Protein 1LQV (pdb70)

InterPro domains:
  IPR011161 MHC class I-like antigen recognition-like [PF16497] (8-192)
  IPR011162 MHC classes I/II-like antigen recognition protein [SSF54452] (26-194)
  IPR015669 Endothelial protein C receptor [PTHR15349] (2-238)
  IPR037055 MHC class I-like antigen recognition-like superfamily [G3DSA:3.30.500.10] (18-210)

Foldseek 3Di:
DKWKKKKKWKWWAQDLPKIWIWIFMATVPHTFWIWTDILVDIDIDGPDPLDPVVVVVVVVVVVNVVSVVVSVLSSVLCVVFNDDDGKMKMWMWMWIADPVGDAIDIWIWMAMRPHGAKIFDQPQQAIDGPDPDDDPSSVVSRCVLRPDCCNGVVVSCCHRPVRVVSRVRRVD/DLKKKKKWKWWAQDLPKIWIWMWMDGPNHTFWTWTGILVDIDIDGNDPLDDPVRVVVVVVVVNVVSVVVSVLSSVLCVVPNDDPGKMKMWMWIWGDDPVRDAIDIWIWMDMNPHTAKIFDLPQQAIDGPDPDDDPSSVVSRCVLHPDCCNGVVVSCCHRPVRNVSSVSRNVVD/DDDPDPDDDDVVVCVDDPCVCVVD/DDDPDPDDDDVVVCVDDPVVCVVD

Solvent-accessible surface area: 23463 Å² total

Organism: Homo sapiens (NCBI:txid9606)

Radius of gyration: 31.57 Å; Cα contacts (8 Å, |Δi|>4): 658; chains: 4; bounding box: 58×67×86 Å

GO terms:
  GO:0005886 plasma membrane (C, TAS)
  GO:0038023 signaling receptor activity (F, TAS)
  GO:0005576 extracellular region (C, TAS)
  GO:0005515 protein binding (F, IPI)
  GO:0050819 negative regulation of coagulation (P, IMP)
  GO:0070062 extracellular exosome (C, HDA)
  GO:0005925 focal adhesion (C, HDA)
  GO:0009986 cell surface (C, HDA)

Secondary structure (DSSP, 8-state):
--EEEEEEEEEEEEETTEEEEEEEEEETTEEEEEEEEETTS-EEEESS--S-HHHHHHHHHHHHHHHHHHHHHHHHHHHHH---SSEEEEEEEEEEE-SS--PPEEEEEEEETTEEEEEEETTTTEEEES-----HHHHHHHHHHTT-TIIIIIHHHIIIIIHHHHHHHHT-/--EEEEEEEEEEEETTEEEEEEEEEETTEEEEEEEE-SS--EEEESS--S-HHHHHHHHHHHHHHHHHHHHHHHHHHHHH---SSEEEEEEEEEE--TTS-PPEEEEEEEETTEEEEEEETTTTEEEE--SS--HHHHHHHHHHTT-TIIIIIHHHIIIIIIHHHHHHHGGG-/------PPP---------------/------PPP---------------

Nearest PDB structures (foldseek):
  4v3d-assembly2_B  TM=1.002E+00  e=2.852E-32  Homo sapiens
  4v3e-assembly1_B  TM=9.973E-01  e=6.733E-32  Homo sapiens
  7okv-assembly1_A  TM=9.993E-01  e=1.180E-30  Homo sapiens
  7okt-assembly1_A  TM=9.986E-01  e=4.940E-30  Homo sapiens
  8c44-assembly1_C  TM=9.905E-01  e=3.625E-28  Homo sapiens

B-factor: mean 28.14, std 11.13, range [11.82, 78.22]

Structure (mmCIF, N/CA/C/O backbone):
data_1LQV
#
_entry.id   1LQV
#
_cell.length_a   59.220
_cell.length_b   62.360
_cell.length_c   71.030
_cell.angle_alpha   90.00
_cell.angle_beta   101.81
_cell.angle_gamma   90.00
#
_symmetry.space_group_name_H-M   'P 1 21 1'
#
loop_
_entity.id
_entity.type
_entity.pdbx_description
1 polymer 'Endothelial protein C receptor'
2 polymer 'Vitamin-K dependent protein C'
3 non-polymer 2-acetamido-2-deoxy-beta-D-glucopyranose
4 non-polymer PHOSPHATIDYLETHANOLAMINE
5 non-polymer 'CALCIUM ION'
6 water water
#
loop_
_atom_site.group_PDB
_atom_site.id
_atom_site.type_symbol
_atom_site.label_atom_id
_atom_site.label_alt_id
_atom_site.label_comp_id
_atom_site.label_asym_id
_atom_site.label_entity_id
_atom_site.label_seq_id
_atom_site.pdbx_PDB_ins_code
_atom_site.Cartn_x
_atom_site.Cartn_y
_atom_site.Cartn_z
_atom_site.occupancy
_atom_site.B_iso_or_equiv
_atom_site.auth_seq_id
_atom_site.auth_comp_id
_atom_site.auth_asym_id
_atom_site.auth_atom_id
_atom_site.pdbx_PDB_model_num
ATOM 1 N N . GLY A 1 7 ? -3.105 -15.607 5.241 1.00 47.91 7 GLY A N 1
ATOM 2 C CA . GLY A 1 7 ? -2.077 -15.374 6.239 1.00 49.32 7 GLY A CA 1
ATOM 3 C C . GLY A 1 7 ? -2.663 -14.668 7.462 1.00 48.44 7 GLY A C 1
ATOM 4 O O . GLY A 1 7 ? -3.672 -13.962 7.317 1.00 50.37 7 GLY A O 1
ATOM 5 N N . LEU A 1 8 ? -2.099 -14.823 8.671 1.00 46.55 8 LEU A N 1
ATOM 6 C CA . LEU A 1 8 ? -2.792 -14.122 9.786 1.00 40.11 8 LEU A CA 1
ATOM 7 C C . LEU A 1 8 ? -2.221 -12.725 10.022 1.00 36.62 8 LEU A C 1
ATOM 8 O O . LEU A 1 8 ? -1.135 -12.533 10.579 1.00 44.71 8 LEU A O 1
ATOM 13 N N . GLN A 1 9 ? -3.010 -11.735 9.545 1.00 26.30 9 GLN A N 1
ATOM 14 C CA . GLN A 1 9 ? -2.746 -10.270 9.596 1.00 26.22 9 GLN A CA 1
ATOM 15 C C . GLN A 1 9 ? -2.992 -9.694 10.983 1.00 21.96 9 GLN A C 1
ATOM 16 O O . GLN A 1 9 ? -4.075 -9.851 11.525 1.00 23.00 9 GLN A O 1
ATOM 22 N N . ARG A 1 10 ? -1.988 -9.006 11.578 1.00 20.52 10 ARG A N 1
ATOM 23 C CA . ARG A 1 10 ? -2.215 -8.522 12.929 1.00 15.01 10 ARG A CA 1
ATOM 24 C C . ARG A 1 10 ? -1.444 -7.280 13.300 1.00 14.21 10 ARG A C 1
ATOM 25 O O . ARG A 1 10 ? -0.473 -6.953 12.633 1.00 20.46 10 ARG A O 1
ATOM 33 N N . LEU A 1 11 ? -1.958 -6.538 14.280 1.00 13.19 11 LEU A N 1
ATOM 34 C CA . LEU A 1 11 ? -1.267 -5.370 14.825 1.00 14.55 11 LEU A CA 1
ATOM 35 C C . LEU A 1 11 ? -1.241 -5.610 16.305 1.00 16.61 11 LEU A C 1
ATOM 36 O O . LEU A 1 11 ? -2.272 -5.725 16.946 1.00 14.98 11 LEU A O 1
ATOM 41 N N . HIS A 1 12 ? -0.043 -5.666 16.860 1.00 15.06 12 HIS A N 1
ATOM 42 C CA . HIS A 1 12 ? 0.135 -5.861 18.299 1.00 15.51 12 HIS A CA 1
ATOM 43 C C . HIS A 1 12 ? 0.619 -4.564 18.899 1.00 14.70 12 HIS A C 1
ATOM 44 O O . HIS A 1 12 ? 1.260 -3.783 18.180 1.00 17.11 12 HIS A O 1
ATOM 51 N N . MET A 1 13 ? 0.357 -4.281 20.147 1.00 15.25 13 MET A N 1
ATOM 52 C CA . MET A 1 13 ? 0.856 -3.078 20.768 1.00 15.57 13 MET A CA 1
ATOM 53 C C . MET A 1 13 ? 1.250 -3.449 22.187 1.00 19.28 13 MET A C 1
ATOM 54 O O . MET A 1 13 ? 0.552 -4.201 22.872 1.00 17.30 13 MET A O 1
ATOM 59 N N . LEU A 1 14 ? 2.392 -2.929 22.631 1.00 17.99 14 LEU A N 1
ATOM 60 C CA . LEU A 1 14 ? 2.884 -3.257 23.968 1.00 19.62 14 LEU A CA 1
ATOM 61 C C . LEU A 1 14 ? 3.217 -1.976 24.675 1.00 15.77 14 LEU A C 1
ATOM 62 O O . LEU A 1 14 ? 3.823 -1.118 24.089 1.00 19.39 14 LEU A O 1
ATOM 67 N N . GLN A 1 15 ? 2.819 -1.866 25.938 1.00 19.33 15 GLN A N 1
ATOM 68 C CA . GLN A 1 15 ? 3.120 -0.651 26.746 1.00 21.40 15 GLN A CA 1
ATOM 69 C C . GLN A 1 15 ? 3.557 -1.073 28.143 1.00 20.91 15 GLN A C 1
ATOM 70 O O . GLN A 1 15 ? 2.842 -1.828 28.801 1.00 22.54 15 GLN A O 1
ATOM 76 N N . ILE A 1 16 ? 4.747 -0.622 28.587 1.00 19.36 16 ILE A N 1
ATOM 77 C CA . ILE A 1 16 ? 5.199 -0.929 29.944 1.00 19.10 16 ILE A CA 1
ATOM 78 C C . ILE A 1 16 ? 5.248 0.425 30.602 1.00 17.36 16 ILE A C 1
ATOM 79 O O . ILE A 1 16 ? 5.738 1.387 30.019 1.00 19.61 16 ILE A O 1
ATOM 84 N N . SER A 1 17 ? 4.691 0.475 31.801 1.00 17.70 17 SER A N 1
ATOM 85 C CA . SER A 1 17 ? 4.614 1.728 32.552 1.00 16.34 17 SER A CA 1
ATOM 86 C C . SER A 1 17 ? 5.259 1.499 33.915 1.00 16.08 17 SER A C 1
ATOM 87 O O . SER A 1 17 ? 4.780 0.714 34.731 1.00 17.47 17 SER A O 1
ATOM 90 N N . TYR A 1 18 ? 6.380 2.191 34.150 1.00 20.15 18 TYR A N 1
ATOM 91 C CA . TYR A 1 18 ? 7.111 2.075 35.424 1.00 21.14 18 TYR A CA 1
ATOM 92 C C . TYR A 1 18 ? 6.712 3.258 36.310 1.00 19.70 18 TYR A C 1
ATOM 93 O O . TYR A 1 18 ? 6.977 4.414 35.978 1.00 21.87 18 TYR A O 1
ATOM 102 N N . PHE A 1 19 ? 6.010 2.973 37.398 1.00 21.50 19 PHE A N 1
ATOM 103 C CA . PHE A 1 19 ? 5.571 4.009 38.323 1.00 20.49 19 PHE A CA 1
ATOM 104 C C . PHE A 1 19 ? 6.492 4.081 39.544 1.00 23.01 19 PHE A C 1
ATOM 105 O O . PHE A 1 19 ? 6.508 3.146 40.340 1.00 25.03 19 PHE A O 1
ATOM 113 N N . ARG A 1 20 ? 7.280 5.154 39.664 1.00 28.41 20 ARG A N 1
ATOM 114 C CA . ARG A 1 20 ? 8.160 5.330 40.836 1.00 31.18 20 ARG A CA 1
ATOM 115 C C . ARG A 1 20 ? 7.327 5.674 42.067 1.00 27.84 20 ARG A C 1
ATOM 116 O O . ARG A 1 20 ? 7.590 5.186 43.168 1.00 29.35 20 ARG A O 1
ATOM 124 N N . ASP A 1 21 ? 6.274 6.445 41.811 1.00 25.91 21 ASP A N 1
ATOM 125 C CA . ASP A 1 21 ? 5.281 6.860 42.775 1.00 27.33 21 ASP A CA 1
ATOM 126 C C . ASP A 1 21 ? 3.976 7.124 41.978 1.00 28.82 21 ASP A C 1
ATOM 127 O O . ASP A 1 21 ? 3.942 6.940 40.754 1.00 28.30 21 ASP A O 1
ATOM 132 N N . PRO A 1 22 ? 2.910 7.571 42.659 1.00 28.18 22 PRO A N 1
ATOM 133 C CA . PRO A 1 22 ? 1.646 7.869 41.947 1.00 25.82 22 PRO A CA 1
ATOM 134 C C . PRO A 1 22 ? 1.673 8.896 40.836 1.00 27.01 22 PRO A C 1
ATOM 135 O O . PRO A 1 22 ? 0.961 8.793 39.825 1.00 27.22 22 PRO A O 1
ATOM 139 N N . TYR A 1 23 ? 2.514 9.894 41.037 1.00 25.65 23 TYR A N 1
ATOM 140 C CA . TYR A 1 23 ? 2.540 11.018 40.111 1.00 28.40 23 TYR A CA 1
ATOM 141 C C . TYR A 1 23 ? 3.631 10.976 38.978 1.00 26.16 23 TYR A C 1
ATOM 142 O O . TYR A 1 23 ? 3.589 11.822 38.089 1.00 30.97 23 TYR A O 1
ATOM 151 N N . HIS A 1 24 ? 4.586 10.039 38.999 1.00 23.89 24 HIS A N 1
ATOM 152 C CA . HIS A 1 24 ? 5.627 9.963 37.971 1.00 27.38 24 HIS A CA 1
ATOM 153 C C . HIS A 1 24 ? 5.665 8.602 37.291 1.00 28.02 24 HIS A C 1
ATOM 154 O O . HIS A 1 24 ? 5.648 7.580 37.975 1.00 29.14 24 HIS A O 1
ATOM 161 N N . VAL A 1 25 ? 5.703 8.603 35.960 1.00 23.59 25 VAL A N 1
ATOM 162 C CA . VAL A 1 25 ? 5.766 7.338 35.237 1.00 22.88 25 VAL A CA 1
ATOM 163 C C . VAL A 1 25 ? 6.674 7.424 34.034 1.00 21.25 25 VAL A C 1
ATOM 164 O O . VAL A 1 25 ? 6.759 8.461 33.374 1.00 21.96 25 VAL A O 1
ATOM 168 N N . TRP A 1 26 ? 7.360 6.314 33.773 1.00 20.78 26 TRP A N 1
ATOM 169 C CA . TRP A 1 26 ? 8.188 6.196 32.599 1.00 20.83 26 TRP A CA 1
ATOM 170 C C . TRP A 1 26 ? 7.465 5.168 31.729 1.00 18.40 26 TRP A C 1
ATOM 171 O O . TRP A 1 26 ? 7.200 4.057 32.185 1.00 19.62 26 TRP A O 1
ATOM 182 N N . TYR A 1 27 ? 7.188 5.556 30.489 1.00 19.17 27 TYR A N 1
ATOM 183 C CA . TYR A 1 27 ? 6.540 4.664 29.528 1.00 18.35 27 TYR A CA 1
ATOM 184 C C . TYR A 1 27 ? 7.555 4.103 28.539 1.00 17.34 27 T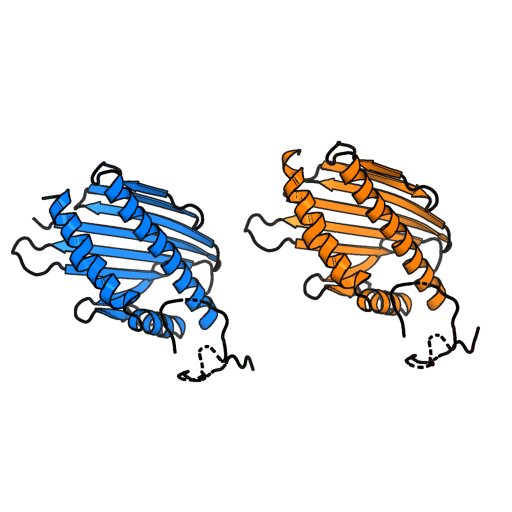YR A C 1
ATOM 185 O O . TYR A 1 27 ? 8.445 4.797 28.091 1.00 20.84 27 TYR A O 1
ATOM 194 N N . GLN A 1 28 ? 7.307 2.891 28.070 1.00 18.09 28 GLN A N 1
ATOM 195 C CA . GLN A 1 28 ? 8.174 2.237 27.089 1.00 19.38 28 GLN A CA 1
ATOM 196 C C . GLN A 1 28 ? 7.251 1.287 26.345 1.00 21.03 28 GLN A C 1
ATOM 197 O O . GLN A 1 28 ? 6.668 0.391 26.954 1.00 24.27 28 GLN A O 1
ATOM 203 N N . GLY A 1 29 ? 7.108 1.497 25.047 1.00 21.51 29 GLY A N 1
ATOM 204 C CA . GLY A 1 29 ? 6.245 0.614 24.284 1.00 21.32 29 GLY A CA 1
ATOM 205 C C . GLY A 1 29 ? 6.606 0.535 22.828 1.00 17.66 29 GLY A C 1
ATOM 206 O O . GLY A 1 29 ? 7.566 1.185 22.383 1.00 18.16 29 GLY A O 1
ATOM 207 N N . ASN A 1 30 ? 5.876 -0.317 22.101 1.00 17.64 30 ASN A N 1
ATOM 208 C CA . ASN A 1 30 ? 6.095 -0.457 20.673 1.00 16.54 30 ASN A CA 1
ATOM 209 C C . ASN A 1 30 ? 4.927 -1.131 20.019 1.00 17.38 30 ASN A C 1
ATOM 210 O O . ASN A 1 30 ? 3.993 -1.585 20.707 1.00 17.78 30 ASN A O 1
ATOM 215 N N . ALA A 1 31 ? 4.935 -1.166 18.694 1.00 17.23 31 ALA A N 1
ATOM 216 C CA . ALA A 1 31 ? 3.858 -1.860 17.976 1.00 14.55 31 ALA A CA 1
ATOM 217 C C . ALA A 1 31 ? 4.475 -2.563 16.779 1.00 17.84 31 ALA A C 1
ATOM 218 O O . ALA A 1 31 ? 5.518 -2.146 16.295 1.00 17.49 31 ALA A O 1
ATOM 220 N N . SER A 1 32 ? 3.823 -3.624 16.329 1.00 17.15 32 SER A N 1
ATOM 221 C CA . SER A 1 32 ? 4.314 -4.435 15.214 1.00 16.79 32 SER A CA 1
ATOM 222 C C . SER A 1 32 ? 3.156 -4.886 14.361 1.00 16.53 32 SER A C 1
ATOM 223 O O . SER A 1 32 ? 2.057 -5.155 14.857 1.00 16.72 32 SER A O 1
ATOM 226 N N . LEU A 1 33 ? 3.386 -4.931 13.047 1.00 18.34 33 LEU A N 1
ATOM 227 C CA . LEU A 1 33 ? 2.440 -5.444 12.066 1.00 18.78 33 LEU A CA 1
ATOM 228 C C . LEU A 1 33 ? 3.061 -6.782 11.688 1.00 20.27 33 LEU A C 1
ATOM 229 O O . LEU A 1 33 ? 4.115 -6.835 11.056 1.00 20.54 33 LEU A O 1
ATOM 234 N N . GLY A 1 34 ? 2.417 -7.883 12.070 1.00 24.41 34 GLY A N 1
ATOM 235 C CA . GLY A 1 34 ? 3.001 -9.199 11.828 1.00 24.27 34 GLY A CA 1
ATOM 236 C C . GLY A 1 34 ? 4.283 -9.266 12.652 1.00 24.14 34 GLY A C 1
ATOM 237 O O . GLY A 1 34 ? 4.265 -8.947 13.825 1.00 24.11 34 GLY A O 1
ATOM 238 N N . GLY A 1 35 ? 5.382 -9.687 12.032 1.00 21.29 35 GLY A N 1
ATOM 239 C CA . GLY A 1 35 ? 6.632 -9.745 12.761 1.00 23.93 35 GLY A CA 1
ATOM 240 C C . GLY A 1 35 ? 7.499 -8.527 12.546 1.00 27.69 35 GLY A C 1
ATOM 241 O O . GLY A 1 35 ? 8.645 -8.539 12.996 1.00 29.30 35 GLY A O 1
ATOM 242 N N . HIS A 1 36 ? 6.940 -7.467 11.941 1.00 20.33 36 HIS A N 1
ATOM 243 C CA . HIS A 1 36 ? 7.696 -6.252 11.638 1.00 22.68 36 HIS A CA 1
ATOM 244 C C . HIS A 1 36 ? 7.440 -5.115 12.627 1.00 21.30 36 HIS A C 1
ATOM 245 O O . HIS A 1 36 ? 6.300 -4.694 12.792 1.00 18.92 36 HIS A O 1
ATOM 252 N N . LEU A 1 37 ? 8.505 -4.627 13.269 1.00 19.56 37 LEU A N 1
ATOM 253 C CA . LEU A 1 37 ? 8.406 -3.527 14.220 1.00 17.24 37 LEU A CA 1
ATOM 254 C C . LEU A 1 37 ? 8.067 -2.267 13.453 1.00 16.66 37 LEU A C 1
ATOM 255 O O . LEU A 1 37 ? 8.755 -1.935 12.487 1.00 19.00 37 LEU A O 1
ATOM 260 N N . THR A 1 38 ? 6.989 -1.594 13.868 1.00 16.02 38 THR A N 1
ATOM 261 C CA . THR A 1 38 ? 6.525 -0.395 13.181 1.00 17.36 38 THR A CA 1
ATOM 262 C C . THR A 1 38 ? 6.534 0.892 13.985 1.00 19.56 38 THR A C 1
ATOM 263 O O . THR A 1 38 ? 6.585 1.980 13.412 1.00 17.31 38 THR A O 1
ATOM 267 N N . HIS A 1 39 ? 6.422 0.791 15.306 1.00 16.97 39 HIS A N 1
ATOM 268 C CA . HIS A 1 39 ? 6.362 1.990 16.119 1.00 17.43 39 HIS A CA 1
ATOM 269 C C . HIS A 1 39 ? 7.079 1.812 17.458 1.00 19.16 39 HIS A C 1
ATOM 270 O O . HIS A 1 39 ? 7.218 0.702 17.962 1.00 17.29 39 HIS A O 1
ATOM 277 N N . VAL A 1 40 ? 7.551 2.927 18.020 1.00 19.56 40 VAL A N 1
ATOM 278 C CA . VAL A 1 40 ? 8.163 2.923 19.353 1.00 18.78 40 VAL A CA 1
ATOM 279 C C . VAL A 1 40 ? 7.584 4.107 20.121 1.00 19.30 40 VAL A C 1
ATOM 280 O O . VAL A 1 40 ? 7.181 5.123 19.526 1.00 21.00 40 VAL A O 1
ATOM 284 N N . LEU A 1 41 ? 7.485 3.922 21.435 1.00 21.88 41 LEU A N 1
ATOM 285 C CA . LEU A 1 41 ? 6.935 4.925 22.346 1.00 21.89 41 LEU A CA 1
ATOM 286 C C . LEU A 1 41 ? 7.867 4.932 23.546 1.00 22.98 41 LEU A C 1
ATOM 287 O O . LEU A 1 41 ? 8.147 3.867 24.090 1.00 21.77 41 LEU A O 1
ATOM 292 N N . GLU A 1 42 ? 8.343 6.100 23.989 1.00 19.05 42 GLU A N 1
ATOM 293 C CA . GLU A 1 42 ? 9.205 6.099 25.181 1.00 19.56 42 GLU A CA 1
ATOM 294 C C . GLU A 1 42 ? 9.384 7.485 25.784 1.00 20.15 42 GLU A C 1
ATOM 295 O O . GLU A 1 42 ? 9.422 8.488 25.063 1.00 26.20 42 GLU A O 1
ATOM 301 N N . GLY A 1 43 ? 9.362 7.525 27.105 1.00 20.93 43 GLY A N 1
ATOM 302 C CA . GLY A 1 43 ? 9.594 8.797 27.759 1.00 25.19 43 GLY A CA 1
ATOM 303 C C . GLY A 1 43 ? 8.849 8.967 29.052 1.00 28.09 43 GLY A C 1
ATOM 304 O O . GLY A 1 43 ? 8.085 8.084 29.452 1.00 23.52 43 GLY A O 1
ATOM 305 N N . PRO A 1 44 ? 9.103 10.077 29.772 1.00 26.99 44 PRO A N 1
ATOM 306 C CA . PRO A 1 44 ? 8.385 10.300 31.037 1.00 25.71 44 PRO A CA 1
ATOM 307 C C . PRO A 1 44 ? 6.960 10.771 30.686 1.00 21.00 44 PRO A C 1
ATOM 308 O O . PRO A 1 44 ? 6.709 11.166 29.541 1.00 23.49 44 PRO A O 1
ATOM 312 N N . ASP A 1 45 ? 6.034 10.732 31.647 1.00 24.17 45 ASP A N 1
ATOM 313 C CA . ASP A 1 45 ? 4.655 11.165 31.400 1.00 24.19 45 ASP A CA 1
ATOM 314 C C . ASP A 1 45 ? 4.522 12.588 30.865 1.00 25.98 45 ASP A C 1
ATOM 315 O O . ASP A 1 45 ? 3.602 12.914 30.098 1.00 27.20 45 ASP A O 1
ATOM 320 N N . THR A 1 46 ? 5.504 13.403 31.237 1.00 25.90 46 THR A N 1
ATOM 321 C CA . THR A 1 46 ? 5.558 14.802 30.821 1.00 32.13 46 THR A CA 1
ATOM 322 C C . THR A 1 46 ? 6.032 15.025 29.382 1.00 34.66 46 THR A C 1
ATOM 323 O O . THR A 1 46 ? 5.708 16.058 28.789 1.00 39.48 46 THR A O 1
ATOM 327 N N . ASN A 1 47 ? 6.742 14.044 28.810 1.00 29.81 47 ASN A N 1
ATOM 328 C CA . ASN A 1 47 ? 7.273 14.147 27.441 1.00 29.71 47 ASN A CA 1
ATOM 329 C C . ASN A 1 47 ? 7.515 12.766 26.824 1.00 26.94 47 ASN A C 1
ATOM 330 O O . ASN A 1 47 ? 8.654 12.288 26.721 1.00 28.12 47 ASN A O 1
ATOM 335 N N . THR A 1 48 ? 6.420 12.119 26.421 1.00 25.13 48 THR A N 1
ATOM 336 C CA . THR A 1 48 ? 6.510 10.796 25.831 1.00 24.65 48 THR A CA 1
ATOM 337 C C . THR A 1 48 ? 6.602 10.932 24.315 1.00 22.05 48 THR A C 1
ATOM 338 O O . THR A 1 48 ? 5.705 11.504 23.683 1.00 21.95 48 THR A O 1
ATOM 342 N N . THR A 1 49 ? 7.698 10.399 23.758 1.00 23.61 49 THR A N 1
ATOM 343 C CA . THR A 1 49 ? 7.962 10.420 22.321 1.00 23.39 49 THR A CA 1
ATOM 344 C C . THR A 1 49 ? 7.267 9.215 21.679 1.00 22.50 49 THR A C 1
ATOM 345 O O . THR A 1 49 ? 7.440 8.089 22.138 1.00 23.06 49 THR A O 1
ATOM 349 N N . ILE A 1 50 ? 6.465 9.464 20.650 1.00 21.49 50 ILE A N 1
ATOM 350 C CA . ILE A 1 50 ? 5.764 8.440 19.882 1.00 19.38 50 ILE A CA 1
ATOM 351 C C . ILE A 1 50 ? 6.201 8.570 18.428 1.00 19.01 50 ILE A C 1
ATOM 352 O O . ILE A 1 50 ? 6.024 9.617 17.814 1.00 24.16 50 ILE A O 1
ATOM 357 N N . ILE A 1 51 ? 6.769 7.496 17.869 1.00 19.54 51 ILE A N 1
ATOM 358 C CA . ILE A 1 51 ? 7.343 7.484 16.528 1.00 20.91 51 ILE A CA 1
ATOM 359 C C . ILE A 1 51 ? 6.891 6.295 15.652 1.00 22.92 51 ILE A C 1
ATOM 360 O O . ILE A 1 51 ? 6.792 5.160 16.129 1.00 21.20 51 ILE A O 1
ATOM 365 N N . GLN A 1 52 ? 6.620 6.579 14.373 1.00 23.43 52 GLN A N 1
ATOM 366 C CA . GLN A 1 52 ? 6.373 5.536 13.410 1.00 21.61 52 GLN A CA 1
ATOM 367 C C . GLN A 1 52 ? 7.689 5.403 12.640 1.00 24.69 52 GLN A C 1
ATOM 368 O O . GLN A 1 52 ? 8.136 6.334 11.969 1.00 25.40 52 GLN A O 1
ATOM 374 N N . LEU A 1 53 ? 8.280 4.219 12.740 1.00 21.80 53 LEU A N 1
ATOM 375 C CA . LEU A 1 53 ? 9.601 3.949 12.155 1.00 23.32 53 LEU A CA 1
ATOM 376 C C . LEU A 1 53 ? 9.651 4.086 10.623 1.00 29.79 53 LEU A C 1
ATOM 377 O O . LEU A 1 53 ? 10.671 4.447 10.035 1.00 34.49 53 LEU A O 1
ATOM 382 N N . GLN A 1 54 ? 8.546 3.773 10.013 1.00 25.84 54 GLN A N 1
ATOM 383 C CA . GLN A 1 54 ? 8.283 3.982 8.599 1.00 29.09 54 GLN A CA 1
ATOM 384 C C . GLN A 1 54 ? 7.038 4.889 8.443 1.00 29.95 54 GLN A C 1
ATOM 385 O O . GLN A 1 54 ? 6.108 4.806 9.250 1.00 25.57 54 GLN A O 1
ATOM 391 N N . PRO A 1 55 ? 7.049 5.767 7.389 1.00 29.20 55 PRO A N 1
ATOM 392 C CA . PRO A 1 55 ? 5.950 6.694 6.969 1.00 28.12 55 PRO A CA 1
ATOM 393 C C . PRO A 1 55 ? 4.610 5.990 6.695 1.00 27.79 55 PRO A C 1
ATOM 394 O O . PRO A 1 55 ? 4.058 6.203 5.621 1.00 29.12 55 PRO A O 1
ATOM 398 N N . LEU A 1 56 ? 4.095 5.136 7.566 1.00 23.31 56 LEU A N 1
ATOM 399 C CA . LEU A 1 56 ? 2.844 4.449 7.226 1.00 24.09 56 LEU A CA 1
ATOM 400 C C . LEU A 1 56 ? 1.656 5.386 7.090 1.00 24.76 56 LEU A C 1
ATOM 401 O O . LEU A 1 56 ? 0.816 5.224 6.199 1.00 26.48 56 LEU A O 1
ATOM 406 N N . GLN A 1 57 ? 1.585 6.366 7.981 1.00 23.90 57 GLN A N 1
ATOM 407 C CA . GLN A 1 57 ? 0.516 7.356 7.931 1.00 24.17 57 GLN A CA 1
ATOM 408 C C . GLN A 1 57 ? 1.110 8.689 7.470 1.00 24.95 57 GLN A C 1
ATOM 409 O O . GLN A 1 57 ? 2.248 9.016 7.823 1.00 23.39 57 GLN A O 1
ATOM 415 N N . GLU A 1 58 ? 0.333 9.441 6.679 1.00 27.71 58 GLU A N 1
ATOM 416 C CA . GLU A 1 58 ? 0.735 10.765 6.187 1.00 30.39 58 GLU A CA 1
ATOM 417 C C . GLU A 1 58 ? 0.765 11.723 7.376 1.00 29.48 58 GLU A C 1
ATOM 418 O O . GLU A 1 58 ? 0.228 11.394 8.446 1.00 24.59 58 GLU A O 1
ATOM 424 N N . PRO A 1 59 ? 1.400 12.925 7.240 1.00 35.47 59 PRO A N 1
ATOM 425 C CA . PRO A 1 59 ? 1.518 13.867 8.403 1.00 31.26 59 PRO A CA 1
ATOM 426 C C . PRO A 1 59 ? 0.297 14.171 9.270 1.00 33.90 59 PRO A C 1
ATOM 427 O O . PRO A 1 59 ? 0.361 14.108 10.511 1.00 32.92 59 PRO A O 1
ATOM 431 N N . GLU A 1 60 ? -0.791 14.502 8.620 1.00 28.16 60 GLU A N 1
ATOM 432 C CA . GLU A 1 60 ? -2.003 14.859 9.343 1.00 35.83 60 GLU A CA 1
ATOM 433 C C . GLU A 1 60 ? -2.612 13.701 10.119 1.00 32.55 60 GLU A C 1
ATOM 434 O O . GLU A 1 60 ? -2.979 13.853 11.297 1.00 30.55 60 GLU A O 1
ATOM 440 N N . SER A 1 61 ? -2.703 12.548 9.460 1.00 29.56 61 SER A N 1
ATOM 441 C CA . SER A 1 61 ? -3.254 11.326 10.040 1.00 28.48 61 SER A CA 1
ATOM 442 C C . SER A 1 61 ? -2.388 10.815 11.196 1.00 26.49 61 SER A C 1
ATOM 443 O O . SER A 1 61 ? -2.929 10.317 12.176 1.00 27.25 61 SER A O 1
ATOM 446 N N . TRP A 1 62 ? -1.061 10.923 11.062 1.00 22.78 62 TRP A N 1
ATOM 447 C CA . TRP A 1 62 ? -0.140 10.523 12.133 1.00 23.96 62 TRP A CA 1
ATOM 448 C C . TRP A 1 62 ? -0.305 11.426 13.363 1.00 28.05 62 TRP A C 1
ATOM 449 O O . TRP A 1 62 ? -0.351 10.949 14.516 1.00 22.41 62 TRP A O 1
ATOM 460 N N . ALA A 1 63 ? -0.439 12.720 13.102 1.00 25.30 63 ALA A N 1
ATOM 461 C CA . ALA A 1 63 ? -0.637 13.703 14.173 1.00 30.91 63 ALA A CA 1
ATOM 462 C C . ALA A 1 63 ? -1.920 13.406 14.958 1.00 25.83 63 ALA A C 1
ATOM 463 O O . ALA A 1 63 ? -1.904 13.500 16.195 1.00 28.62 63 ALA A O 1
ATOM 465 N N . ARG A 1 64 ? -2.974 12.950 14.257 1.00 28.43 64 ARG A N 1
ATOM 466 C CA . ARG A 1 64 ? -4.254 12.603 14.898 1.00 28.83 64 ARG A CA 1
ATOM 467 C C . ARG A 1 64 ? -4.087 11.341 15.768 1.00 29.70 64 ARG A C 1
ATOM 468 O O . ARG A 1 64 ? -4.527 11.297 16.937 1.00 24.86 64 ARG A O 1
ATOM 476 N N . THR A 1 65 ? -3.357 10.355 15.232 1.00 25.44 65 THR A N 1
ATOM 477 C CA . THR A 1 65 ? -3.093 9.122 15.992 1.00 23.03 65 THR A CA 1
ATOM 478 C C . THR A 1 65 ? -2.283 9.426 17.242 1.00 24.34 65 THR A C 1
ATOM 479 O O . THR A 1 65 ? -2.621 8.939 18.314 1.00 24.90 65 THR A O 1
ATOM 483 N N . GLN A 1 66 ? -1.243 10.249 17.102 1.00 23.24 66 GLN A N 1
ATOM 484 C CA . GLN A 1 66 ? -0.376 10.640 18.219 1.00 26.50 66 GLN A CA 1
ATOM 485 C C . GLN A 1 66 ? -1.223 11.336 19.284 1.00 27.76 66 GLN A C 1
ATOM 486 O O . GLN A 1 66 ? -1.107 11.025 20.468 1.00 28.10 66 GLN A O 1
ATOM 492 N N . SER A 1 67 ? -2.128 12.206 18.838 1.00 23.17 67 SER A N 1
ATOM 493 C CA . SER A 1 67 ? -2.999 12.925 19.784 1.00 28.90 67 SER A CA 1
ATOM 494 C C . SER A 1 67 ? -3.871 11.973 20.629 1.00 25.40 67 SER A C 1
ATOM 495 O O . SER A 1 67 ? -3.979 12.127 21.846 1.00 26.61 67 SER A O 1
ATOM 498 N N . GLY A 1 68 ? -4.426 10.954 19.983 1.00 24.10 68 GLY A N 1
ATOM 499 C CA . GLY A 1 68 ? -5.263 9.980 20.666 1.00 24.19 68 GLY A CA 1
ATOM 500 C C . GLY A 1 68 ? -4.447 9.149 21.642 1.00 22.01 68 GLY A C 1
ATOM 501 O O . GLY A 1 68 ? -4.914 8.851 22.739 1.00 19.90 68 GLY A O 1
ATOM 502 N N . LEU A 1 69 ? -3.201 8.844 21.261 1.00 20.13 69 LEU A N 1
ATOM 503 C CA . LEU A 1 69 ? -2.309 8.061 22.134 1.00 20.02 69 LEU A CA 1
ATOM 504 C C . LEU A 1 69 ? -1.875 8.856 23.341 1.00 21.07 69 LEU A C 1
ATOM 505 O O . LEU A 1 69 ? -1.858 8.317 24.439 1.00 19.31 69 LEU A O 1
ATOM 510 N N . GLN A 1 70 ? -1.653 10.168 23.162 1.00 20.28 70 GLN A N 1
ATOM 511 C CA . GLN A 1 70 ? -1.256 11.033 24.285 1.00 20.02 70 GLN A CA 1
ATOM 512 C C . GLN A 1 70 ? -2.419 11.184 25.262 1.00 17.68 70 GLN A C 1
ATOM 513 O O . GLN A 1 70 ? -2.184 11.177 26.457 1.00 19.31 70 GLN A O 1
ATOM 519 N N . SER A 1 71 ? -3.648 11.310 24.748 1.00 18.61 71 SER A N 1
ATOM 520 C CA . SER A 1 71 ? -4.833 11.397 25.597 1.00 20.04 71 SER A CA 1
ATOM 521 C C . SER A 1 71 ? -5.027 10.111 26.367 1.00 20.50 71 SER A C 1
ATOM 522 O O . SER A 1 71 ? -5.316 10.126 27.554 1.00 20.59 71 SER A O 1
ATOM 525 N N . TYR A 1 72 ? -4.819 8.983 25.680 1.00 18.68 72 TYR A N 1
ATOM 526 C CA . TYR A 1 72 ? -4.905 7.689 26.343 1.00 16.34 72 TYR A CA 1
ATOM 527 C C . TYR A 1 72 ? -3.880 7.615 27.506 1.00 16.53 72 TYR A C 1
ATOM 528 O O . TYR A 1 72 ? -4.224 7.141 28.597 1.00 16.70 72 TYR A O 1
ATOM 537 N N . LEU A 1 73 ? -2.630 8.021 27.273 1.00 15.09 73 LEU A N 1
ATOM 538 C CA . LEU A 1 73 ? -1.602 7.921 28.328 1.00 18.01 73 LEU A CA 1
ATOM 539 C C . LEU A 1 73 ? -1.975 8.720 29.577 1.00 17.60 73 LEU A C 1
ATOM 540 O O . LEU A 1 73 ? -1.882 8.220 30.690 1.00 16.67 73 LEU A O 1
ATOM 545 N N . LEU A 1 74 ? -2.526 9.918 29.369 1.00 17.62 74 LEU A N 1
ATOM 546 C CA . LEU A 1 74 ? -2.932 10.738 30.523 1.00 19.13 74 LEU A CA 1
ATOM 547 C C . LEU A 1 74 ? -4.097 10.089 31.288 1.00 16.33 74 LEU A C 1
ATOM 548 O O . LEU A 1 74 ? -4.138 10.141 32.530 1.00 17.33 74 LEU A O 1
ATOM 553 N N . GLN A 1 75 ? -5.011 9.443 30.551 1.00 16.84 75 GLN A N 1
ATOM 554 C CA . GLN A 1 75 ? -6.176 8.772 31.157 1.00 15.40 75 GLN A CA 1
ATOM 555 C C . GLN A 1 75 ? -5.777 7.504 31.897 1.00 16.89 75 GLN A C 1
ATOM 556 O O . GLN A 1 75 ? -6.277 7.235 32.984 1.00 17.24 75 GLN A O 1
ATOM 562 N N . PHE A 1 76 ? -4.801 6.783 31.327 1.00 15.22 76 PHE A N 1
ATOM 563 C CA . PHE A 1 76 ? -4.262 5.550 31.931 1.00 15.62 76 PHE A CA 1
ATOM 564 C C . PHE A 1 76 ? -3.606 5.921 33.284 1.00 16.87 76 PHE A C 1
ATOM 565 O O . PHE A 1 76 ? -3.896 5.324 34.325 1.00 15.41 76 PHE A O 1
ATOM 573 N N . HIS A 1 77 ? -2.739 6.934 33.246 1.00 15.74 77 HIS A N 1
ATOM 574 C CA . HIS A 1 77 ? -2.067 7.413 34.461 1.00 14.19 77 HIS A CA 1
ATOM 575 C C . HIS A 1 77 ? -3.155 7.856 35.465 1.00 16.49 77 HIS A C 1
ATOM 576 O O . HIS A 1 77 ? -3.059 7.542 36.647 1.00 16.40 77 HIS A O 1
ATOM 583 N N . GLY A 1 78 ? -4.163 8.587 34.969 1.00 12.92 78 GLY A N 1
ATOM 584 C CA . GLY A 1 78 ? -5.240 9.047 35.844 1.00 15.61 78 GLY A CA 1
ATOM 585 C C . GLY A 1 78 ? -5.960 7.922 36.553 1.00 16.70 78 GLY A C 1
ATOM 586 O O . GLY A 1 78 ? -6.216 8.013 37.738 1.00 17.15 78 GLY A O 1
ATOM 587 N N . LEU A 1 79 ? -6.195 6.822 35.843 1.00 15.99 79 LEU A N 1
ATOM 588 C CA . LEU A 1 79 ? -6.860 5.670 36.449 1.00 19.23 79 LEU A CA 1
ATOM 589 C C . LEU A 1 79 ? -5.977 5.013 37.527 1.00 15.55 79 LEU A C 1
ATOM 590 O O . LEU A 1 79 ? -6.461 4.641 38.591 1.00 15.40 79 LEU A O 1
ATOM 595 N N . VAL A 1 80 ? -4.669 4.947 37.278 1.00 15.46 80 VAL A N 1
ATOM 596 C CA . VAL A 1 80 ? -3.749 4.347 38.269 1.00 14.97 80 VAL A CA 1
ATOM 597 C C . VAL A 1 80 ? -3.723 5.239 39.522 1.00 15.47 80 VAL A C 1
ATOM 598 O O . VAL A 1 80 ? -3.868 4.748 40.648 1.00 16.08 80 VAL A O 1
ATOM 602 N N . ARG A 1 81 ? -3.670 6.550 39.312 1.00 16.14 81 ARG A N 1
ATOM 603 C CA . ARG A 1 81 ? -3.709 7.509 40.429 1.00 16.43 81 ARG A CA 1
ATOM 604 C C . ARG A 1 81 ? -5.008 7.384 41.217 1.00 17.31 81 ARG A C 1
ATOM 605 O O . ARG A 1 81 ? -4.978 7.392 42.445 1.00 17.43 81 ARG A O 1
ATOM 613 N N . LEU A 1 82 ? -6.127 7.115 40.520 1.00 15.91 82 LEU A N 1
ATOM 614 C CA . LEU A 1 82 ? -7.430 6.985 41.179 1.00 17.24 82 LEU A CA 1
ATOM 615 C C . LEU A 1 82 ? -7.485 5.711 42.031 1.00 16.39 82 LEU A C 1
ATOM 616 O O . LEU A 1 82 ? -7.941 5.753 43.160 1.00 15.31 82 LEU A O 1
ATOM 621 N N . VAL A 1 83 ? -6.997 4.586 41.498 1.00 16.54 83 VAL A N 1
ATOM 622 C CA . VAL A 1 83 ? -6.977 3.339 42.272 1.00 17.63 83 VAL A CA 1
ATOM 623 C C . VAL A 1 83 ? -6.129 3.541 43.539 1.00 17.96 83 VAL A C 1
ATOM 624 O O . VAL A 1 83 ? -6.503 3.113 44.635 1.00 18.58 83 VAL A O 1
ATOM 628 N N . HIS A 1 84 ? -5.019 4.243 43.394 1.00 17.57 84 HIS A N 1
ATOM 629 C CA . HIS A 1 84 ? -4.201 4.522 44.568 1.00 19.56 84 HIS A CA 1
ATOM 630 C C . HIS A 1 84 ? -4.974 5.386 45.585 1.00 19.63 84 HIS A C 1
ATOM 631 O O . HIS A 1 84 ? -4.995 5.072 46.760 1.00 20.83 84 HIS A O 1
ATOM 638 N N . GLN A 1 85 ? -5.582 6.483 45.129 1.00 17.31 85 GLN A N 1
ATOM 639 C CA . GLN A 1 85 ? -6.312 7.371 46.047 1.00 18.44 85 GLN A CA 1
ATOM 640 C C . GLN A 1 85 ? -7.488 6.725 46.742 1.00 18.36 85 GLN A C 1
ATOM 641 O O . GLN A 1 85 ? -7.803 7.033 47.901 1.00 19.71 85 GLN A O 1
ATOM 647 N N . GLU A 1 86 ? -8.078 5.748 46.066 1.00 17.77 86 GLU A N 1
ATOM 648 C CA . GLU A 1 86 ? -9.253 5.096 46.614 1.00 17.18 86 GLU A CA 1
ATOM 649 C C . GLU A 1 86 ? -9.012 3.829 47.400 1.00 17.96 86 GLU A C 1
ATOM 650 O O . GLU A 1 86 ? -9.792 3.526 48.305 1.00 20.67 86 GLU A O 1
ATOM 656 N N . ARG A 1 87 ? -7.937 3.093 47.021 1.00 18.73 87 ARG A N 1
ATOM 657 C CA . ARG A 1 87 ? -7.713 1.786 47.642 1.00 16.96 87 ARG A CA 1
ATOM 658 C C . ARG A 1 87 ? -6.27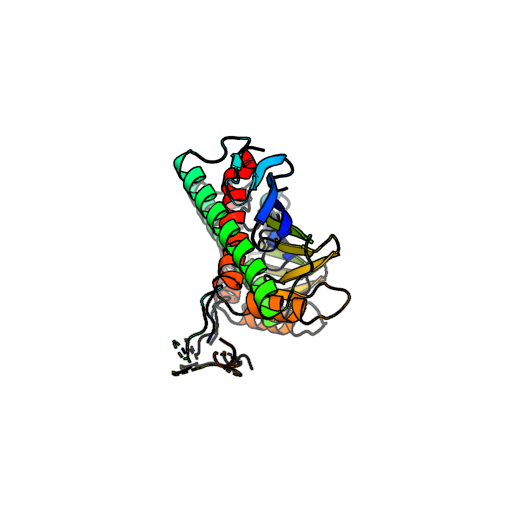5 1.504 48.135 1.00 23.00 87 ARG A C 1
ATOM 659 O O . ARG A 1 87 ? -6.011 0.521 48.815 1.00 24.99 87 ARG A O 1
ATOM 667 N N . THR A 1 88 ? -5.341 2.392 47.788 1.00 22.23 88 THR A N 1
ATOM 668 C CA . THR A 1 88 ? -3.900 2.316 48.113 1.00 25.98 88 THR A CA 1
ATOM 669 C C . THR A 1 88 ? -3.136 1.262 47.298 1.00 23.77 88 THR A C 1
ATOM 670 O O . THR A 1 88 ? -3.427 0.077 47.368 1.00 26.07 88 THR A O 1
ATOM 674 N N . LEU A 1 89 ? -2.158 1.728 46.533 1.00 26.14 89 LEU A N 1
ATOM 675 C CA . LEU A 1 89 ? -1.284 0.853 45.792 1.00 27.90 89 LEU A CA 1
ATOM 676 C C . LEU A 1 89 ? 0.098 0.948 46.402 1.00 25.24 89 LEU A C 1
ATOM 677 O O . LEU A 1 89 ? 0.475 2.021 46.892 1.00 26.17 89 LEU A O 1
ATOM 682 N N . ALA A 1 90 ? 0.882 -0.134 46.384 1.00 25.00 90 ALA A N 1
ATOM 683 C CA . ALA A 1 90 ? 2.248 -0.162 46.906 1.00 26.59 90 ALA A CA 1
ATOM 684 C C . ALA A 1 90 ? 3.191 0.175 45.749 1.00 27.40 90 ALA A C 1
ATOM 685 O O . ALA A 1 90 ? 3.218 -0.523 44.730 1.00 29.88 90 ALA A O 1
ATOM 687 N N . PHE A 1 91 ? 3.959 1.249 45.907 1.00 28.13 91 PHE A N 1
ATOM 688 C CA . PHE A 1 91 ? 4.904 1.719 44.885 1.00 25.27 91 PHE A CA 1
ATOM 689 C C . PHE A 1 91 ? 6.358 1.387 45.288 1.00 30.60 91 PHE A C 1
ATOM 690 O O . PHE A 1 91 ? 6.636 1.316 46.487 1.00 36.17 91 PHE A O 1
ATOM 698 N N . PRO A 1 92 ? 7.293 1.192 44.315 1.00 30.27 92 PRO A N 1
ATOM 699 C CA . PRO A 1 92 ? 7.172 1.241 42.856 1.00 23.88 92 PRO A CA 1
ATOM 700 C C . PRO A 1 92 ? 6.455 0.053 42.267 1.00 27.53 92 PRO A C 1
ATOM 701 O O . PRO A 1 92 ? 6.319 -0.985 42.921 1.00 29.34 92 PRO A O 1
ATOM 705 N N . LEU A 1 93 ? 5.827 0.278 41.114 1.00 24.00 93 LEU A N 1
ATOM 706 C CA . LEU A 1 93 ? 5.148 -0.825 40.452 1.00 23.54 93 LEU A CA 1
ATOM 707 C C . LEU A 1 93 ? 5.283 -0.668 38.962 1.00 20.61 93 LEU A C 1
ATOM 708 O O . LEU A 1 93 ? 5.525 0.419 38.449 1.00 20.24 93 LEU A O 1
ATOM 713 N N . THR A 1 94 ? 5.156 -1.783 38.272 1.00 21.07 94 THR A N 1
ATOM 714 C CA . THR A 1 94 ? 5.256 -1.774 36.828 1.00 21.01 94 THR A CA 1
ATOM 715 C C . THR A 1 94 ? 3.965 -2.401 36.298 1.00 22.95 94 THR A C 1
ATOM 716 O O . THR A 1 94 ? 3.441 -3.344 36.887 1.00 27.68 94 THR A O 1
ATOM 720 N N . ILE A 1 95 ? 3.397 -1.790 35.258 1.00 21.23 95 ILE A N 1
ATOM 721 C CA . ILE A 1 95 ? 2.184 -2.317 34.626 1.00 15.00 95 ILE A CA 1
ATOM 722 C C . ILE A 1 95 ? 2.509 -2.603 33.151 1.00 16.96 95 ILE A C 1
ATOM 723 O O . ILE A 1 95 ? 3.124 -1.785 32.484 1.00 18.12 95 ILE A O 1
ATOM 728 N N . ARG A 1 96 ? 2.034 -3.738 32.635 1.00 16.88 96 ARG A N 1
ATOM 729 C CA . ARG A 1 96 ? 2.265 -4.079 31.246 1.00 17.57 96 ARG A CA 1
ATOM 730 C C . ARG A 1 96 ? 0.900 -4.286 30.596 1.00 16.37 96 ARG A C 1
ATOM 731 O O . ARG A 1 96 ? 0.015 -4.907 31.182 1.00 19.01 96 ARG A O 1
ATOM 739 N N . CYS A 1 97 ? 0.712 -3.575 29.496 1.00 15.37 97 CYS A N 1
ATOM 740 C CA . CYS A 1 97 ? -0.515 -3.718 28.696 1.00 15.41 97 CYS A CA 1
ATOM 741 C C . CYS A 1 97 ? -0.079 -4.351 27.362 1.00 19.12 97 CYS A C 1
ATOM 742 O O . CYS A 1 97 ? 0.827 -3.835 26.686 1.00 20.55 97 CYS A O 1
ATOM 745 N N . PHE A 1 98 ? -0.739 -5.431 26.953 1.00 16.45 98 PHE A N 1
ATOM 746 C CA . PHE A 1 98 ? -0.390 -6.097 25.689 1.00 12.85 98 PHE A CA 1
ATOM 747 C C . PHE A 1 98 ? -1.766 -6.221 25.016 1.00 13.29 98 PHE A C 1
ATOM 748 O O . PHE A 1 98 ? -2.695 -6.828 25.561 1.00 16.31 98 PHE A O 1
ATOM 756 N N . LEU A 1 99 ? -1.848 -5.689 23.819 1.00 13.80 99 LEU A N 1
ATOM 757 C CA . LEU A 1 99 ? -3.141 -5.602 23.134 1.00 15.41 99 LEU A CA 1
ATOM 758 C C . LEU A 1 99 ? -3.007 -5.700 21.636 1.00 12.68 99 LEU A C 1
ATOM 759 O O . LEU A 1 99 ? -1.929 -5.531 21.089 1.00 12.74 99 LEU A O 1
ATOM 764 N N . GLY A 1 100 ? -4.118 -5.972 20.952 1.00 16.70 100 GLY A N 1
ATOM 765 C CA . GLY A 1 100 ? -4.014 -6.038 19.517 1.00 15.37 100 GLY A CA 1
ATOM 766 C C . GLY A 1 100 ? -5.255 -6.573 18.842 1.00 11.82 100 GLY A C 1
ATOM 767 O O . GLY A 1 100 ? -6.231 -6.876 19.494 1.00 13.23 100 GLY A O 1
ATOM 768 N N . CYS A 1 101 ? -5.125 -6.732 17.538 1.00 14.91 101 CYS A N 1
ATOM 769 C CA . CYS A 1 101 ? -6.213 -7.247 16.709 1.00 18.60 101 CYS A CA 1
ATOM 770 C C . CYS A 1 101 ? -5.622 -8.199 15.691 1.00 17.37 101 CYS A C 1
ATOM 771 O O . CYS A 1 101 ? -4.501 -8.008 15.204 1.00 18.38 101 CYS A O 1
ATOM 774 N N . GLU A 1 102 ? -6.343 -9.285 15.417 1.00 18.47 102 GLU A N 1
ATOM 775 C CA . GLU A 1 102 ? -5.824 -10.346 14.545 1.00 17.38 102 GLU A CA 1
ATOM 776 C C . GLU A 1 102 ? -6.961 -10.693 13.629 1.00 18.66 102 GLU A C 1
ATOM 777 O O . GLU A 1 102 ? -8.032 -11.053 14.085 1.00 20.66 102 GLU A O 1
ATOM 783 N N . LEU A 1 103 ? -6.683 -10.615 12.339 1.00 22.65 103 LEU A N 1
ATOM 784 C CA . LEU A 1 103 ? -7.705 -10.849 11.311 1.00 19.56 103 LEU A CA 1
ATOM 785 C C . LEU A 1 103 ? -7.532 -12.214 10.676 1.00 22.50 103 LEU A C 1
ATOM 786 O O . LEU A 1 103 ? -6.609 -12.406 9.911 1.00 25.82 103 LEU A O 1
ATOM 791 N N . PRO A 1 104 ? -8.476 -13.141 10.921 1.00 24.11 104 PRO A N 1
ATOM 792 C CA . PRO A 1 104 ? -8.411 -14.503 10.358 1.00 35.09 104 PRO A CA 1
ATOM 793 C C . PRO A 1 104 ? -8.455 -14.472 8.818 1.00 40.26 104 PRO A C 1
ATOM 794 O O . PRO A 1 104 ? -9.159 -13.629 8.240 1.00 35.86 104 PRO A O 1
ATOM 798 N N . PRO A 1 105 ? -7.679 -15.363 8.141 1.00 43.26 105 PRO A N 1
ATOM 799 C CA . PRO A 1 105 ? -7.620 -15.434 6.668 1.00 47.56 105 PRO A CA 1
ATOM 800 C C . PRO A 1 105 ? -8.972 -15.784 6.037 1.00 48.51 105 PRO A C 1
ATOM 801 O O . PRO A 1 105 ? -9.315 -15.280 4.965 1.00 50.46 105 PRO A O 1
ATOM 805 N N . GLU A 1 106 ? -9.719 -16.640 6.738 1.00 48.73 106 GLU A N 1
ATOM 806 C CA . GLU A 1 106 ? -11.034 -17.116 6.317 1.00 54.43 106 GLU A CA 1
ATOM 807 C C . GLU A 1 106 ? -12.099 -16.028 6.165 1.00 55.65 106 GLU A C 1
ATOM 808 O O . GLU A 1 106 ? -12.921 -16.096 5.251 1.00 59.10 106 GLU A O 1
ATOM 814 N N . GLY A 1 107 ? -12.051 -15.010 7.022 1.00 49.25 107 GLY A N 1
ATOM 815 C CA . GLY A 1 107 ? -13.023 -13.937 6.925 1.00 47.79 107 GLY A CA 1
ATOM 816 C C . GLY A 1 107 ? -13.932 -13.748 8.124 1.00 44.71 107 GLY A C 1
ATOM 817 O O . GLY A 1 107 ? -14.844 -12.914 8.077 1.00 49.68 107 GLY A O 1
ATOM 818 N N . SER A 1 108 ? -13.725 -14.534 9.182 1.00 39.40 108 SER A N 1
ATOM 819 C CA . SER A 1 108 ? -14.514 -14.406 10.404 1.00 36.56 108 SER A CA 1
ATOM 820 C C . SER A 1 108 ? -14.132 -13.084 11.130 1.00 32.07 108 SER A C 1
ATOM 821 O O . SER A 1 108 ? -13.204 -12.380 10.707 1.00 34.03 108 SER A O 1
ATOM 824 N N . ARG A 1 109 ? -14.839 -12.771 12.209 1.00 28.74 109 ARG A N 1
ATOM 825 C CA . ARG A 1 109 ? -14.622 -11.528 12.953 1.00 26.54 109 ARG A CA 1
ATOM 826 C C . ARG A 1 109 ? -13.225 -11.475 13.541 1.00 22.98 109 ARG A C 1
ATOM 827 O O . ARG A 1 109 ? -12.726 -12.499 13.997 1.00 26.71 109 ARG A O 1
ATOM 835 N N . ALA A 1 110 ? -12.613 -10.300 13.523 1.00 22.49 110 ALA A N 1
ATOM 836 C CA . ALA A 1 110 ? -11.256 -10.113 14.085 1.00 18.99 110 ALA A CA 1
ATOM 837 C C . ALA A 1 110 ? -11.220 -10.489 15.555 1.00 18.31 110 ALA A C 1
ATOM 838 O O . ALA A 1 110 ? -12.158 -10.207 16.289 1.00 21.39 110 ALA A O 1
ATOM 840 N N . HIS A 1 111 ? -10.131 -11.148 15.981 1.00 17.42 111 HIS A N 1
ATOM 841 C CA . HIS A 1 111 ? -9.969 -11.530 17.370 1.00 15.39 111 HIS A CA 1
ATOM 842 C C . HIS A 1 111 ? -9.157 -10.399 17.982 1.00 15.60 111 HIS A C 1
ATOM 843 O O . HIS A 1 111 ? -8.228 -9.937 17.356 1.00 18.72 111 HIS A O 1
ATOM 850 N N . VAL A 1 112 ? -9.594 -9.915 19.144 1.00 16.75 112 VAL A N 1
ATOM 851 C CA . VAL A 1 112 ? -8.878 -8.830 19.827 1.00 15.13 112 VAL A CA 1
ATOM 852 C C . VAL A 1 112 ? -8.581 -9.177 21.266 1.00 16.25 112 VAL A C 1
ATOM 853 O O . VAL A 1 112 ? -9.229 -10.031 21.863 1.00 17.27 112 VAL A O 1
ATOM 857 N N . PHE A 1 113 ? -7.640 -8.470 21.850 1.00 15.39 113 PHE A N 1
ATOM 858 C CA . PHE A 1 113 ? -7.276 -8.668 23.247 1.00 16.41 113 PHE A CA 1
ATOM 859 C C . PHE A 1 113 ? -6.646 -7.431 23.861 1.00 12.89 113 PHE A C 1
ATOM 860 O O . PHE A 1 113 ? -6.103 -6.565 23.153 1.00 14.22 113 PHE A O 1
ATOM 868 N N . PHE A 1 114 ? -6.698 -7.358 25.156 1.00 14.91 114 PHE A N 1
ATOM 869 C CA . PHE A 1 114 ? -6.100 -6.289 25.930 1.00 14.81 114 PHE A CA 1
ATOM 870 C C . PHE A 1 114 ? -5.896 -6.915 27.306 1.00 12.58 114 PHE A C 1
ATOM 871 O O . PHE A 1 114 ? -6.829 -7.070 28.091 1.00 13.89 114 PHE A O 1
ATOM 879 N N . GLU A 1 115 ? -4.629 -7.291 27.594 1.00 13.92 115 GLU A N 1
ATOM 880 C CA . GLU A 1 115 ? -4.274 -7.938 28.850 1.00 15.99 115 GLU A CA 1
ATOM 881 C C . GLU A 1 115 ? -3.349 -7.013 29.670 1.00 15.44 115 GLU A C 1
ATOM 882 O O . GLU A 1 115 ? -2.392 -6.426 29.169 1.00 18.15 115 GLU A O 1
ATOM 888 N N . VAL A 1 116 ? -3.673 -6.895 30.958 1.00 14.15 116 VAL A N 1
ATOM 889 C CA . VAL A 1 116 ? -2.897 -6.065 31.868 1.00 16.42 116 VAL A CA 1
ATOM 890 C C . VAL A 1 116 ? -2.208 -6.926 32.911 1.00 18.60 116 VAL A C 1
ATOM 891 O O . VAL A 1 116 ? -2.868 -7.714 33.578 1.00 19.10 116 VAL A O 1
ATOM 895 N N . ALA A 1 117 ? -0.898 -6.745 33.062 1.00 19.24 117 ALA A N 1
ATOM 896 C CA . ALA A 1 117 ? -0.140 -7.467 34.095 1.00 21.69 117 ALA A CA 1
ATOM 897 C C . ALA A 1 117 ? 0.466 -6.430 35.049 1.00 18.96 117 ALA A C 1
ATOM 898 O O . ALA A 1 117 ? 0.704 -5.301 34.649 1.00 19.03 117 ALA A O 1
ATOM 900 N N . VAL A 1 118 ? 0.581 -6.762 36.336 1.00 18.23 118 VAL A N 1
ATOM 901 C CA . VAL A 1 118 ? 1.172 -5.814 37.301 1.00 15.70 118 VAL A CA 1
ATOM 902 C C . VAL A 1 118 ? 2.342 -6.541 37.963 1.00 20.89 118 VAL A C 1
ATOM 903 O O . VAL A 1 118 ? 2.158 -7.650 38.493 1.00 21.07 118 VAL A O 1
ATOM 907 N N . ASN A 1 119 ? 3.506 -5.894 37.970 1.00 22.69 119 ASN A N 1
ATOM 908 C CA . ASN A 1 119 ? 4.732 -6.466 38.564 1.00 25.34 119 ASN A CA 1
ATOM 909 C C . ASN A 1 119 ? 5.047 -7.882 38.023 1.00 30.89 119 ASN A C 1
ATOM 910 O O . ASN A 1 119 ? 5.411 -8.804 38.783 1.00 30.45 119 ASN A O 1
ATOM 915 N N . GLY A 1 120 ? 4.813 -8.041 36.715 1.00 29.27 120 GLY A N 1
ATOM 916 C CA . GLY A 1 120 ? 5.048 -9.298 36.001 1.00 33.55 120 GLY A CA 1
ATOM 917 C C . GLY A 1 120 ? 3.997 -10.394 36.141 1.00 32.62 120 GLY A C 1
ATOM 918 O O . GLY A 1 120 ? 4.168 -11.493 35.587 1.00 34.96 120 GLY A O 1
ATOM 919 N N . SER A 1 121 ? 2.920 -10.141 36.882 1.00 25.82 121 SER A N 1
ATOM 920 C CA . SER A 1 121 ? 1.885 -11.158 37.049 1.00 23.95 121 SER A CA 1
ATOM 921 C C . SER A 1 121 ? 0.562 -10.737 36.409 1.00 24.72 121 SER A C 1
ATOM 922 O O . SER A 1 121 ? 0.201 -9.581 36.530 1.00 23.66 121 SER A O 1
ATOM 925 N N . SER A 1 122 ? -0.184 -11.701 35.850 1.00 24.42 122 SER A N 1
ATOM 926 C CA . SER A 1 122 ? -1.511 -11.471 35.241 1.00 24.88 122 SER A CA 1
ATOM 927 C C . SER A 1 122 ? -2.427 -10.753 36.246 1.00 27.57 122 SER A C 1
ATOM 928 O O . SER A 1 122 ? -2.419 -11.085 37.435 1.00 26.48 122 SER A O 1
ATOM 931 N N . PHE A 1 123 ? -3.199 -9.772 35.763 1.00 21.49 123 PHE A N 1
ATOM 932 C CA . PHE A 1 123 ? -4.037 -8.962 36.645 1.00 19.73 123 PHE A CA 1
ATOM 933 C C . PHE A 1 123 ? -5.469 -8.946 36.137 1.00 17.74 123 PHE A C 1
ATOM 934 O O . PHE A 1 123 ? -6.357 -9.540 36.755 1.00 18.04 123 PHE A O 1
ATOM 942 N N . VAL A 1 124 ? -5.722 -8.204 35.057 1.00 15.05 124 VAL A N 1
ATOM 943 C CA . VAL A 1 124 ? -7.066 -8.148 34.471 1.00 15.90 124 VAL A CA 1
ATOM 944 C C . VAL A 1 124 ? -6.945 -8.172 32.935 1.00 14.53 124 VAL A C 1
ATOM 945 O O . VAL A 1 124 ? -5.897 -7.858 32.384 1.00 14.76 124 VAL A O 1
ATOM 949 N N . SER A 1 125 ? -8.013 -8.563 32.258 1.00 15.45 125 SER A N 1
ATOM 950 C CA . SER A 1 125 ? -8.002 -8.569 30.809 1.00 13.27 125 SER A CA 1
ATOM 951 C C . SER A 1 125 ? -9.400 -8.289 30.284 1.00 14.64 125 SER A C 1
ATOM 952 O O . SER A 1 125 ? -10.411 -8.477 30.957 1.00 17.09 125 SER A O 1
ATOM 955 N N . PHE A 1 126 ? -9.440 -7.832 29.039 1.00 14.46 126 PHE A N 1
ATOM 956 C CA . PHE A 1 126 ? -10.686 -7.451 28.403 1.00 14.98 126 PHE A CA 1
ATOM 957 C C . PHE A 1 126 ? -11.326 -8.602 27.657 1.00 18.76 126 PHE A C 1
ATOM 958 O O . PHE A 1 126 ? -10.625 -9.388 27.016 1.00 18.58 126 PHE A O 1
ATOM 966 N N . ARG A 1 127 ? -12.623 -8.681 27.761 1.00 17.13 127 ARG A N 1
ATOM 967 C CA . ARG A 1 127 ? -13.409 -9.689 27.090 1.00 19.25 127 ARG A CA 1
ATOM 968 C C . ARG A 1 127 ? -14.233 -8.867 26.105 1.00 17.98 127 ARG A C 1
ATOM 969 O O . ARG A 1 127 ? -15.124 -8.138 26.534 1.00 23.16 127 ARG A O 1
ATOM 977 N N . PRO A 1 128 ? -13.984 -8.969 24.807 1.00 17.72 128 PRO A N 1
ATOM 978 C CA . PRO A 1 128 ? -14.761 -8.201 23.842 1.00 22.50 128 PRO A CA 1
ATOM 979 C C . PRO A 1 128 ? -16.180 -8.545 23.531 1.00 23.14 128 PRO A C 1
ATOM 980 O O . PRO A 1 128 ? -16.885 -7.684 23.067 1.00 22.52 128 PRO A O 1
ATOM 984 N N . GLU A 1 129 ? -16.601 -9.776 23.829 1.00 21.89 129 GLU A N 1
ATOM 985 C CA . GLU A 1 129 ? -17.988 -10.199 23.520 1.00 28.08 129 GLU A CA 1
ATOM 986 C C . GLU A 1 129 ? -19.052 -9.288 24.109 1.00 26.83 129 GLU A C 1
ATOM 987 O O . GLU A 1 129 ? -19.930 -8.827 23.379 1.00 27.27 129 GLU A O 1
ATOM 993 N N . ARG A 1 130 ? -18.938 -8.973 25.401 1.00 24.51 130 ARG A N 1
ATOM 994 C CA . ARG A 1 130 ? -19.865 -8.055 26.048 1.00 28.97 130 ARG A CA 1
ATOM 99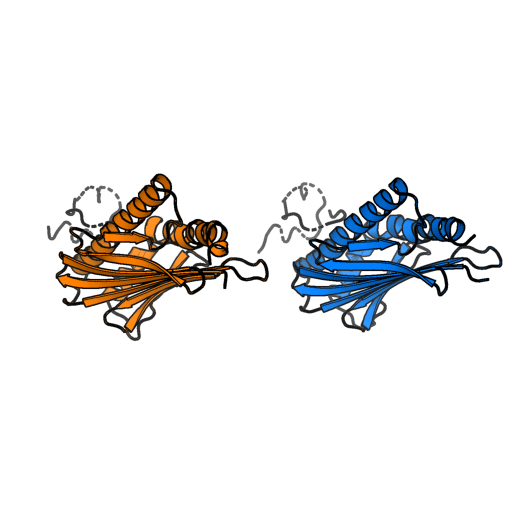5 C C . ARG A 1 130 ? -19.149 -6.795 26.514 1.00 26.84 130 ARG A C 1
ATOM 996 O O . ARG A 1 130 ? -19.719 -5.959 27.208 1.00 29.89 130 ARG A O 1
ATOM 1004 N N . ALA A 1 131 ? -17.890 -6.659 26.092 1.00 21.57 131 ALA A N 1
ATOM 1005 C CA . ALA A 1 131 ? -17.073 -5.489 26.402 1.00 21.12 131 ALA A CA 1
ATOM 1006 C C . ALA A 1 131 ? -16.921 -5.276 27.912 1.00 20.49 131 ALA A C 1
ATOM 1007 O O . ALA A 1 131 ? -17.177 -4.195 28.462 1.00 19.29 131 ALA A O 1
ATOM 1009 N N . LEU A 1 132 ? -16.459 -6.341 28.567 1.00 19.19 132 LEU A N 1
ATOM 1010 C CA . LEU A 1 132 ? -16.291 -6.340 30.012 1.00 16.31 132 LEU A CA 1
ATOM 1011 C C . LEU A 1 132 ? -14.918 -6.795 30.410 1.00 19.16 132 LEU A C 1
ATOM 1012 O O . LEU A 1 132 ? -14.332 -7.591 29.721 1.00 20.35 132 LEU A O 1
ATOM 1017 N N . TRP A 1 133 ? -14.410 -6.280 31.533 1.00 17.40 133 TRP A N 1
ATOM 1018 C CA . TRP A 1 133 ? -13.107 -6.684 32.034 1.00 17.24 133 TRP A CA 1
ATOM 1019 C C . TRP A 1 133 ? -13.290 -7.747 33.116 1.00 15.09 133 TRP A C 1
ATOM 1020 O O . TRP A 1 133 ? -14.268 -7.699 33.888 1.00 16.67 133 TRP A O 1
ATOM 1031 N N . GLN A 1 134 ? -12.335 -8.683 33.188 1.00 16.80 134 GLN A N 1
ATOM 1032 C CA . GLN A 1 134 ? -12.373 -9.760 34.195 1.00 18.09 134 GLN A CA 1
ATOM 1033 C C . GLN A 1 134 ? -11.018 -9.875 34.853 1.00 18.04 134 GLN A C 1
ATOM 1034 O O . GLN A 1 134 ? -10.021 -9.472 34.255 1.00 17.65 134 GLN A O 1
ATOM 1040 N N . ALA A 1 135 ? -10.973 -10.472 36.058 1.00 15.95 135 ALA A N 1
ATOM 1041 C CA . ALA A 1 135 ? -9.699 -10.704 36.743 1.00 17.50 135 ALA A CA 1
ATOM 1042 C C . ALA A 1 135 ? -9.032 -11.926 36.124 1.00 18.91 135 ALA A C 1
ATOM 1043 O O . ALA A 1 135 ? -9.729 -12.889 35.760 1.00 23.17 135 ALA A O 1
ATOM 1045 N N . ASP A 1 136 ? -7.719 -11.837 35.949 1.00 18.00 136 ASP A N 1
ATOM 1046 C CA . ASP A 1 136 ? -6.912 -12.949 35.451 1.00 20.25 136 ASP A CA 1
ATOM 1047 C C . ASP A 1 136 ? -6.189 -13.597 36.634 1.00 25.63 136 ASP A C 1
ATOM 1048 O O . ASP A 1 136 ? -5.598 -14.675 36.507 1.00 31.01 136 ASP A O 1
ATOM 1053 N N . THR A 1 137 ? -6.170 -12.899 37.762 1.00 21.89 137 THR A N 1
ATOM 1054 C CA . THR A 1 137 ? -5.573 -13.430 38.977 1.00 23.85 137 THR A CA 1
ATOM 1055 C C . THR A 1 137 ? -6.693 -14.013 39.825 1.00 24.60 137 THR A C 1
ATOM 1056 O O . THR A 1 137 ? -7.848 -13.584 39.734 1.00 24.41 137 THR A O 1
ATOM 1060 N N . GLN A 1 138 ? -6.346 -15.002 40.643 1.00 24.78 138 GLN A N 1
ATOM 1061 C CA . GLN A 1 138 ? -7.330 -15.594 41.554 1.00 25.01 138 GLN A CA 1
ATOM 1062 C C . GLN A 1 138 ? -7.179 -15.030 42.963 1.00 28.93 138 GLN A C 1
ATOM 1063 O O . GLN A 1 138 ? -7.958 -15.381 43.850 1.00 34.96 138 GLN A O 1
ATOM 1069 N N . VAL A 1 139 ? -6.200 -14.141 43.166 1.00 28.32 139 VAL A N 1
ATOM 1070 C CA . VAL A 1 139 ? -6.002 -13.498 44.467 1.00 28.51 139 VAL A CA 1
ATOM 1071 C C . VAL A 1 139 ? -6.994 -12.347 44.520 1.00 33.45 139 VAL A C 1
ATOM 1072 O O . VAL A 1 139 ? -6.960 -11.455 43.656 1.00 29.61 139 VAL A O 1
ATOM 1076 N N . THR A 1 140 ? -7.911 -12.406 45.483 1.00 35.14 140 THR A N 1
ATOM 1077 C CA . THR A 1 140 ? -8.915 -11.347 45.630 1.00 33.13 140 THR A CA 1
ATOM 1078 C C . THR A 1 140 ? -8.296 -10.214 46.424 1.00 33.70 140 THR A C 1
ATOM 1079 O O . THR A 1 140 ? -7.401 -10.433 47.259 1.00 30.51 140 THR A O 1
ATOM 1083 N N . SER A 1 141 ? -8.713 -8.990 46.103 1.00 28.05 141 SER A N 1
ATOM 1084 C CA . SER A 1 141 ? -8.185 -7.822 46.803 1.00 27.64 141 SER A CA 1
ATOM 1085 C C . SER A 1 141 ? -9.092 -6.643 46.526 1.00 24.90 141 SER A C 1
ATOM 1086 O O . SER A 1 141 ? -9.827 -6.640 45.525 1.00 25.10 141 SER A O 1
ATOM 1089 N N . GLY A 1 142 ? -9.057 -5.650 47.423 1.00 28.17 142 GLY A N 1
ATOM 1090 C CA . GLY A 1 142 ? -9.853 -4.443 47.220 1.00 26.85 142 GLY A CA 1
ATOM 1091 C C . GLY A 1 142 ? -9.406 -3.755 45.927 1.00 24.28 142 GLY A C 1
ATOM 1092 O O . GLY A 1 142 ? -10.232 -3.260 45.156 1.00 20.23 142 GLY A O 1
ATOM 1093 N N . VAL A 1 143 ? -8.108 -3.817 45.643 1.00 20.99 143 VAL A N 1
ATOM 1094 C CA . VAL A 1 143 ? -7.565 -3.201 44.404 1.00 19.70 143 VAL A CA 1
ATOM 1095 C C . VAL A 1 143 ? -8.132 -3.830 43.132 1.00 24.68 143 VAL A C 1
ATOM 1096 O O . VAL A 1 143 ? -8.516 -3.112 42.202 1.00 18.39 143 VAL A O 1
ATOM 1100 N N . VAL A 1 144 ? -8.162 -5.158 43.075 1.00 20.90 144 VAL A N 1
ATOM 1101 C CA . VAL A 1 144 ? -8.680 -5.811 41.871 1.00 22.17 144 VAL A CA 1
ATOM 1102 C C . VAL A 1 144 ? -10.163 -5.526 41.707 1.00 18.02 144 VAL A C 1
ATOM 1103 O O . VAL A 1 144 ? -10.622 -5.161 40.599 1.00 18.38 144 VAL A O 1
ATOM 1107 N N . THR A 1 145 ? -10.921 -5.661 42.797 1.00 17.90 145 THR A N 1
ATOM 1108 C CA . THR A 1 145 ? -12.358 -5.416 42.761 1.00 16.10 145 THR A CA 1
ATOM 1109 C C . THR A 1 145 ? -12.678 -3.989 42.288 1.00 16.90 145 THR A C 1
ATOM 1110 O O . THR A 1 145 ? -13.460 -3.809 41.366 1.00 18.35 145 THR A O 1
ATOM 1114 N N . PHE A 1 146 ? -11.952 -3.025 42.856 1.00 18.58 146 PHE A N 1
ATOM 1115 C CA . PHE A 1 146 ? -12.170 -1.603 42.506 1.00 18.10 146 PHE A CA 1
ATOM 1116 C C . PHE A 1 146 ? -11.769 -1.302 41.063 1.00 17.98 146 PHE A C 1
ATOM 1117 O O . PHE A 1 146 ? -12.509 -0.598 40.358 1.00 18.14 146 PHE A O 1
ATOM 1125 N N . THR A 1 147 ? -10.612 -1.823 40.632 1.00 15.47 147 THR A N 1
ATOM 1126 C CA . THR A 1 147 ? -10.132 -1.594 39.274 1.00 18.09 147 THR A CA 1
ATOM 1127 C C . THR A 1 147 ? -11.169 -2.140 38.274 1.00 16.33 147 THR A C 1
ATOM 1128 O O . THR A 1 147 ? -11.535 -1.452 37.324 1.00 15.61 147 THR A O 1
ATOM 1132 N N . LEU A 1 148 ? -11.680 -3.349 38.527 1.00 16.91 148 LEU A N 1
ATOM 1133 C CA . LEU A 1 148 ? -12.698 -3.916 37.640 1.00 17.87 148 LEU A CA 1
ATOM 1134 C C . LEU A 1 148 ? -13.990 -3.131 37.652 1.00 17.02 148 LEU A C 1
ATOM 1135 O O . LEU A 1 148 ? -14.573 -2.931 36.598 1.00 17.45 148 LEU A O 1
ATOM 1140 N N . GLN A 1 149 ? -14.401 -2.636 38.831 1.00 17.56 149 GLN A N 1
ATOM 1141 C CA . GLN A 1 149 ? -15.625 -1.841 38.949 1.00 16.15 149 GLN A CA 1
ATOM 1142 C C . GLN A 1 149 ? -15.487 -0.606 38.048 1.00 17.52 149 GLN A C 1
ATOM 1143 O O . GLN A 1 149 ? -16.385 -0.291 37.267 1.00 20.38 149 GLN A O 1
ATOM 1149 N N . GLN A 1 150 ? -14.346 0.061 38.158 1.00 16.85 150 GLN A N 1
ATOM 1150 C CA . GLN A 1 150 ? -14.098 1.262 37.340 1.00 16.80 150 GLN A CA 1
ATOM 1151 C C . GLN A 1 150 ? -14.073 0.974 35.850 1.00 15.38 150 GLN A C 1
ATOM 1152 O O . GLN A 1 150 ? -14.793 1.620 35.083 1.00 16.10 150 GLN A O 1
ATOM 1158 N N . LEU A 1 151 ? -13.318 -0.062 35.450 1.00 14.46 151 LEU A N 1
ATOM 1159 C CA . LEU A 1 151 ? -13.213 -0.387 34.032 1.00 14.67 151 LEU A CA 1
ATOM 1160 C C . LEU A 1 151 ? -14.545 -0.798 33.418 1.00 12.96 151 LEU A C 1
ATOM 1161 O O . LEU A 1 151 ? -14.810 -0.503 32.276 1.00 18.06 151 LEU A O 1
ATOM 1166 N N . ASN A 1 152 ? -15.380 -1.483 34.212 1.00 15.19 152 ASN A N 1
ATOM 1167 C CA . ASN A 1 152 ? -16.695 -1.921 33.744 1.00 15.90 152 ASN A CA 1
ATOM 1168 C C . ASN A 1 152 ? -17.811 -0.897 33.934 1.00 16.90 152 ASN A C 1
ATOM 1169 O O . ASN A 1 152 ? -18.970 -1.154 33.616 1.00 18.83 152 ASN A O 1
ATOM 1174 N N . ALA A 1 153 ? -17.460 0.294 34.398 1.00 16.25 153 ALA A N 1
ATOM 1175 C CA . ALA A 1 153 ? -18.495 1.293 34.665 1.00 19.20 153 ALA A CA 1
ATOM 1176 C C . ALA A 1 153 ? -18.783 2.325 33.604 1.00 18.83 153 ALA A C 1
ATOM 1177 O O . ALA A 1 153 ? -19.863 2.964 33.626 1.00 21.29 153 ALA A O 1
ATOM 1179 N N . TYR A 1 154 ? -17.857 2.470 32.660 1.00 16.49 154 TYR A N 1
ATOM 1180 C CA . TYR A 1 154 ? -17.919 3.564 31.680 1.00 19.18 154 TYR A CA 1
ATOM 1181 C C . TYR A 1 154 ? -17.838 3.165 30.235 1.00 20.01 154 TYR A C 1
ATOM 1182 O O . TYR A 1 154 ? -17.151 2.217 29.905 1.00 19.35 154 TYR A O 1
ATOM 1191 N N . ASN A 1 155 ? -18.506 3.949 29.382 1.00 18.78 155 ASN A N 1
ATOM 1192 C CA . ASN A 1 155 ? -18.457 3.780 27.936 1.00 21.12 155 ASN A CA 1
ATOM 1193 C C . ASN A 1 155 ? -17.028 3.775 27.412 1.00 22.17 155 ASN A C 1
ATOM 1194 O O . ASN A 1 155 ? -16.694 3.031 26.482 1.00 22.07 155 ASN A O 1
ATOM 1199 N N . ARG A 1 156 ? -16.227 4.688 27.949 1.00 20.33 156 ARG A N 1
ATOM 1200 C CA . ARG A 1 156 ? -14.841 4.875 27.546 1.00 19.64 156 ARG A CA 1
ATOM 1201 C C . ARG A 1 156 ? -13.962 3.629 27.661 1.00 18.60 156 ARG A C 1
ATOM 1202 O O . ARG A 1 156 ? -13.252 3.277 26.727 1.00 20.69 156 ARG A O 1
ATOM 1210 N N . THR A 1 157 ? -14.039 2.987 28.813 1.00 17.16 157 THR A N 1
ATOM 1211 C CA . THR A 1 157 ? -13.225 1.832 29.086 1.00 15.36 157 THR A CA 1
ATOM 1212 C C . THR A 1 157 ? -13.841 0.518 28.607 1.00 19.97 157 THR A C 1
ATOM 1213 O O . THR A 1 157 ? -13.179 -0.529 28.663 1.00 17.77 157 THR A O 1
ATOM 1217 N N . ARG A 1 158 ? -15.097 0.579 28.133 1.00 17.02 158 ARG A N 1
ATOM 1218 C CA . ARG A 1 158 ? -15.778 -0.618 27.617 1.00 18.83 158 ARG A CA 1
ATOM 1219 C C . ARG A 1 158 ? -15.950 -0.538 26.098 1.00 21.78 158 ARG A C 1
ATOM 1220 O O . ARG A 1 158 ? -15.181 -1.114 25.333 1.00 18.71 158 ARG A O 1
ATOM 1228 N N . TYR A 1 159 ? -16.918 0.262 25.654 1.00 21.36 159 TYR A N 1
ATOM 1229 C CA . TYR A 1 159 ? -17.217 0.368 24.219 1.00 22.18 159 TYR A CA 1
ATOM 1230 C C . TYR A 1 159 ? -16.238 1.100 23.355 1.00 21.63 159 TYR A C 1
ATOM 1231 O O . TYR A 1 159 ? -15.905 0.608 22.267 1.00 22.77 159 TYR A O 1
ATOM 1240 N N . GLU A 1 160 ? -15.712 2.230 23.826 1.00 16.80 160 GLU A N 1
ATOM 1241 C CA . GLU A 1 160 ? -14.715 2.962 23.059 1.00 20.00 160 GLU A CA 1
ATOM 1242 C C . GLU A 1 160 ? -13.434 2.115 22.934 1.00 18.03 160 GLU A C 1
ATOM 1243 O O . GLU A 1 160 ? -12.814 2.075 21.882 1.00 17.65 160 GLU A O 1
ATOM 1249 N N . LEU A 1 161 ? -13.093 1.416 24.013 1.00 16.11 161 LEU A N 1
ATOM 1250 C CA . LEU A 1 161 ? -11.914 0.529 24.001 1.00 16.85 161 LEU A CA 1
ATOM 1251 C C . LEU A 1 161 ? -12.147 -0.644 23.011 1.00 18.07 161 LEU A C 1
ATOM 1252 O O . LEU A 1 161 ? -11.297 -0.917 22.149 1.00 17.45 161 LEU A O 1
ATOM 1257 N N . ARG A 1 162 ? -13.342 -1.222 23.037 1.00 17.80 162 ARG A N 1
ATOM 1258 C CA . ARG A 1 162 ? -13.645 -2.326 22.099 1.00 17.45 162 ARG A CA 1
ATOM 1259 C C . ARG A 1 162 ? -13.559 -1.814 20.666 1.00 21.85 162 ARG A C 1
ATOM 1260 O O . ARG A 1 162 ? -13.001 -2.485 19.807 1.00 20.61 162 ARG A O 1
ATOM 1268 N N . GLU A 1 163 ? -14.059 -0.597 20.436 1.00 20.54 163 GLU A N 1
ATOM 1269 C CA . GLU A 1 163 ? -14.018 0.029 19.123 1.00 22.69 163 GLU A CA 1
ATOM 1270 C C . GLU A 1 163 ? -12.611 0.355 18.655 1.00 22.47 163 GLU A C 1
ATOM 1271 O O . GLU A 1 163 ? -12.294 0.223 17.483 1.00 19.45 163 GLU A O 1
ATOM 1277 N N . PHE A 1 164 ? -11.723 0.688 19.593 1.00 16.55 164 PHE A N 1
ATOM 1278 C CA . PHE A 1 164 ? -10.353 0.919 19.203 1.00 16.65 164 PHE A CA 1
ATOM 1279 C C . PHE A 1 164 ? -9.769 -0.414 18.664 1.00 16.13 164 PHE A C 1
ATOM 1280 O O . PHE A 1 164 ? -9.100 -0.432 17.643 1.00 17.03 164 PHE A O 1
ATOM 1288 N N . LEU A 1 165 ? -10.059 -1.505 19.361 1.00 14.51 165 LEU A N 1
ATOM 1289 C CA . LEU A 1 165 ? -9.521 -2.797 18.968 1.00 16.63 165 LEU A CA 1
ATOM 1290 C C . LEU A 1 165 ? -10.164 -3.410 17.717 1.00 14.11 165 LEU A C 1
ATOM 1291 O O . LEU A 1 165 ? -9.469 -3.910 16.850 1.00 17.37 165 LEU A O 1
ATOM 1296 N N . GLU A 1 166 ? -11.493 -3.404 17.688 1.00 15.89 166 GLU A N 1
ATOM 1297 C CA . GLU A 1 166 ? -12.225 -4.028 16.582 1.00 16.16 166 GLU A CA 1
ATOM 1298 C C . GLU A 1 166 ? -12.421 -3.189 15.337 1.00 21.45 166 GLU A C 1
ATOM 1299 O O . GLU A 1 166 ? -12.660 -3.729 14.246 1.00 19.08 166 GLU A O 1
ATOM 1305 N N . ASP A 1 167 ? -12.338 -1.856 15.502 1.00 19.88 167 ASP A N 1
ATOM 1306 C CA . ASP A 1 167 ? -12.576 -0.942 14.388 1.00 20.74 167 ASP A CA 1
ATOM 1307 C C . ASP A 1 167 ? -11.323 -0.194 13.990 1.00 17.75 167 ASP A C 1
ATOM 1308 O O . ASP A 1 167 ? -10.796 -0.412 12.913 1.00 18.55 167 ASP A O 1
ATOM 1313 N N . THR A 1 168 ? -10.730 0.599 14.895 1.00 19.82 168 THR A N 1
ATOM 1314 C CA . THR A 1 168 ? -9.526 1.360 14.533 1.00 18.52 168 THR A CA 1
ATOM 1315 C C . THR A 1 168 ? -8.342 0.482 14.178 1.00 17.18 168 THR A C 1
ATOM 1316 O O . THR A 1 168 ? -7.725 0.679 13.144 1.00 18.06 168 THR A O 1
ATOM 1320 N N . CYS A 1 169 ? -8.072 -0.508 15.039 1.00 17.89 169 CYS A N 1
ATOM 1321 C CA . CYS A 1 169 ? -6.955 -1.427 14.854 1.00 17.06 169 CYS A CA 1
ATOM 1322 C C . CYS A 1 169 ? -7.121 -2.266 13.595 1.00 17.15 169 CYS A C 1
ATOM 1323 O O . CYS A 1 169 ? -6.192 -2.412 12.812 1.00 18.96 169 CYS A O 1
ATOM 1326 N N . VAL A 1 170 ? -8.332 -2.780 13.396 1.00 19.08 170 VAL A N 1
ATOM 1327 C CA . VAL A 1 170 ? -8.607 -3.604 12.211 1.00 17.98 170 VAL A CA 1
ATOM 1328 C C . VAL A 1 170 ? -8.448 -2.807 10.916 1.00 17.64 170 VAL A C 1
ATOM 1329 O O . VAL A 1 170 ? -7.767 -3.266 9.992 1.00 17.16 170 VAL A O 1
ATOM 1333 N N . GLN A 1 171 ? -8.999 -1.588 10.871 1.00 16.11 171 GLN A N 1
ATOM 1334 C CA . GLN A 1 171 ? -8.823 -0.757 9.660 1.00 18.06 171 GLN A CA 1
ATOM 1335 C C . GLN A 1 171 ? -7.366 -0.434 9.375 1.00 18.85 171 GLN A C 1
ATOM 1336 O O . GLN A 1 171 ? -6.947 -0.349 8.215 1.00 22.83 171 GLN A O 1
ATOM 1342 N N . TYR A 1 172 ? -6.586 -0.244 10.444 1.00 19.89 172 TYR A N 1
ATOM 1343 C CA . TYR A 1 172 ? -5.156 0.050 10.313 1.00 19.09 172 TYR A CA 1
ATOM 1344 C C . TYR A 1 172 ? -4.458 -1.154 9.671 1.00 19.09 172 TYR A C 1
ATOM 1345 O O . TYR A 1 172 ? -3.622 -0.974 8.796 1.00 20.20 172 TYR A O 1
ATOM 1354 N N . VAL A 1 173 ? -4.771 -2.371 10.137 1.00 19.35 173 VAL A N 1
ATOM 1355 C CA . VAL A 1 173 ? -4.174 -3.584 9.559 1.00 21.92 173 VAL A CA 1
ATOM 1356 C C . VAL A 1 173 ? -4.576 -3.715 8.081 1.00 23.11 173 VAL A C 1
ATOM 1357 O O . VAL A 1 173 ? -3.704 -3.898 7.230 1.00 22.20 173 VAL A O 1
ATOM 1361 N N . GLN A 1 174 ? -5.856 -3.496 7.771 1.00 24.20 174 GLN A N 1
ATOM 1362 C CA . GLN A 1 174 ? -6.310 -3.625 6.366 1.00 29.96 174 GLN A CA 1
ATOM 1363 C C . GLN A 1 174 ? -5.675 -2.624 5.421 1.00 29.13 174 GLN A C 1
ATOM 1364 O O . GLN A 1 174 ? -5.301 -2.973 4.307 1.00 28.76 174 GLN A O 1
ATOM 1370 N N . LYS A 1 175 ? -5.407 -1.430 5.929 1.00 26.30 175 LYS A N 1
ATOM 1371 C CA . LYS A 1 175 ? -4.804 -0.370 5.126 1.00 29.65 175 LYS A CA 1
ATOM 1372 C C . LYS A 1 175 ? -3.284 -0.443 4.966 1.00 36.80 175 LYS A C 1
ATOM 1373 O O . LYS A 1 175 ? -2.770 -0.253 3.862 1.00 38.89 175 LYS A O 1
ATOM 1379 N N . HIS A 1 176 ? -2.566 -0.696 6.055 1.00 38.60 176 HIS A N 1
ATOM 1380 C CA . HIS A 1 176 ? -1.071 -0.650 5.999 1.00 43.88 176 HIS A CA 1
ATOM 1381 C C . HIS A 1 176 ? -0.325 -1.980 5.751 1.00 49.55 176 HIS A C 1
ATOM 1382 O O . HIS A 1 176 ? 0.900 -1.965 5.590 1.00 55.56 176 HIS A O 1
ATOM 1389 N N . ILE A 1 177 ? -1.024 -3.108 5.732 1.00 53.17 177 ILE A N 1
ATOM 1390 C CA . ILE A 1 177 ? -0.394 -4.381 5.385 1.00 63.28 177 ILE A CA 1
ATOM 1391 C C . ILE A 1 177 ? -0.892 -4.641 3.957 1.00 64.19 177 ILE A C 1
ATOM 1392 O O . ILE A 1 177 ? -0.097 -4.580 3.011 1.00 64.82 177 ILE A O 1
ATOM 1396 N N . SER A 1 178 ? -2.227 -4.763 3.846 1.00 66.67 178 SER A N 1
ATOM 1397 C CA . SER A 1 178 ? -3.047 -5.054 2.643 1.00 69.93 178 SER A CA 1
ATOM 1398 C C . SER A 1 178 ? -3.257 -6.569 2.501 1.00 75.54 178 SER A C 1
ATOM 1399 O O . SER A 1 178 ? -2.278 -7.288 2.166 1.00 78.22 178 SER A O 1
ATOM 1402 N N . LEU B 1 8 ? 23.847 20.980 43.864 1.00 55.88 8 LEU B N 1
ATOM 1403 C CA . LEU B 1 8 ? 22.363 20.787 43.862 1.00 54.80 8 LEU B CA 1
ATOM 1404 C C . LEU B 1 8 ? 21.603 22.113 43.838 1.00 52.60 8 LEU B C 1
ATOM 1405 O O . LEU B 1 8 ? 22.208 23.193 43.861 1.00 56.59 8 LEU B O 1
ATOM 1410 N N . GLN B 1 9 ? 20.275 22.033 43.788 1.00 42.43 9 GLN B N 1
ATOM 1411 C CA . GLN B 1 9 ? 19.457 23.227 43.739 1.00 36.91 9 GLN B CA 1
ATOM 1412 C C . GLN B 1 9 ? 19.053 23.645 45.144 1.00 31.26 9 GLN B C 1
ATOM 1413 O O . GLN B 1 9 ? 18.013 23.249 45.656 1.00 27.94 9 GLN B O 1
ATOM 1419 N N . ARG B 1 10 ? 19.924 24.446 45.756 1.00 27.78 10 ARG B N 1
ATOM 1420 C CA . ARG B 1 10 ? 19.713 24.909 47.121 1.00 29.72 10 ARG B CA 1
ATOM 1421 C C . ARG B 1 10 ? 20.301 26.260 47.442 1.00 25.11 10 ARG B C 1
ATOM 1422 O O . ARG B 1 10 ? 21.242 26.709 46.776 1.00 24.71 10 ARG B O 1
ATOM 1430 N N . LEU B 1 11 ? 19.729 26.890 48.462 1.00 21.07 11 LEU B N 1
ATOM 1431 C CA . LEU B 1 11 ? 20.248 28.150 49.011 1.00 18.66 11 LEU B CA 1
ATOM 1432 C C . LEU B 1 11 ? 20.268 27.935 50.524 1.00 20.32 11 LEU B C 1
ATOM 1433 O O . LEU B 1 11 ? 19.250 27.601 51.119 1.00 18.40 11 LEU B O 1
ATOM 1438 N N . HIS B 1 12 ? 21.455 28.024 51.120 1.00 17.86 12 HIS B N 1
ATOM 1439 C CA . HIS B 1 12 ? 21.635 27.867 52.553 1.00 18.98 12 HIS B CA 1
ATOM 1440 C C . HIS B 1 12 ? 22.157 29.206 53.093 1.00 15.76 12 HIS B C 1
ATOM 1441 O O . HIS B 1 12 ? 22.864 29.931 52.395 1.00 17.62 12 HIS B O 1
ATOM 1448 N N . MET B 1 13 ? 21.725 29.547 54.296 1.00 14.93 13 MET B N 1
ATOM 1449 C CA . MET B 1 13 ? 22.108 30.777 54.969 1.00 15.61 13 MET B CA 1
ATOM 1450 C C . MET B 1 13 ? 22.522 30.466 56.415 1.00 15.14 13 MET B C 1
ATOM 1451 O O . MET B 1 13 ? 21.865 29.695 57.107 1.00 17.46 13 MET B O 1
ATOM 1456 N N . LEU B 1 14 ? 23.590 31.114 56.876 1.00 16.99 14 LEU B N 1
ATOM 1457 C CA . LEU B 1 14 ? 24.070 30.945 58.231 1.00 15.25 14 LEU B CA 1
ATOM 1458 C C . LEU B 1 14 ? 24.214 32.331 58.840 1.00 14.12 14 LEU B C 1
ATOM 1459 O O . LEU B 1 14 ? 24.750 33.242 58.188 1.00 17.99 14 LEU B O 1
ATOM 1464 N N . GLN B 1 15 ? 23.662 32.499 60.044 1.00 14.90 15 GLN B N 1
ATOM 1465 C CA . GLN B 1 15 ? 23.718 33.768 60.771 1.00 16.16 15 GLN B CA 1
ATOM 1466 C C . GLN B 1 15 ? 24.243 33.498 62.173 1.00 18.51 15 GLN B C 1
ATOM 1467 O O . GLN B 1 15 ? 23.642 32.729 62.912 1.00 19.75 15 GLN B O 1
ATOM 1473 N N . ILE B 1 16 ? 25.376 34.117 62.520 1.00 17.40 16 ILE B N 1
ATOM 1474 C CA . ILE B 1 16 ? 25.922 33.996 63.870 1.00 18.77 16 ILE B CA 1
ATOM 1475 C C . ILE B 1 16 ? 25.756 35.377 64.488 1.00 17.31 16 ILE B C 1
ATOM 1476 O O . ILE B 1 16 ? 26.150 36.391 63.895 1.00 20.96 16 ILE B O 1
ATOM 1481 N N . SER B 1 17 ? 25.132 35.412 65.665 1.00 18.64 17 SER B N 1
ATOM 1482 C CA . SER B 1 17 ? 24.833 36.665 66.371 1.00 18.07 17 SER B CA 1
ATOM 1483 C C . SER B 1 17 ? 25.440 36.604 67.766 1.00 22.78 17 SER B C 1
ATOM 1484 O O . SER B 1 17 ? 24.964 35.839 68.638 1.00 20.56 17 SER B O 1
ATOM 1487 N N . TYR B 1 18 ? 26.387 37.515 68.008 1.00 21.82 18 TYR B N 1
ATOM 1488 C CA . TYR B 1 18 ? 27.116 37.609 69.283 1.00 23.87 18 TYR B CA 1
ATOM 1489 C C . TYR B 1 18 ? 26.543 38.777 70.095 1.00 17.49 18 TYR B C 1
ATOM 1490 O O . TYR B 1 18 ? 26.680 39.937 69.698 1.00 22.56 18 TYR B O 1
ATOM 1499 N N . PHE B 1 19 ? 25.844 38.461 71.184 1.00 19.16 19 PHE B N 1
ATOM 1500 C CA . PHE B 1 19 ? 25.247 39.483 72.029 1.00 22.47 19 PHE B CA 1
ATOM 1501 C C . PHE B 1 19 ? 26.118 39.721 73.246 1.00 27.10 19 PHE B C 1
ATOM 1502 O O . PHE B 1 19 ? 26.293 38.805 74.040 1.00 27.26 19 PHE B O 1
ATOM 1510 N N . ARG B 1 20 ? 26.698 40.913 73.380 1.00 28.11 20 ARG B N 1
ATOM 1511 C CA . ARG B 1 20 ? 27.502 41.174 74.592 1.00 32.34 20 ARG B CA 1
ATOM 1512 C C . ARG B 1 20 ? 26.587 41.529 75.771 1.00 30.87 20 ARG B C 1
ATOM 1513 O O . ARG B 1 20 ? 26.906 41.248 76.923 1.00 29.64 20 ARG B O 1
ATOM 1521 N N . ASP B 1 21 ? 25.425 42.099 75.451 1.00 26.29 21 ASP B N 1
ATOM 1522 C CA . ASP B 1 21 ? 24.404 42.497 76.433 1.00 28.27 21 ASP B CA 1
ATOM 1523 C C . ASP B 1 21 ? 23.078 42.519 75.630 1.00 24.77 21 ASP B C 1
ATOM 1524 O O . ASP B 1 21 ? 23.113 42.267 74.426 1.00 23.51 21 ASP B O 1
ATOM 1529 N N . PRO B 1 22 ? 21.914 42.780 76.263 1.00 26.54 22 PRO B N 1
ATOM 1530 C CA . PRO B 1 22 ? 20.672 42.790 75.469 1.00 25.75 22 PRO B CA 1
ATOM 1531 C C . PRO B 1 22 ? 20.547 43.829 74.369 1.00 27.18 22 PRO B C 1
ATOM 1532 O O . PRO B 1 22 ? 19.710 43.688 73.481 1.00 26.79 22 PRO B O 1
ATOM 1536 N N . TYR B 1 23 ? 21.337 44.899 74.461 1.00 23.90 23 TYR B N 1
ATOM 1537 C CA . TYR B 1 23 ? 21.202 46.014 73.533 1.00 27.00 23 TYR B CA 1
ATOM 1538 C C . TYR B 1 23 ? 22.185 46.102 72.401 1.00 27.29 23 TYR B C 1
ATOM 1539 O O . TYR B 1 23 ? 22.038 46.974 71.549 1.00 27.01 23 TYR B O 1
ATOM 1548 N N . HIS B 1 24 ? 23.206 45.241 72.407 1.00 27.00 24 HIS B N 1
ATOM 1549 C CA . HIS B 1 24 ? 24.236 45.280 71.360 1.00 30.01 24 HIS B CA 1
ATOM 1550 C C . HIS B 1 24 ? 24.525 43.880 70.835 1.00 30.65 24 HIS B C 1
ATOM 1551 O O . HIS B 1 24 ? 24.685 42.939 71.609 1.00 31.06 24 HIS B O 1
ATOM 1558 N N . VAL B 1 25 ? 24.612 43.767 69.516 1.00 29.79 25 VAL B N 1
ATOM 1559 C CA . VAL B 1 25 ? 24.896 42.486 68.859 1.00 25.19 25 VAL B CA 1
ATOM 1560 C C . VAL B 1 25 ? 25.838 42.695 67.689 1.00 23.36 25 VAL B C 1
ATOM 1561 O O . VAL B 1 25 ? 25.837 43.763 67.068 1.00 23.18 25 VAL B O 1
ATOM 1565 N N . TRP B 1 26 ? 26.700 41.700 67.453 1.00 22.57 26 TRP B N 1
ATOM 1566 C CA . TRP B 1 26 ? 27.620 41.727 66.317 1.00 24.46 26 TRP B CA 1
ATOM 1567 C C . TRP B 1 26 ? 27.190 40.538 65.455 1.00 21.49 26 TRP B C 1
ATOM 1568 O O . TRP B 1 26 ? 27.097 39.413 65.967 1.00 21.44 26 TRP B O 1
ATOM 1579 N N . TYR B 1 27 ? 26.986 40.782 64.158 1.00 19.93 27 TYR B N 1
ATOM 1580 C CA . TYR B 1 27 ? 26.580 39.709 63.255 1.00 20.72 27 TYR B CA 1
ATOM 1581 C C . TYR B 1 27 ? 27.696 39.250 62.332 1.00 22.83 27 TYR B C 1
ATOM 1582 O O . TYR B 1 27 ? 28.496 40.046 61.866 1.00 20.99 27 TYR B O 1
ATOM 1591 N N . GLN B 1 28 ? 27.686 37.964 62.034 1.00 18.09 28 GLN B N 1
ATOM 1592 C CA . GLN B 1 28 ? 28.633 37.337 61.082 1.00 20.18 28 GLN B CA 1
ATOM 1593 C C . GLN B 1 28 ? 27.756 36.305 60.356 1.00 25.76 28 GLN B C 1
ATOM 1594 O O . GLN B 1 28 ? 27.266 35.357 60.973 1.00 26.98 28 GLN B O 1
ATOM 1600 N N . GLY B 1 29 ? 27.606 36.464 59.051 1.00 21.82 29 GLY B N 1
ATOM 1601 C CA . GLY B 1 29 ? 26.737 35.555 58.320 1.00 23.16 29 GLY B CA 1
ATOM 1602 C C . GLY B 1 29 ? 27.143 35.409 56.884 1.00 19.24 29 GLY B C 1
ATOM 1603 O O . GLY B 1 29 ? 27.965 36.149 56.366 1.00 18.52 29 GLY B O 1
ATOM 1604 N N . ASN B 1 30 ? 26.573 34.401 56.248 1.00 17.35 30 ASN B N 1
ATOM 1605 C CA . ASN B 1 30 ? 26.888 34.134 54.847 1.00 18.64 30 ASN B CA 1
ATOM 1606 C C . ASN B 1 30 ? 25.887 33.202 54.235 1.00 18.95 30 ASN B C 1
ATOM 1607 O O . ASN B 1 30 ? 25.170 32.493 54.959 1.00 18.91 30 ASN B O 1
ATOM 1612 N N . ALA B 1 31 ? 25.776 33.276 52.911 1.00 14.90 31 ALA B N 1
ATOM 1613 C CA . ALA B 1 31 ? 24.878 32.379 52.190 1.00 17.94 31 ALA B CA 1
ATOM 1614 C C . ALA B 1 31 ? 25.608 31.706 51.051 1.00 18.34 31 ALA B C 1
ATOM 1615 O O . ALA B 1 31 ? 26.506 32.283 50.481 1.00 17.57 31 ALA B O 1
ATOM 1617 N N . SER B 1 32 ? 25.151 30.501 50.706 1.00 18.87 32 SER B N 1
ATOM 1618 C CA . SER B 1 32 ? 25.692 29.744 49.590 1.00 19.54 32 SER B CA 1
ATOM 1619 C C . SER B 1 32 ? 24.563 29.246 48.715 1.00 18.42 32 SER B C 1
ATOM 1620 O O . SER B 1 32 ? 23.597 28.699 49.222 1.00 19.89 32 SER B O 1
ATOM 1623 N N . LEU B 1 33 ? 24.731 29.427 47.411 1.00 22.42 33 LEU B N 1
ATOM 1624 C CA . LEU B 1 33 ? 23.772 28.979 46.403 1.00 22.78 33 LEU B CA 1
ATOM 1625 C C . LEU B 1 33 ? 24.467 27.872 45.619 1.00 28.15 33 LEU B C 1
ATOM 1626 O O . LEU B 1 33 ? 25.533 28.099 45.006 1.00 23.20 33 LEU B O 1
ATOM 1631 N N . GLY B 1 34 ? 23.877 26.682 45.637 1.00 24.36 34 GLY B N 1
ATOM 1632 C CA . GLY B 1 34 ? 24.464 25.562 44.907 1.00 30.70 34 GLY B CA 1
ATOM 1633 C C . GLY B 1 34 ? 25.882 25.217 45.348 1.00 33.37 34 GLY B C 1
ATOM 1634 O O . GLY B 1 34 ? 26.733 24.872 44.514 1.00 35.88 34 GLY B O 1
ATOM 1635 N N . GLY B 1 35 ? 26.152 25.386 46.634 1.00 28.05 35 GLY B N 1
ATOM 1636 C CA . GLY B 1 35 ? 27.461 25.101 47.187 1.00 31.27 35 GLY B CA 1
ATOM 1637 C C . GLY B 1 35 ? 28.480 26.268 47.023 1.00 32.21 35 GLY B C 1
ATOM 1638 O O . GLY B 1 35 ? 29.596 26.160 47.536 1.00 36.62 35 GLY B O 1
ATOM 1639 N N . HIS B 1 36 ? 28.130 27.347 46.347 1.00 23.55 36 HIS B N 1
ATOM 1640 C CA . HIS B 1 36 ? 29.064 28.451 46.167 1.00 22.50 36 HIS B CA 1
ATOM 1641 C C . HIS B 1 36 ? 28.713 29.581 47.137 1.00 24.29 36 HIS B 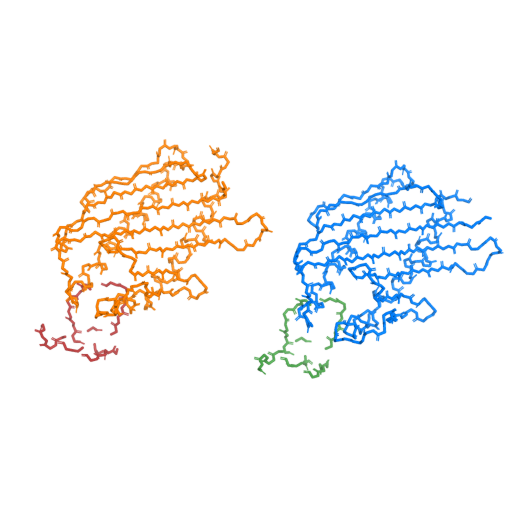C 1
ATOM 1642 O O . HIS B 1 36 ? 27.538 29.982 47.231 1.00 22.24 36 HIS B O 1
ATOM 1649 N N . LEU B 1 37 ? 29.699 30.093 47.877 1.00 21.72 37 LEU B N 1
ATOM 1650 C CA . LEU B 1 37 ? 29.445 31.200 48.810 1.00 19.54 37 LEU B CA 1
ATOM 1651 C C . LEU B 1 37 ? 29.202 32.495 48.010 1.00 19.16 37 LEU B C 1
ATOM 1652 O O . LEU B 1 37 ? 30.121 33.013 47.364 1.00 20.19 37 LEU B O 1
ATOM 1657 N N . THR B 1 38 ? 27.953 32.983 48.070 1.00 19.02 38 THR B N 1
ATOM 1658 C CA . THR B 1 38 ? 27.525 34.152 47.317 1.00 19.57 38 THR B CA 1
ATOM 1659 C C . THR B 1 38 ? 27.281 35.445 48.080 1.00 21.71 38 THR B C 1
ATOM 1660 O O . THR B 1 38 ? 27.195 36.505 47.458 1.00 22.87 38 THR B O 1
ATOM 1664 N N . HIS B 1 39 ? 27.082 35.365 49.400 1.00 19.69 39 HIS B N 1
ATOM 1665 C CA . HIS B 1 39 ? 26.769 36.576 50.186 1.00 17.51 39 HIS B CA 1
ATOM 1666 C C . HIS B 1 39 ? 27.487 36.557 51.511 1.00 16.57 39 HIS B C 1
ATOM 1667 O O . HIS B 1 39 ? 27.670 35.497 52.097 1.00 18.62 39 HIS B O 1
ATOM 1674 N N . VAL B 1 40 ? 27.824 37.750 52.005 1.00 17.98 40 VAL B N 1
ATOM 1675 C CA . VAL B 1 40 ? 28.464 37.936 53.290 1.00 22.23 40 VAL B CA 1
ATOM 1676 C C . VAL B 1 40 ? 27.711 39.021 54.062 1.00 22.51 40 VAL B C 1
ATOM 1677 O O . VAL B 1 40 ? 27.330 40.080 53.514 1.00 22.87 40 VAL B O 1
ATOM 1681 N N . LEU B 1 41 ? 27.514 38.741 55.344 1.00 17.67 41 LEU B N 1
ATOM 1682 C CA . LEU B 1 41 ? 26.834 39.658 56.254 1.00 21.90 41 LEU B CA 1
ATOM 1683 C C . LEU B 1 41 ? 27.752 39.880 57.443 1.00 21.08 41 LEU B C 1
ATOM 1684 O O . LEU B 1 41 ? 28.231 38.912 58.040 1.00 25.03 41 LEU B O 1
ATOM 1689 N N . GLU B 1 42 ? 27.969 41.139 57.824 1.00 19.81 42 GLU B N 1
ATOM 1690 C CA . GLU B 1 42 ? 28.853 41.408 58.955 1.00 22.14 42 GLU B CA 1
ATOM 1691 C C . GLU B 1 42 ? 28.665 42.791 59.515 1.00 24.24 42 GLU B C 1
ATOM 1692 O O . GLU B 1 42 ? 28.438 43.756 58.774 1.00 25.93 42 GLU B O 1
ATOM 1698 N N . GLY B 1 43 ? 28.779 42.859 60.833 1.00 23.82 43 GLY B N 1
ATOM 1699 C CA . GLY B 1 43 ? 28.735 44.139 61.510 1.00 25.63 43 GLY B CA 1
ATOM 1700 C C . GLY B 1 43 ? 27.863 44.266 62.717 1.00 26.94 43 GLY B C 1
ATOM 1701 O O . GLY B 1 43 ? 27.111 43.347 63.053 1.00 25.10 43 GLY B O 1
ATOM 1702 N N . PRO B 1 44 ? 27.896 45.538 63.269 1.00 26.43 44 PRO B N 1
ATOM 1703 C CA . PRO B 1 44 ? 26.984 45.963 64.396 1.00 26.86 44 PRO B CA 1
ATOM 1704 C C . PRO B 1 44 ? 25.515 45.783 64.078 1.00 29.42 44 PRO B C 1
ATOM 1705 O O . PRO B 1 44 ? 25.157 45.362 62.987 1.00 33.33 44 PRO B O 1
ATOM 1709 N N . ASP B 1 45 ? 24.674 46.119 65.044 1.00 28.72 45 ASP B N 1
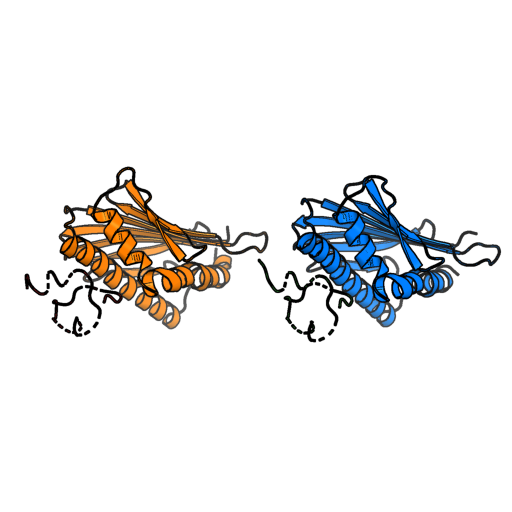ATOM 1710 C CA . ASP B 1 45 ? 23.252 46.206 64.860 1.00 27.37 45 ASP B CA 1
ATOM 1711 C C . ASP B 1 45 ? 23.042 47.661 64.487 1.00 36.65 45 ASP B C 1
ATOM 1712 O O . ASP B 1 45 ? 21.923 48.116 64.244 1.00 36.85 45 ASP B O 1
ATOM 1717 N N . THR B 1 46 ? 24.180 48.374 64.472 1.00 34.69 46 THR B N 1
ATOM 1718 C CA . THR B 1 46 ? 24.359 49.794 64.167 1.00 45.61 46 THR B CA 1
ATOM 1719 C C . THR B 1 46 ? 24.702 49.977 62.671 1.00 46.60 46 THR B C 1
ATOM 1720 O O . THR B 1 46 ? 24.292 50.991 62.086 1.00 46.70 46 THR B O 1
ATOM 1724 N N . ASN B 1 47 ? 25.433 49.047 62.047 1.00 44.07 47 ASN B N 1
ATOM 1725 C CA . ASN B 1 47 ? 25.723 49.079 60.620 1.00 37.32 47 ASN B CA 1
ATOM 1726 C C . ASN B 1 47 ? 26.170 47.703 60.214 1.00 32.45 47 ASN B C 1
ATOM 1727 O O . ASN B 1 47 ? 27.329 47.328 60.267 1.00 29.87 47 ASN B O 1
ATOM 1732 N N . THR B 1 48 ? 25.164 46.967 59.795 1.00 29.66 48 THR B N 1
ATOM 1733 C CA . THR B 1 48 ? 25.371 45.620 59.350 1.00 29.11 48 THR B CA 1
ATOM 1734 C C . THR B 1 48 ? 25.490 45.708 57.863 1.00 25.97 48 THR B C 1
ATOM 1735 O O . THR B 1 48 ? 24.540 46.090 57.195 1.00 26.94 48 THR B O 1
ATOM 1739 N N . THR B 1 49 ? 26.638 45.350 57.327 1.00 23.46 49 THR B N 1
ATOM 1740 C CA . THR B 1 49 ? 26.837 45.367 55.889 1.00 24.38 49 THR B CA 1
ATOM 1741 C C . THR B 1 49 ? 26.397 43.991 55.331 1.00 24.06 49 THR B C 1
ATOM 1742 O O . THR B 1 49 ? 26.666 42.964 55.933 1.00 24.00 49 THR B O 1
ATOM 1746 N N . ILE B 1 50 ? 25.709 44.013 54.192 1.00 25.04 50 ILE B N 1
ATOM 1747 C CA . ILE B 1 50 ? 25.235 42.799 53.515 1.00 25.43 50 ILE B CA 1
ATOM 1748 C C . ILE B 1 50 ? 25.632 42.986 52.044 1.00 27.36 50 ILE B C 1
ATOM 1749 O O . ILE B 1 50 ? 25.232 43.973 51.408 1.00 24.99 50 ILE B O 1
ATOM 1754 N N . ILE B 1 51 ? 26.448 42.069 51.517 1.00 20.29 51 ILE B N 1
ATOM 1755 C CA . ILE B 1 51 ? 26.915 42.173 50.131 1.00 20.83 51 ILE B CA 1
ATOM 1756 C C . ILE B 1 51 ? 26.692 40.900 49.332 1.00 23.49 51 ILE B C 1
ATOM 1757 O O . ILE B 1 51 ? 26.575 39.831 49.911 1.00 21.32 51 ILE B O 1
ATOM 1762 N N . GLN B 1 52 ? 26.445 41.044 48.035 1.00 20.40 52 GLN B N 1
ATOM 1763 C CA . GLN B 1 52 ? 26.345 39.887 47.152 1.00 23.61 52 GLN B CA 1
ATOM 1764 C C . GLN B 1 52 ? 27.697 39.877 46.404 1.00 24.69 52 GLN B C 1
ATOM 1765 O O . GLN B 1 52 ? 28.130 40.897 45.863 1.00 24.19 52 GLN B O 1
ATOM 1771 N N . LEU B 1 53 ? 28.402 38.754 46.507 1.00 21.01 53 LEU B N 1
ATOM 1772 C CA . LEU B 1 53 ? 29.729 38.592 45.907 1.00 22.11 53 LEU B CA 1
ATOM 1773 C C . LEU B 1 53 ? 29.692 38.512 44.397 1.00 27.17 53 LEU B C 1
ATOM 1774 O O . LEU B 1 53 ? 30.714 38.695 43.758 1.00 27.53 53 LEU B O 1
ATOM 1779 N N . GLN B 1 54 ? 28.528 38.142 43.858 1.00 23.97 54 GLN B N 1
ATOM 1780 C CA . GLN B 1 54 ? 28.265 38.080 42.418 1.00 28.14 54 GLN B CA 1
ATOM 1781 C C . GLN B 1 54 ? 27.041 38.985 42.225 1.00 26.74 54 GLN B C 1
ATOM 1782 O O . GLN B 1 54 ? 26.178 39.036 43.095 1.00 25.85 54 GLN B O 1
ATOM 1788 N N . PRO B 1 55 ? 26.938 39.691 41.087 1.00 29.16 55 PRO B N 1
ATOM 1789 C CA . PRO B 1 55 ? 25.763 40.559 40.894 1.00 28.94 55 PRO B CA 1
ATOM 1790 C C . PRO B 1 55 ? 24.555 39.706 40.442 1.00 31.84 55 PRO B C 1
ATOM 1791 O O . PRO B 1 55 ? 24.056 39.816 39.306 1.00 31.28 55 PRO B O 1
ATOM 1795 N N . LEU B 1 56 ? 24.113 38.821 41.343 1.00 24.94 56 LEU B N 1
ATOM 1796 C CA . LEU B 1 56 ? 22.998 37.912 41.065 1.00 24.09 56 LEU B CA 1
ATOM 1797 C C . LEU B 1 56 ? 21.709 38.706 40.863 1.00 27.45 56 LEU B C 1
ATOM 1798 O O . LEU B 1 56 ? 20.933 38.428 39.943 1.00 26.44 56 LEU B O 1
ATOM 1803 N N . GLN B 1 57 ? 21.527 39.717 41.705 1.00 24.66 57 GLN B N 1
ATOM 1804 C CA . GLN B 1 57 ? 20.372 40.598 41.609 1.00 27.94 57 GLN B CA 1
ATOM 1805 C C . GLN B 1 57 ? 20.784 41.976 41.109 1.00 26.19 57 GLN B C 1
ATOM 1806 O O . GLN B 1 57 ? 21.836 42.511 41.462 1.00 27.06 57 GLN B O 1
ATOM 1812 N N . GLU B 1 58 ? 19.926 42.550 40.261 1.00 32.01 58 GLU B N 1
ATOM 1813 C CA . GLU B 1 58 ? 20.107 43.911 39.726 1.00 36.10 58 GLU B CA 1
ATOM 1814 C C . GLU B 1 58 ? 19.975 44.868 40.925 1.00 36.38 58 GLU B C 1
ATOM 1815 O O . GLU B 1 58 ? 19.451 44.492 41.970 1.00 31.25 58 GLU B O 1
ATOM 1821 N N . PRO B 1 59 ? 20.420 46.140 40.817 1.00 36.55 59 PRO B N 1
ATOM 1822 C CA . PRO B 1 59 ? 20.509 47.106 41.921 1.00 37.74 59 PRO B CA 1
ATOM 1823 C C . PRO B 1 59 ? 19.193 47.233 42.696 1.00 37.49 59 PRO B C 1
ATOM 1824 O O . PRO B 1 59 ? 19.214 47.219 43.969 1.00 37.22 59 PRO B O 1
ATOM 1828 N N . GLU B 1 60 ? 18.110 47.500 42.047 1.00 36.70 60 GLU B N 1
ATOM 1829 C CA . GLU B 1 60 ? 16.802 47.714 42.661 1.00 35.23 60 GLU B CA 1
ATOM 1830 C C . GLU B 1 60 ? 16.266 46.477 43.404 1.00 37.22 60 GLU B C 1
ATOM 1831 O O . GLU B 1 60 ? 15.766 46.576 44.528 1.00 34.77 60 GLU B O 1
ATOM 1837 N N . SER B 1 61 ? 16.388 45.320 42.753 1.00 30.41 61 SER B N 1
ATOM 1838 C CA . SER B 1 61 ? 15.963 44.048 43.316 1.00 30.63 61 SER B CA 1
ATOM 1839 C C . SER B 1 61 ? 16.807 43.727 44.565 1.00 29.81 61 SER B C 1
ATOM 1840 O O . SER B 1 61 ? 16.268 43.271 45.568 1.00 27.83 61 SER B O 1
ATOM 1843 N N . TRP B 1 62 ? 18.117 43.976 44.467 1.00 27.01 62 TRP B N 1
ATOM 1844 C CA . TRP B 1 62 ? 19.039 43.739 45.578 1.00 26.05 62 TRP B CA 1
ATOM 1845 C C . TRP B 1 62 ? 18.733 44.664 46.744 1.00 25.29 62 TRP B C 1
ATOM 1846 O O . TRP B 1 62 ? 18.748 44.238 47.904 1.00 24.74 62 TRP B O 1
ATOM 1857 N N . ALA B 1 63 ? 18.399 45.920 46.433 1.00 26.18 63 ALA B N 1
ATOM 1858 C CA . ALA B 1 63 ? 18.084 46.889 47.481 1.00 26.84 63 ALA B CA 1
ATOM 1859 C C . ALA B 1 63 ? 16.844 46.472 48.271 1.00 28.39 63 ALA B C 1
ATOM 1860 O O . ALA B 1 63 ? 16.824 46.604 49.506 1.00 31.81 63 ALA B O 1
ATOM 1862 N N . ARG B 1 64 ? 15.843 45.925 47.575 1.00 25.29 64 ARG B N 1
ATOM 1863 C CA . ARG B 1 64 ? 14.610 45.437 48.205 1.00 28.91 64 ARG B CA 1
ATOM 1864 C C . ARG B 1 64 ? 14.908 44.205 49.113 1.00 28.13 64 ARG B C 1
ATOM 1865 O O . ARG B 1 64 ? 14.384 44.098 50.213 1.00 27.82 64 ARG B O 1
ATOM 1873 N N . THR B 1 65 ? 15.818 43.342 48.669 1.00 27.79 65 THR B N 1
ATOM 1874 C CA . THR B 1 65 ? 16.215 42.138 49.435 1.00 28.57 65 THR B CA 1
ATOM 1875 C C . THR B 1 65 ? 16.992 42.551 50.687 1.00 26.22 65 THR B C 1
ATOM 1876 O O . THR B 1 65 ? 16.744 42.024 51.773 1.00 26.46 65 THR B O 1
ATOM 1880 N N . GLN B 1 66 ? 17.885 43.528 50.538 1.00 22.73 66 GLN B N 1
ATOM 1881 C CA . GLN B 1 66 ? 18.688 44.054 51.643 1.00 27.77 66 GLN B CA 1
ATOM 1882 C C . GLN B 1 66 ? 17.764 44.638 52.711 1.00 29.49 66 GLN B C 1
ATOM 1883 O O . GLN B 1 66 ? 17.970 44.418 53.891 1.00 24.01 66 GLN B O 1
ATOM 1889 N N . SER B 1 67 ? 16.740 45.377 52.254 1.00 27.97 67 SER B N 1
ATOM 1890 C CA . SER B 1 67 ? 15.763 46.023 53.143 1.00 31.12 67 SER B CA 1
ATOM 1891 C C . SER B 1 67 ? 15.036 45.001 54.008 1.00 26.03 67 SER B C 1
ATOM 1892 O O . SER B 1 67 ? 14.850 45.216 55.218 1.00 27.91 67 SER B O 1
ATOM 1895 N N . GLY B 1 68 ? 14.663 43.881 53.384 1.00 24.60 68 GLY B N 1
ATOM 1896 C CA . GLY B 1 68 ? 13.962 42.804 54.068 1.00 25.03 68 GLY B CA 1
ATOM 1897 C C . GLY B 1 68 ? 14.882 42.158 55.095 1.00 22.39 68 GLY B C 1
ATOM 1898 O O . GLY B 1 68 ? 14.475 41.872 56.200 1.00 20.30 68 GLY B O 1
ATOM 1899 N N . LEU B 1 69 ? 16.141 41.962 54.714 1.00 21.64 69 LEU B N 1
ATOM 1900 C CA . LEU B 1 69 ? 17.109 41.369 55.630 1.00 17.31 69 LEU B CA 1
ATOM 1901 C C . LEU B 1 69 ? 17.390 42.277 56.818 1.00 19.59 69 LEU B C 1
ATOM 1902 O O . LEU B 1 69 ? 17.455 41.787 57.950 1.00 20.10 69 LEU B O 1
ATOM 1907 N N . GLN B 1 70 ? 17.484 43.591 56.577 1.00 22.61 70 GLN B N 1
ATOM 1908 C CA . GLN B 1 70 ? 17.760 44.572 57.657 1.00 22.89 70 GLN B CA 1
ATOM 1909 C C . GLN B 1 70 ? 16.595 44.639 58.646 1.00 23.37 70 GLN B C 1
ATOM 1910 O O . GLN B 1 70 ? 16.807 44.691 59.866 1.00 21.76 70 GLN B O 1
ATOM 1916 N N . SER B 1 71 ? 15.372 44.543 58.123 1.00 19.74 71 SER B N 1
ATOM 1917 C CA . SER B 1 71 ? 14.188 44.518 58.982 1.00 19.90 71 SER B CA 1
ATOM 1918 C C . SER B 1 71 ? 14.160 43.265 59.831 1.00 20.96 71 SER B C 1
ATOM 1919 O O . SER B 1 71 ? 13.921 43.317 61.034 1.00 21.90 71 SER B O 1
ATOM 1922 N N . TYR B 1 72 ? 14.514 42.136 59.221 1.00 21.49 72 TYR B N 1
ATOM 1923 C CA . TYR B 1 72 ? 14.589 40.871 59.926 1.00 16.56 72 TYR B CA 1
ATOM 1924 C C . TYR B 1 72 ? 15.593 40.972 61.082 1.00 17.75 72 TYR B C 1
ATOM 1925 O O . TYR B 1 72 ? 15.294 40.494 62.161 1.00 17.45 72 TYR B O 1
ATOM 1934 N N . LEU B 1 73 ? 16.771 41.571 60.839 1.00 16.96 73 LEU B N 1
ATOM 1935 C CA . LEU B 1 73 ? 17.787 41.684 61.893 1.00 17.47 73 LEU B CA 1
ATOM 1936 C C . LEU B 1 73 ? 17.279 42.470 63.099 1.00 18.93 73 LEU B C 1
ATOM 1937 O O . LEU B 1 73 ? 17.411 42.023 64.244 1.00 18.73 73 LEU B O 1
ATOM 1942 N N . LEU B 1 74 ? 16.561 43.558 62.809 1.00 18.92 74 LEU B N 1
ATOM 1943 C CA . LEU B 1 74 ? 16.003 44.402 63.871 1.00 23.72 74 LEU B CA 1
ATOM 1944 C C . LEU B 1 74 ? 14.964 43.642 64.695 1.00 24.70 74 LEU B C 1
ATOM 1945 O O . LEU B 1 74 ? 14.982 43.745 65.921 1.00 22.22 74 LEU B O 1
ATOM 1950 N N . GLN B 1 75 ? 14.162 42.802 64.026 1.00 20.18 75 GLN B N 1
ATOM 1951 C CA . GLN B 1 75 ? 13.126 42.024 64.690 1.00 16.81 75 GLN B CA 1
ATOM 1952 C C . GLN B 1 75 ? 13.682 40.867 65.484 1.00 16.65 75 GLN B C 1
ATOM 1953 O O . GLN B 1 75 ? 13.207 40.573 66.566 1.00 19.14 75 GLN B O 1
ATOM 1959 N N . PHE B 1 76 ? 14.750 40.265 64.948 1.00 16.44 76 PHE B N 1
ATOM 1960 C CA . PHE B 1 76 ? 15.453 39.163 65.576 1.00 15.70 76 PHE B CA 1
ATOM 1961 C C . PHE B 1 76 ? 16.038 39.682 66.902 1.00 16.76 76 PHE B C 1
ATOM 1962 O O . PHE B 1 76 ? 15.896 39.039 67.940 1.00 17.90 76 PHE B O 1
ATOM 1970 N N . HIS B 1 77 ? 16.714 40.835 66.821 1.00 16.60 77 HIS B N 1
ATOM 1971 C CA . HIS B 1 77 ? 17.315 41.445 68.014 1.00 16.80 77 HIS B CA 1
ATOM 1972 C C . HIS B 1 77 ? 16.188 41.776 69.015 1.00 19.19 77 HIS B C 1
ATOM 1973 O O . HIS B 1 77 ? 16.331 41.520 70.220 1.00 19.97 77 HIS B O 1
ATOM 1980 N N . GLY B 1 78 ? 15.087 42.321 68.508 1.00 18.60 78 GLY B N 1
ATOM 1981 C CA . GLY B 1 78 ? 13.955 42.639 69.368 1.00 19.83 78 GLY B CA 1
ATOM 1982 C C . GLY B 1 78 ? 13.420 41.441 70.128 1.00 20.18 78 GLY B C 1
ATOM 1983 O O . GLY B 1 78 ? 13.131 41.528 71.330 1.00 21.25 78 GLY B O 1
ATOM 1984 N N . LEU B 1 79 ? 13.294 40.301 69.445 1.00 20.13 79 LEU B N 1
ATOM 1985 C CA . LEU B 1 79 ? 12.799 39.097 70.088 1.00 21.06 79 LEU B CA 1
ATOM 1986 C C . LEU B 1 79 ? 13.735 38.589 71.195 1.00 21.04 79 LEU B C 1
ATOM 1987 O O . LEU B 1 79 ? 13.278 38.169 72.262 1.00 20.01 79 LEU B O 1
ATOM 1992 N N . VAL B 1 80 ? 15.039 38.675 70.950 1.00 21.04 80 VAL B N 1
ATOM 1993 C CA . VAL B 1 80 ? 16.028 38.230 71.934 1.00 17.89 80 VAL B CA 1
ATOM 1994 C C . VAL B 1 80 ? 15.921 39.130 73.177 1.00 19.03 80 VAL B C 1
ATOM 1995 O O . VAL B 1 80 ? 15.839 38.648 74.309 1.00 21.76 80 VAL B O 1
ATOM 1999 N N . ARG B 1 81 ? 15.827 40.423 72.931 1.00 20.94 81 ARG B N 1
ATOM 2000 C CA . ARG B 1 81 ? 15.685 41.421 73.976 1.00 21.91 81 ARG B CA 1
ATOM 2001 C C . ARG B 1 81 ? 14.391 41.151 74.771 1.00 23.25 81 ARG B C 1
ATOM 2002 O O . ARG B 1 81 ? 14.396 41.210 76.000 1.00 20.28 81 ARG B O 1
ATOM 2010 N N . LEU B 1 82 ? 13.314 40.785 74.072 1.00 21.11 82 LEU B N 1
ATOM 2011 C CA . LEU B 1 82 ? 12.044 40.472 74.750 1.00 21.20 82 LEU B CA 1
ATOM 2012 C C . LEU B 1 82 ? 12.159 39.259 75.671 1.00 20.82 82 LEU B C 1
ATOM 2013 O O . LEU B 1 82 ? 11.644 39.282 76.798 1.00 20.57 82 LEU B O 1
ATOM 2018 N N . VAL B 1 83 ? 12.784 38.188 75.182 1.00 21.82 83 VAL B N 1
ATOM 2019 C CA . VAL B 1 83 ? 12.966 36.967 75.976 1.00 21.47 83 VAL B CA 1
ATOM 2020 C C . VAL B 1 83 ? 13.782 37.316 77.241 1.00 24.12 83 VAL B C 1
ATOM 2021 O O . VAL B 1 83 ? 13.456 36.845 78.346 1.00 26.03 83 VAL B O 1
ATOM 2025 N N . HIS B 1 84 ? 14.761 38.218 77.091 1.00 22.91 84 HIS B N 1
ATOM 2026 C CA . HIS B 1 84 ? 15.533 38.648 78.256 1.00 26.08 84 HIS B CA 1
ATOM 2027 C C . HIS B 1 84 ? 14.647 39.405 79.243 1.00 24.85 84 HIS B C 1
ATOM 2028 O O . HIS B 1 84 ? 14.686 39.121 80.443 1.00 28.28 84 HIS B O 1
ATOM 2035 N N . GLN B 1 85 ? 13.893 40.384 78.738 1.00 23.91 85 GLN B N 1
ATOM 2036 C CA . GLN B 1 85 ? 13.027 41.207 79.590 1.00 24.53 85 GLN B CA 1
ATOM 2037 C C . GLN B 1 85 ? 11.946 40.413 80.319 1.00 26.39 85 GLN B C 1
ATOM 2038 O O . GLN B 1 85 ? 11.570 40.738 81.439 1.00 25.95 85 GLN B O 1
ATOM 2044 N N . GLU B 1 86 ? 11.521 39.307 79.722 1.00 23.04 86 GLU B N 1
ATOM 2045 C CA . GLU B 1 86 ? 10.447 38.527 80.324 1.00 23.75 86 GLU B CA 1
ATOM 2046 C C . GLU B 1 86 ? 10.885 37.348 81.148 1.00 21.99 86 GLU B C 1
ATOM 2047 O O . GLU B 1 86 ? 10.143 36.909 82.031 1.00 23.55 86 GLU B O 1
ATOM 2053 N N . ARG B 1 87 ? 12.057 36.786 80.821 1.00 24.14 87 ARG B N 1
ATOM 2054 C CA . ARG B 1 87 ? 12.542 35.588 81.507 1.00 23.95 87 ARG B CA 1
ATOM 2055 C C . ARG B 1 87 ? 13.993 35.571 81.991 1.00 25.17 87 ARG B C 1
ATOM 2056 O O . ARG B 1 87 ? 14.381 34.629 82.692 1.00 29.53 87 ARG B O 1
ATOM 2064 N N . THR B 1 88 ? 14.785 36.559 81.556 1.00 26.49 88 THR B N 1
ATOM 2065 C CA . THR B 1 88 ? 16.218 36.725 81.904 1.00 29.41 88 THR B CA 1
ATOM 2066 C C . THR B 1 88 ? 17.140 35.751 81.186 1.00 26.72 88 THR B C 1
ATOM 2067 O O . THR B 1 88 ? 17.000 34.526 81.291 1.00 30.58 88 THR B O 1
ATOM 2071 N N . LEU B 1 89 ? 18.021 36.317 80.372 1.00 29.60 89 LEU B N 1
ATOM 2072 C CA . LEU B 1 89 ? 19.009 35.520 79.680 1.00 26.12 89 LEU B CA 1
ATOM 2073 C C . LEU B 1 89 ? 20.349 35.893 80.289 1.00 27.00 89 LEU B C 1
ATOM 2074 O O . LEU B 1 89 ? 20.546 37.029 80.741 1.00 26.66 89 LEU B O 1
ATOM 2079 N N . ALA B 1 90 ? 21.270 34.942 80.226 1.00 29.08 90 ALA B N 1
ATOM 2080 C CA . ALA B 1 90 ? 22.643 35.124 80.719 1.00 28.99 90 ALA B CA 1
ATOM 2081 C C . ALA B 1 90 ? 23.552 35.587 79.561 1.00 28.75 90 ALA B C 1
ATOM 2082 O O . ALA B 1 90 ? 23.780 34.845 78.602 1.00 30.37 90 ALA B O 1
ATOM 2084 N N . PHE B 1 91 ? 24.058 36.820 79.662 1.00 32.19 91 PHE B N 1
ATOM 2085 C CA . PHE B 1 91 ? 24.950 37.415 78.666 1.00 28.95 91 PHE B CA 1
ATOM 2086 C C . PHE B 1 91 ? 26.443 37.326 79.083 1.00 35.76 91 PHE B C 1
ATOM 2087 O O . PHE B 1 91 ? 26.734 37.276 80.279 1.00 35.55 91 PHE B O 1
ATOM 2095 N N . PRO B 1 92 ? 27.390 37.205 78.111 1.00 33.34 92 PRO B N 1
ATOM 2096 C CA . PRO B 1 92 ? 27.288 37.137 76.642 1.00 30.89 92 PRO B CA 1
ATOM 2097 C C . PRO B 1 92 ? 26.741 35.814 76.146 1.00 28.10 92 PRO B C 1
ATOM 2098 O O . PRO B 1 92 ? 26.784 34.813 76.865 1.00 26.48 92 PRO B O 1
ATOM 2102 N N . LEU B 1 93 ? 26.077 35.860 74.991 1.00 25.88 93 LEU B N 1
ATOM 2103 C CA . LEU B 1 93 ? 25.570 34.639 74.383 1.00 25.79 93 LEU B CA 1
ATOM 2104 C C . LEU B 1 93 ? 25.702 34.719 72.874 1.00 24.72 93 LEU B C 1
ATOM 2105 O O . LEU B 1 93 ? 25.736 35.816 72.282 1.00 25.14 93 LEU B O 1
ATOM 2110 N N . THR B 1 94 ? 25.747 33.546 72.256 1.00 21.71 94 THR B N 1
ATOM 2111 C CA . THR B 1 94 ? 25.898 33.448 70.818 1.00 23.26 94 THR B CA 1
ATOM 2112 C C . THR B 1 94 ? 24.740 32.624 70.268 1.00 24.39 94 THR B C 1
ATOM 2113 O O . THR B 1 94 ? 24.388 31.575 70.825 1.00 23.99 94 THR B O 1
ATOM 2117 N N . ILE B 1 95 ? 24.075 33.178 69.252 1.00 22.73 95 ILE B N 1
ATOM 2118 C CA . ILE B 1 95 ? 22.965 32.470 68.606 1.00 18.62 95 ILE B CA 1
ATOM 2119 C C . ILE B 1 95 ? 23.358 32.137 67.177 1.00 19.20 95 ILE B C 1
ATOM 2120 O O . ILE B 1 95 ? 23.921 32.968 66.477 1.00 22.33 95 ILE B O 1
ATOM 2125 N N . ARG B 1 96 ? 23.071 30.902 66.766 1.00 17.58 96 ARG B N 1
ATOM 2126 C CA . ARG B 1 96 ? 23.353 30.486 65.409 1.00 20.38 96 ARG B CA 1
ATOM 2127 C C . ARG B 1 96 ? 22.040 30.139 64.709 1.00 18.24 96 ARG B C 1
ATOM 2128 O O . ARG B 1 96 ? 21.249 29.351 65.248 1.00 20.87 96 ARG B O 1
ATOM 2136 N N . CYS B 1 97 ? 21.769 30.801 63.585 1.00 16.14 97 CYS B N 1
ATOM 2137 C CA . CYS B 1 97 ? 20.570 30.444 62.801 1.00 18.30 97 CYS B CA 1
ATOM 2138 C C . CYS B 1 97 ? 21.064 29.837 61.489 1.00 16.29 97 CYS B C 1
ATOM 2139 O O . CYS B 1 97 ? 21.822 30.470 60.746 1.00 17.88 97 CYS B O 1
ATOM 2142 N N . PHE B 1 98 ? 20.606 28.618 61.179 1.00 18.39 98 PHE B N 1
ATOM 2143 C CA . PHE B 1 98 ? 20.985 27.904 59.966 1.00 17.97 98 PHE B CA 1
ATOM 2144 C C . PHE B 1 98 ? 19.648 27.616 59.264 1.00 18.07 98 PHE B C 1
ATOM 2145 O O . PHE B 1 98 ? 18.800 26.919 59.814 1.00 19.03 98 PHE B O 1
ATOM 2153 N N . LEU B 1 99 ? 19.524 28.111 58.041 1.00 17.09 99 LEU B N 1
ATOM 2154 C CA . LEU B 1 99 ? 18.247 28.007 57.327 1.00 16.62 99 LEU B CA 1
ATOM 2155 C C . LEU B 1 99 ? 18.408 27.878 55.836 1.00 16.19 99 LEU B C 1
ATOM 2156 O O . LEU B 1 99 ? 19.475 28.119 55.297 1.00 16.77 99 LEU B O 1
ATOM 2161 N N . GLY B 1 100 ? 17.351 27.449 55.148 1.00 15.91 100 GLY B N 1
ATOM 2162 C CA . GLY B 1 100 ? 17.496 27.354 53.717 1.00 15.84 100 GLY B CA 1
ATOM 2163 C C . GLY B 1 100 ? 16.406 26.544 53.053 1.00 14.78 100 GLY B C 1
ATOM 2164 O O . GLY B 1 100 ? 15.478 26.112 53.713 1.00 18.02 100 GLY B O 1
ATOM 2165 N N . CYS B 1 101 ? 16.608 26.323 51.765 1.00 16.57 101 CYS B N 1
ATOM 2166 C CA . CYS B 1 101 ? 15.661 25.573 50.949 1.00 20.38 101 CYS B CA 1
ATOM 2167 C C . CYS B 1 101 ? 16.412 24.736 49.952 1.00 23.49 101 CYS B C 1
ATOM 2168 O O . CYS B 1 101 ? 17.532 25.065 49.566 1.00 21.10 101 CYS B O 1
ATOM 2171 N N . GLU B 1 102 ? 15.838 23.585 49.608 1.00 21.20 102 GLU B N 1
ATOM 2172 C CA . GLU B 1 102 ? 16.456 22.651 48.656 1.00 22.27 102 GLU B CA 1
ATOM 2173 C C . GLU B 1 102 ? 15.322 22.146 47.762 1.00 25.97 102 GLU B C 1
ATOM 2174 O O . GLU B 1 102 ? 14.274 21.798 48.262 1.00 25.71 102 GLU B O 1
ATOM 2180 N N . LEU B 1 103 ? 15.570 22.091 46.462 1.00 27.21 103 LEU B N 1
ATOM 2181 C CA . LEU B 1 103 ? 14.579 21.647 45.490 1.00 28.80 103 LEU B CA 1
ATOM 2182 C C . LEU B 1 103 ? 14.843 20.218 45.010 1.00 34.91 103 LEU B C 1
ATOM 2183 O O . LEU B 1 103 ? 15.753 19.998 44.202 1.00 38.83 103 LEU B O 1
ATOM 2188 N N . PRO B 1 104 ? 14.056 19.229 45.497 1.00 39.13 104 PRO B N 1
ATOM 2189 C CA . PRO B 1 104 ? 14.202 17.811 45.117 1.00 46.94 104 PRO B CA 1
ATOM 2190 C C . PRO B 1 104 ? 14.020 17.648 43.601 1.00 50.61 104 PRO B C 1
ATOM 2191 O O . PRO B 1 104 ? 13.169 18.331 43.014 1.00 51.43 104 PRO B O 1
ATOM 2195 N N . PRO B 1 105 ? 14.843 16.789 42.941 1.00 55.52 105 PRO B N 1
ATOM 2196 C CA . PRO B 1 105 ? 14.729 16.584 41.483 1.00 56.87 105 PRO B CA 1
ATOM 2197 C C . PRO B 1 105 ? 13.369 15.996 41.098 1.00 57.30 105 PRO B C 1
ATOM 2198 O O . PRO B 1 105 ? 12.739 16.441 40.138 1.00 59.76 105 PRO B O 1
ATOM 2202 N N . GLU B 1 106 ? 12.891 15.099 41.966 1.00 60.59 106 GLU B N 1
ATOM 2203 C CA . GLU B 1 106 ? 11.620 14.363 41.865 1.00 63.47 106 GLU B CA 1
ATOM 2204 C C . GLU B 1 106 ? 10.427 15.196 41.403 1.00 64.81 106 GLU B C 1
ATOM 2205 O O . GLU B 1 106 ? 9.561 14.705 40.668 1.00 63.43 106 GLU B O 1
ATOM 2211 N N . GLY B 1 107 ? 10.412 16.458 41.832 1.00 63.35 107 GLY B N 1
ATOM 2212 C CA . GLY B 1 107 ? 9.335 17.365 41.485 1.00 60.24 107 GLY B CA 1
ATOM 2213 C C . GLY B 1 107 ? 8.394 17.526 42.663 1.00 58.31 107 GLY B C 1
ATOM 2214 O O . GLY B 1 107 ? 7.257 17.990 42.499 1.00 60.79 107 GLY B O 1
ATOM 2215 N N . SER B 1 108 ? 8.852 17.096 43.842 1.00 51.50 108 SER B N 1
ATOM 2216 C CA . SER B 1 108 ? 8.061 17.219 45.064 1.00 47.16 108 SER B CA 1
ATOM 2217 C C . SER B 1 108 ? 8.307 18.588 45.701 1.00 42.48 108 SER B C 1
ATOM 2218 O O . SER B 1 108 ? 9.074 19.412 45.174 1.00 44.69 108 SER B O 1
ATOM 2221 N N . ARG B 1 109 ? 7.663 18.816 46.835 1.00 38.07 109 ARG B N 1
ATOM 2222 C CA . ARG B 1 109 ? 7.762 20.078 47.551 1.00 35.40 109 ARG B CA 1
ATOM 2223 C C . ARG B 1 109 ? 9.194 20.341 48.049 1.00 32.88 109 ARG B C 1
ATOM 2224 O O . ARG B 1 109 ? 9.887 19.415 48.505 1.00 31.41 109 ARG B O 1
ATOM 2232 N N . ALA B 1 110 ? 9.603 21.606 48.020 1.00 29.46 110 ALA B N 1
ATOM 2233 C CA . ALA B 1 110 ? 10.942 21.945 48.497 1.00 23.99 110 ALA B CA 1
ATOM 2234 C C . ALA B 1 110 ? 11.117 21.594 49.969 1.00 21.78 110 ALA B C 1
ATOM 2235 O O . ALA B 1 110 ? 10.188 21.689 50.762 1.00 24.47 110 ALA B O 1
ATOM 2237 N N . HIS B 1 111 ? 12.324 21.148 50.315 1.00 20.96 111 HIS B N 1
ATOM 2238 C CA . HIS B 1 111 ? 12.651 20.820 51.698 1.00 23.53 111 HIS B CA 1
ATOM 2239 C C . HIS B 1 111 ? 13.205 22.111 52.285 1.00 19.62 111 HIS B C 1
ATOM 2240 O O . HIS B 1 111 ? 14.103 22.700 51.687 1.00 20.71 111 HIS B O 1
ATOM 2247 N N . VAL B 1 112 ? 12.644 22.563 53.398 1.00 20.94 112 VAL B N 1
ATOM 2248 C CA . VAL B 1 112 ? 13.126 23.800 54.023 1.00 19.57 112 VAL B CA 1
ATOM 2249 C C . VAL B 1 112 ? 13.417 23.567 55.485 1.00 18.12 112 VAL B C 1
ATOM 2250 O O . VA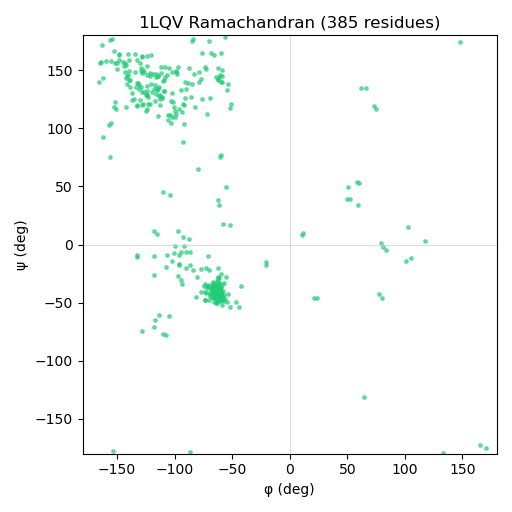L B 1 112 ? 12.944 22.605 56.071 1.00 22.28 112 VAL B O 1
ATOM 2254 N N . PHE B 1 113 ? 14.180 24.446 56.096 1.00 18.85 113 PHE B N 1
ATOM 2255 C CA . PHE B 1 113 ? 14.549 24.270 57.510 1.00 17.71 113 PHE B CA 1
ATOM 2256 C C . PHE B 1 113 ? 14.989 25.606 58.130 1.00 15.60 113 PHE B C 1
ATOM 2257 O O . PHE B 1 113 ? 15.404 26.513 57.430 1.00 18.05 113 PHE B O 1
ATOM 2265 N N . PHE B 1 114 ? 14.917 25.706 59.432 1.00 18.93 114 PHE B N 1
ATOM 2266 C CA . PHE B 1 114 ? 15.370 26.891 60.145 1.00 18.81 114 PHE B CA 1
ATOM 2267 C C . PHE B 1 114 ? 15.691 26.342 61.525 1.00 17.63 114 PHE B C 1
ATOM 2268 O O . PHE B 1 114 ? 14.807 26.046 62.336 1.00 19.27 114 PHE B O 1
ATOM 2276 N N . GLU B 1 115 ? 16.991 26.208 61.777 1.00 18.47 115 GLU B N 1
ATOM 2277 C CA . GLU B 1 115 ? 17.473 25.656 63.043 1.00 21.04 115 GLU B CA 1
ATOM 2278 C C . GLU B 1 115 ? 18.242 26.707 63.837 1.00 17.74 115 GLU B C 1
ATOM 2279 O O . GLU B 1 115 ? 19.080 27.412 63.294 1.00 20.52 115 GLU B O 1
ATOM 2285 N N . VAL B 1 116 ? 17.939 26.787 65.129 1.00 17.07 116 VAL B N 1
ATOM 2286 C CA . VAL B 1 116 ? 18.541 27.762 66.007 1.00 20.94 116 VAL B CA 1
ATOM 2287 C C . VAL B 1 116 ? 19.310 27.062 67.140 1.00 22.66 116 VAL B C 1
ATOM 2288 O O . VAL B 1 116 ? 18.763 26.198 67.820 1.00 20.56 116 VAL B O 1
ATOM 2292 N N . ALA B 1 117 ? 20.548 27.498 67.342 1.00 19.29 117 ALA B N 1
ATOM 2293 C CA . ALA B 1 117 ? 21.397 27.006 68.425 1.00 21.72 117 ALA B CA 1
ATOM 2294 C C . ALA B 1 117 ? 21.790 28.179 69.299 1.00 23.89 117 ALA B C 1
ATOM 2295 O O . ALA B 1 117 ? 21.903 29.303 68.821 1.00 21.88 117 ALA B O 1
ATOM 2297 N N . VAL B 1 118 ? 21.957 27.925 70.597 1.00 22.83 118 VAL B N 1
ATOM 2298 C CA . VAL B 1 118 ? 22.378 28.964 71.539 1.00 19.88 118 VAL B CA 1
ATOM 2299 C C . VAL B 1 118 ? 23.623 28.421 72.235 1.00 22.82 118 VAL B C 1
ATOM 2300 O O . VAL B 1 118 ? 23.574 27.330 72.808 1.00 25.99 118 VAL B O 1
ATOM 2304 N N . ASN B 1 119 ? 24.690 29.237 72.234 1.00 28.16 119 ASN B N 1
ATOM 2305 C CA . ASN B 1 119 ? 26.001 28.882 72.808 1.00 30.11 119 ASN B CA 1
ATOM 2306 C C . ASN B 1 119 ? 26.471 27.506 72.297 1.00 29.71 119 ASN B C 1
ATOM 2307 O O . ASN B 1 119 ? 26.915 26.658 73.070 1.00 35.26 119 ASN B O 1
ATOM 2312 N N . GLY B 1 120 ? 26.214 27.250 71.010 1.00 25.77 120 GLY B N 1
ATOM 2313 C CA . GLY B 1 120 ? 26.626 26.013 70.369 1.00 30.87 120 GLY B CA 1
ATOM 2314 C C . GLY B 1 120 ? 25.781 24.756 70.552 1.00 33.49 120 GLY B C 1
ATOM 2315 O O . GLY B 1 120 ? 26.148 23.709 70.005 1.00 34.23 120 GLY B O 1
ATOM 2316 N N . SER B 1 121 ? 24.704 24.839 71.342 1.00 31.15 121 SER B N 1
ATOM 2317 C CA . SER B 1 121 ? 23.808 23.696 71.568 1.00 28.45 121 SER B CA 1
ATOM 2318 C C . SER B 1 121 ? 22.476 23.943 70.892 1.00 30.05 121 SER B C 1
ATOM 2319 O O . SER B 1 121 ? 21.969 25.055 70.968 1.00 25.68 121 SER B O 1
ATOM 2322 N N . SER B 1 122 ? 21.900 22.897 70.291 1.00 28.72 122 SER B N 1
ATOM 2323 C CA . SER B 1 122 ? 20.588 22.984 69.615 1.00 31.44 122 SER B CA 1
ATOM 2324 C C . SER B 1 122 ? 19.546 23.540 70.600 1.00 29.99 122 SER B C 1
ATOM 2325 O O . SER B 1 122 ? 19.481 23.132 71.780 1.00 30.52 122 SER B O 1
ATOM 2328 N N . PHE B 1 123 ? 18.768 24.508 70.125 1.00 26.90 123 PHE B N 1
ATOM 2329 C CA . PHE B 1 123 ? 17.791 25.187 70.955 1.00 20.70 123 PHE B CA 1
ATOM 2330 C C . PHE B 1 123 ? 16.380 24.966 70.438 1.00 24.25 123 PHE B C 1
ATOM 2331 O O . PHE B 1 123 ? 15.561 24.356 71.139 1.00 25.43 123 PHE B O 1
ATOM 2339 N N . VAL B 1 124 ? 16.043 25.576 69.298 1.00 21.59 124 VAL B N 1
ATOM 2340 C CA . VAL B 1 124 ? 14.717 25.365 68.686 1.00 19.27 124 VAL B CA 1
ATOM 2341 C C . VAL B 1 124 ? 14.845 25.122 67.187 1.00 20.52 124 VAL B C 1
ATOM 2342 O O . VAL B 1 124 ? 15.892 25.391 66.599 1.00 22.22 124 VAL B O 1
ATOM 2346 N N . SER B 1 125 ? 13.789 24.588 66.563 1.00 18.05 125 SER B N 1
ATOM 2347 C CA . SER B 1 125 ? 13.832 24.363 65.125 1.00 16.86 125 SER B CA 1
ATOM 2348 C C . SER B 1 125 ? 12.429 24.479 64.564 1.00 19.97 125 SER B C 1
ATOM 2349 O O . SER B 1 125 ? 11.433 24.213 65.246 1.00 21.24 125 SER B O 1
ATOM 2352 N N . PHE B 1 126 ? 12.366 24.887 63.311 1.00 18.90 126 PHE B N 1
ATOM 2353 C CA . PHE B 1 126 ? 11.084 25.106 62.654 1.00 17.13 126 PHE B CA 1
ATOM 2354 C C . PHE B 1 126 ? 10.576 23.872 61.953 1.00 18.18 126 PHE B C 1
ATOM 2355 O O . PHE B 1 126 ? 11.314 23.251 61.177 1.00 21.19 126 PHE B O 1
ATOM 2363 N N . ARG B 1 127 ? 9.294 23.578 62.174 1.00 18.99 127 ARG B N 1
ATOM 2364 C CA . ARG B 1 127 ? 8.626 22.455 61.509 1.00 19.84 127 ARG B CA 1
ATOM 2365 C C . ARG B 1 127 ? 7.706 23.073 60.438 1.00 19.55 127 ARG B C 1
ATOM 2366 O O . ARG B 1 127 ? 6.630 23.604 60.771 1.00 20.34 127 ARG B O 1
ATOM 2374 N N . PRO B 1 128 ? 8.078 22.956 59.145 1.00 19.25 128 PRO B N 1
ATOM 2375 C CA . PRO B 1 128 ? 7.283 23.530 58.059 1.00 22.66 128 PRO B CA 1
ATOM 2376 C C . PRO B 1 128 ? 5.875 22.997 57.863 1.00 23.29 128 PRO B C 1
ATOM 2377 O O . PRO B 1 128 ? 5.024 23.754 57.444 1.00 28.27 128 PRO B O 1
ATOM 2381 N N . GLU B 1 129 ? 5.615 21.736 58.159 1.00 26.16 129 GLU B N 1
ATOM 2382 C CA . GLU B 1 129 ? 4.268 21.139 57.960 1.00 28.85 129 GLU B CA 1
ATOM 2383 C C . GLU B 1 129 ? 3.110 22.026 58.428 1.00 28.76 129 GLU B C 1
ATOM 2384 O O . GLU B 1 129 ? 2.198 22.312 57.656 1.00 29.85 129 GLU B O 1
ATOM 2390 N N . ARG B 1 130 ? 3.140 22.481 59.689 1.00 27.83 130 ARG B N 1
ATOM 2391 C CA . ARG B 1 130 ? 2.045 23.356 60.177 1.00 29.71 130 ARG B CA 1
ATOM 2392 C C . ARG B 1 130 ? 2.561 24.741 60.575 1.00 28.12 130 ARG B C 1
ATOM 2393 O O . ARG B 1 130 ? 1.844 25.546 61.189 1.00 28.43 130 ARG B O 1
ATOM 2401 N N . ALA B 1 131 ? 3.813 25.003 60.204 1.00 23.61 131 ALA B N 1
ATOM 2402 C CA . ALA B 1 131 ? 4.496 26.272 60.489 1.00 23.10 131 ALA B CA 1
ATOM 2403 C C . ALA B 1 131 ? 4.585 26.547 61.998 1.00 21.19 131 ALA B C 1
ATOM 2404 O O . ALA B 1 131 ? 4.176 27.589 62.483 1.00 20.70 131 ALA B O 1
ATOM 2406 N N . LEU B 1 132 ? 5.118 25.569 62.729 1.00 20.05 132 LEU B N 1
ATOM 2407 C CA . LEU B 1 132 ? 5.273 25.664 64.185 1.00 22.02 132 LEU B CA 1
ATOM 2408 C C . LEU B 1 132 ? 6.718 25.362 64.581 1.00 19.19 132 LEU B C 1
ATOM 2409 O O . LEU B 1 132 ? 7.405 24.598 63.924 1.00 23.75 132 LEU B O 1
ATOM 2414 N N . TRP B 1 133 ? 7.154 25.965 65.676 1.00 22.66 133 TRP B N 1
ATOM 2415 C CA . TRP B 1 133 ? 8.508 25.759 66.176 1.00 20.30 133 TRP B CA 1
ATOM 2416 C C . TRP B 1 133 ? 8.472 24.728 67.296 1.00 18.94 133 TRP B C 1
ATOM 2417 O O . TRP B 1 133 ? 7.483 24.638 68.029 1.00 19.69 133 TRP B O 1
ATOM 2428 N N . GLN B 1 134 ? 9.559 23.967 67.429 1.00 20.96 134 GLN B N 1
ATOM 2429 C CA . GLN B 1 134 ? 9.687 22.933 68.468 1.00 25.52 134 GLN B CA 1
ATOM 2430 C C . GLN B 1 134 ? 10.982 23.095 69.203 1.00 26.48 134 GLN B C 1
ATOM 2431 O O . GLN B 1 134 ? 11.947 23.630 68.659 1.00 23.33 134 GLN B O 1
ATOM 2437 N N . ALA B 1 135 ? 11.006 22.582 70.431 1.00 24.35 135 ALA B N 1
ATOM 2438 C CA . ALA B 1 135 ? 12.218 22.579 71.248 1.00 26.98 135 ALA B CA 1
ATOM 2439 C C . ALA B 1 135 ? 13.159 21.468 70.769 1.00 29.72 135 ALA B C 1
ATOM 2440 O O . ALA B 1 135 ? 12.700 20.430 70.301 1.00 32.44 135 ALA B O 1
ATOM 2442 N N . ASP B 1 136 ? 14.457 21.765 70.787 1.00 33.73 136 ASP B N 1
ATOM 2443 C CA . ASP B 1 136 ? 15.534 20.830 70.417 1.00 40.11 136 ASP B CA 1
ATOM 2444 C C . ASP B 1 136 ? 16.487 20.550 71.584 1.00 42.27 136 ASP B C 1
ATOM 2445 O O . ASP B 1 136 ? 17.324 19.648 71.500 1.00 52.30 136 ASP B O 1
ATOM 2450 N N . THR B 1 137 ? 16.349 21.320 72.662 1.00 44.12 137 THR B N 1
ATOM 2451 C CA . THR B 1 137 ? 17.185 21.226 73.868 1.00 49.05 137 THR B CA 1
ATOM 2452 C C . THR B 1 137 ? 17.176 19.887 74.615 1.00 52.40 137 THR B C 1
ATOM 2453 O O . THR B 1 137 ? 16.260 19.073 74.454 1.00 50.39 137 THR B O 1
ATOM 2457 N N . GLN B 1 138 ? 18.167 19.743 75.500 1.00 56.17 138 GLN B N 1
ATOM 2458 C CA . GLN B 1 138 ? 18.352 18.570 76.358 1.00 58.13 138 GLN B CA 1
ATOM 2459 C C . GLN B 1 138 ? 17.601 18.744 77.687 1.00 58.58 138 GLN B C 1
ATOM 2460 O O . GLN B 1 138 ? 17.321 17.763 78.382 1.00 60.12 138 GLN B O 1
ATOM 2466 N N . VAL B 1 139 ? 17.283 19.992 78.032 1.00 56.84 139 VAL B N 1
ATOM 2467 C CA . VAL B 1 139 ? 16.575 20.332 79.274 1.00 58.96 139 VAL B CA 1
ATOM 2468 C C . VAL B 1 139 ? 15.511 21.407 79.058 1.00 57.74 139 VAL B C 1
ATOM 2469 O O . VAL B 1 139 ? 15.726 22.354 78.301 1.00 57.21 139 VAL B O 1
ATOM 2473 N N . THR B 1 140 ? 14.375 21.274 79.736 1.00 57.42 140 THR B N 1
ATOM 2474 C CA . THR B 1 140 ? 13.325 22.281 79.623 1.00 59.12 140 THR B CA 1
ATOM 2475 C C . THR B 1 140 ? 13.609 23.414 80.612 1.00 57.95 140 THR B C 1
ATOM 2476 O O . THR B 1 140 ? 14.079 23.176 81.734 1.00 62.48 140 THR B O 1
ATOM 2480 N N . SER B 1 141 ? 13.402 24.642 80.150 1.00 50.51 141 SER B N 1
ATOM 2481 C CA . SER B 1 141 ? 13.619 25.829 80.966 1.00 45.06 141 SER B CA 1
ATOM 2482 C C . SER B 1 141 ? 12.517 26.824 80.675 1.00 41.00 141 SER B C 1
ATOM 2483 O O . SER B 1 141 ? 11.808 26.697 79.670 1.00 45.70 141 SER B O 1
ATOM 2486 N N . GLY B 1 142 ? 12.371 27.814 81.551 1.00 42.18 142 GLY B N 1
ATOM 2487 C CA . GLY B 1 142 ? 11.367 28.851 81.362 1.00 38.55 142 GLY B CA 1
ATOM 2488 C C . GLY B 1 142 ? 11.650 29.639 80.083 1.00 35.56 142 GLY B C 1
ATOM 2489 O O . GLY B 1 142 ? 10.721 30.124 79.431 1.00 33.99 142 GLY B O 1
ATOM 2490 N N . VAL B 1 143 ? 12.932 29.694 79.708 1.00 32.93 143 VAL B N 1
ATOM 2491 C CA . VAL B 1 143 ? 13.404 30.406 78.504 1.00 28.51 143 VAL B CA 1
ATOM 2492 C C . VAL B 1 143 ? 12.976 29.723 77.199 1.00 32.99 143 VAL B C 1
ATOM 2493 O O . VAL B 1 143 ? 12.472 30.401 76.295 1.00 29.08 143 VAL B O 1
ATOM 2497 N N . VAL B 1 144 ? 13.178 28.408 77.107 1.00 28.48 144 VAL B N 1
ATOM 2498 C CA . VAL B 1 144 ? 12.794 27.649 75.913 1.00 31.85 144 VAL B CA 1
ATOM 2499 C C . VAL B 1 144 ? 11.260 27.635 75.742 1.00 30.18 144 VAL B C 1
ATOM 2500 O O . VAL B 1 144 ? 10.765 27.851 74.633 1.00 27.57 144 VAL B O 1
ATOM 2504 N N . THR B 1 145 ? 10.519 27.460 76.842 1.00 27.19 145 THR B N 1
ATOM 2505 C CA . THR B 1 145 ? 9.046 27.438 76.781 1.00 27.54 145 THR B CA 1
ATOM 2506 C C . THR B 1 145 ? 8.497 28.795 76.348 1.00 24.14 145 THR B C 1
ATOM 2507 O O . THR B 1 145 ? 7.632 28.864 75.474 1.00 26.40 145 THR B O 1
ATOM 2511 N N . PHE B 1 146 ? 9.054 29.862 76.910 1.00 23.58 146 PHE B N 1
ATOM 2512 C CA . PHE B 1 146 ? 8.626 31.222 76.550 1.00 25.67 146 PHE B CA 1
ATOM 2513 C C . PHE B 1 146 ? 8.967 31.555 75.090 1.00 22.83 146 PHE B C 1
ATOM 2514 O O . PHE B 1 146 ? 8.165 32.195 74.397 1.00 20.90 146 PHE B O 1
ATOM 2522 N N . THR B 1 147 ? 10.171 31.176 74.660 1.00 20.26 147 THR B N 1
ATOM 2523 C CA . THR B 1 147 ? 10.635 31.437 73.284 1.00 19.00 147 THR B CA 1
ATOM 2524 C C . THR B 1 147 ? 9.680 30.763 72.292 1.00 21.28 147 THR B C 1
ATOM 2525 O O . THR B 1 147 ? 9.258 31.384 71.324 1.00 20.48 147 THR B O 1
ATOM 2529 N N . LEU B 1 148 ? 9.350 29.500 72.562 1.00 20.89 148 LEU B N 1
ATOM 2530 C CA . LEU B 1 148 ? 8.438 28.753 71.710 1.00 21.78 148 LEU B CA 1
ATOM 2531 C C . LEU B 1 148 ? 7.059 29.345 71.737 1.00 19.74 148 LEU B C 1
ATOM 2532 O O . LEU B 1 148 ? 6.429 29.444 70.685 1.00 22.85 148 LEU B O 1
ATOM 2537 N N . GLN B 1 149 ? 6.622 29.810 72.914 1.00 21.31 149 GLN B N 1
ATOM 2538 C CA . GLN B 1 149 ? 5.295 30.431 73.043 1.00 24.12 149 GLN B CA 1
ATOM 2539 C C . GLN B 1 149 ? 5.247 31.638 72.116 1.00 23.69 149 GLN B C 1
ATOM 2540 O O . GLN B 1 149 ? 4.307 31.777 71.344 1.00 23.02 149 GLN B O 1
ATOM 2546 N N . GLN B 1 150 ? 6.304 32.468 72.158 1.00 22.42 150 GLN B N 1
ATOM 2547 C CA . GLN B 1 150 ? 6.367 33.633 71.308 1.00 18.65 150 GLN B CA 1
ATOM 2548 C C . GLN B 1 150 ? 6.415 33.302 69.825 1.00 18.42 150 GLN B C 1
ATOM 2549 O O . GLN B 1 150 ? 5.633 33.836 69.041 1.00 17.87 150 GLN B O 1
ATOM 2555 N N . LEU B 1 151 ? 7.315 32.405 69.445 1.00 17.45 151 LEU B N 1
ATOM 2556 C CA . LEU B 1 151 ? 7.463 32.052 68.034 1.00 17.04 151 LEU B CA 1
ATOM 2557 C C . LEU B 1 151 ? 6.183 31.450 67.393 1.00 18.59 151 LEU B C 1
ATOM 2558 O O . LEU B 1 151 ? 5.898 31.675 66.202 1.00 20.17 151 LEU B O 1
ATOM 2563 N N . ASN B 1 152 ? 5.418 30.719 68.200 1.00 19.13 152 ASN B N 1
ATOM 2564 C CA . ASN B 1 152 ? 4.194 30.069 67.716 1.00 19.34 152 ASN B CA 1
ATOM 2565 C C . ASN B 1 152 ? 2.932 30.879 67.891 1.00 22.27 152 ASN B C 1
ATOM 2566 O O . ASN B 1 152 ? 1.840 30.421 67.569 1.00 21.21 152 ASN B O 1
ATOM 2571 N N . ALA B 1 153 ? 3.083 32.113 68.336 1.00 19.77 153 ALA B N 1
ATOM 2572 C CA . ALA B 1 153 ? 1.906 32.940 68.591 1.00 20.71 153 ALA B CA 1
ATOM 2573 C C . ALA B 1 153 ? 1.513 33.864 67.472 1.00 22.44 153 ALA B C 1
ATOM 2574 O O . ALA B 1 153 ? 0.403 34.426 67.482 1.00 25.73 153 ALA B O 1
ATOM 2576 N N . TYR B 1 154 ? 2.444 34.108 66.553 1.00 20.27 154 TYR B N 1
ATOM 2577 C CA . TYR B 1 154 ? 2.228 35.111 65.514 1.00 19.08 154 TYR B CA 1
ATOM 2578 C C . TYR B 1 154 ? 2.370 34.655 64.067 1.00 21.36 154 TYR B C 1
ATOM 2579 O O . TYR B 1 154 ? 3.170 33.780 63.750 1.00 20.61 154 TYR B O 1
ATOM 2588 N N . ASN B 1 155 ? 1.660 35.366 63.183 1.00 23.51 155 ASN B N 1
ATOM 2589 C CA . ASN B 1 155 ? 1.721 35.132 61.734 1.00 25.41 155 ASN B CA 1
ATOM 2590 C C . ASN B 1 155 ? 3.118 35.396 61.192 1.00 24.89 155 ASN B C 1
ATOM 2591 O O . ASN B 1 155 ? 3.593 34.680 60.310 1.00 23.09 155 ASN B O 1
ATOM 2596 N N . ARG B 1 156 ? 3.788 36.400 61.755 1.00 22.26 156 ARG B N 1
ATOM 2597 C CA . ARG B 1 156 ? 5.117 36.782 61.318 1.00 23.12 156 ARG B CA 1
ATOM 2598 C C . ARG B 1 156 ? 6.187 35.685 61.461 1.00 20.22 156 ARG B C 1
ATOM 2599 O O . ARG B 1 156 ? 6.901 35.358 60.493 1.00 23.26 156 ARG B O 1
ATOM 2607 N N . THR B 1 157 ? 6.189 35.046 62.622 1.00 18.48 157 THR B N 1
ATOM 2608 C CA . THR B 1 157 ? 7.178 34.017 62.954 1.00 19.09 157 THR B CA 1
ATOM 2609 C C . THR B 1 157 ? 6.714 32.611 62.546 1.00 19.77 157 THR B C 1
ATOM 2610 O O . THR B 1 157 ? 7.494 31.657 62.652 1.00 17.91 157 THR B O 1
ATOM 2614 N N . ARG B 1 158 ? 5.460 32.490 62.075 1.00 18.91 158 ARG B N 1
ATOM 2615 C CA . ARG B 1 158 ? 4.952 31.190 61.609 1.00 21.46 158 ARG B CA 1
ATOM 2616 C C . ARG B 1 158 ? 4.831 31.152 60.093 1.00 21.16 158 ARG B C 1
ATOM 2617 O O . ARG B 1 158 ? 5.734 30.707 59.391 1.00 18.64 158 ARG B O 1
ATOM 2625 N N . TYR B 1 159 ? 3.777 31.783 59.579 1.00 19.59 159 TYR B N 1
ATOM 2626 C CA . TYR B 1 159 ? 3.521 31.760 58.152 1.00 24.49 159 TYR B CA 1
ATOM 2627 C C . TYR B 1 159 ? 4.416 32.602 57.302 1.00 18.72 159 TYR B C 1
ATOM 2628 O O . TYR B 1 159 ? 4.836 32.152 56.242 1.00 18.73 159 TYR B O 1
ATOM 2637 N N . GLU B 1 160 ? 4.750 33.818 57.743 1.00 19.59 160 GLU B N 1
ATOM 2638 C CA . GLU B 1 160 ? 5.629 34.653 56.927 1.00 20.11 160 GLU B CA 1
ATOM 2639 C C . GLU B 1 160 ? 7.027 34.033 56.839 1.00 16.53 160 GLU B C 1
ATOM 2640 O O . GLU B 1 160 ? 7.668 34.088 55.797 1.00 17.79 160 GLU B O 1
ATOM 2646 N N . LEU B 1 161 ? 7.450 33.400 57.934 1.00 19.14 161 LEU B N 1
ATOM 2647 C CA . LEU B 1 161 ? 8.757 32.710 57.983 1.00 19.13 161 LEU B CA 1
ATOM 2648 C C . LEU B 1 161 ? 8.669 31.507 57.005 1.00 19.65 161 LEU B C 1
ATOM 2649 O O . LEU B 1 161 ? 9.530 31.342 56.137 1.00 17.78 161 LEU B O 1
ATOM 2654 N N . ARG B 1 162 ? 7.568 30.756 57.065 1.00 19.09 162 ARG B N 1
ATOM 2655 C CA . ARG B 1 162 ? 7.421 29.618 56.137 1.00 18.99 162 ARG B CA 1
ATOM 2656 C C . ARG B 1 162 ? 7.425 30.067 54.677 1.00 20.45 162 ARG B C 1
ATOM 2657 O O . ARG B 1 162 ? 8.041 29.427 53.817 1.00 17.90 162 ARG B O 1
ATOM 2665 N N . GLU B 1 163 ? 6.822 31.222 54.420 1.00 18.80 163 GLU B N 1
ATOM 2666 C CA . GLU B 1 163 ? 6.759 31.782 53.057 1.00 22.42 163 GLU B CA 1
ATOM 2667 C C . GLU B 1 163 ? 8.124 32.253 52.586 1.00 20.79 163 GLU B C 1
ATOM 2668 O O . GLU B 1 163 ? 8.481 32.083 51.425 1.00 20.97 163 GLU B O 1
ATOM 2674 N N . PHE B 1 164 ? 8.935 32.777 53.505 1.00 17.99 164 PHE B N 1
ATOM 2675 C CA . PHE B 1 164 ? 10.283 33.182 53.124 1.00 18.33 164 PHE B CA 1
ATOM 2676 C C . PHE B 1 164 ? 11.053 31.922 52.642 1.00 16.51 164 PHE B C 1
ATOM 2677 O O . PHE B 1 164 ? 11.740 31.968 51.630 1.00 16.80 164 PHE B O 1
ATOM 2685 N N . LEU B 1 165 ? 10.883 30.816 53.366 1.00 16.42 165 LEU B N 1
ATOM 2686 C CA . LEU B 1 165 ? 11.583 29.579 53.034 1.00 16.57 165 LEU B CA 1
ATOM 2687 C C . LEU B 1 165 ? 11.059 28.848 51.790 1.00 17.18 165 LEU B C 1
ATOM 2688 O O . LEU B 1 165 ? 11.833 28.488 50.894 1.00 18.16 165 LEU B O 1
ATOM 2693 N N . GLU B 1 166 ? 9.733 28.699 51.728 1.00 17.07 166 GLU B N 1
ATOM 2694 C CA . GLU B 1 166 ? 9.082 27.942 50.652 1.00 18.62 166 GLU B CA 1
ATOM 2695 C C . GLU B 1 166 ? 8.761 28.699 49.376 1.00 22.51 166 GLU B C 1
ATOM 2696 O O . GLU B 1 166 ? 8.525 28.084 48.335 1.00 18.18 166 GLU B O 1
ATOM 2702 N N . ASP B 1 167 ? 8.755 30.025 49.452 1.00 19.13 167 ASP B N 1
ATOM 2703 C CA . ASP B 1 167 ? 8.465 30.875 48.296 1.00 18.16 167 ASP B CA 1
ATOM 2704 C C . ASP B 1 167 ? 9.653 31.746 47.926 1.00 20.39 167 ASP B C 1
ATOM 2705 O O . ASP B 1 167 ? 10.207 31.581 46.850 1.00 23.62 167 ASP B O 1
ATOM 2710 N N . THR B 1 168 ? 10.066 32.674 48.794 1.00 19.14 168 THR B N 1
ATOM 2711 C CA . THR B 1 168 ? 11.170 33.583 48.447 1.00 21.92 168 THR B CA 1
ATOM 2712 C C . THR B 1 168 ? 12.471 32.868 48.130 1.00 20.84 168 THR B C 1
ATOM 2713 O O . THR B 1 168 ? 13.056 33.081 47.060 1.00 19.04 168 THR B O 1
ATOM 2717 N N . CYS B 1 169 ? 12.839 31.943 49.014 1.00 19.77 169 CYS B N 1
ATOM 2718 C CA . CYS B 1 169 ? 14.075 31.164 48.879 1.00 18.86 169 CYS B CA 1
ATOM 2719 C C . CYS B 1 169 ? 14.033 30.281 47.640 1.00 21.32 169 CYS B C 1
ATOM 2720 O O . CYS B 1 169 ? 14.977 30.249 46.840 1.00 21.33 169 CYS B O 1
ATOM 2723 N N . VAL B 1 170 ? 12.892 29.629 47.449 1.00 18.36 170 VAL B N 1
ATOM 2724 C CA . VAL B 1 170 ? 12.702 28.705 46.313 1.00 17.58 170 VAL B CA 1
ATOM 2725 C C . VAL B 1 170 ? 12.749 29.442 45.001 1.00 20.37 170 VAL B C 1
ATOM 2726 O O . VAL B 1 170 ? 13.421 28.977 44.086 1.00 21.09 170 VAL B O 1
ATOM 2730 N N . GLN B 1 171 ? 12.077 30.591 44.926 1.00 18.64 171 GLN B N 1
ATOM 2731 C CA . GLN B 1 171 ? 12.111 31.414 43.708 1.00 22.74 171 GLN B CA 1
ATOM 2732 C C . GLN B 1 171 ? 13.504 31.920 43.403 1.00 26.84 171 GLN B C 1
ATOM 2733 O O . GLN B 1 171 ? 13.897 31.942 42.242 1.00 24.23 171 GLN B O 1
ATOM 2739 N N . TYR B 1 172 ? 14.252 32.300 44.451 1.00 20.33 172 TYR B N 1
ATOM 2740 C CA . TYR B 1 172 ? 15.651 32.758 44.288 1.00 21.40 172 TYR B CA 1
ATOM 2741 C C . TYR B 1 172 ? 16.476 31.645 43.623 1.00 21.70 172 TYR B C 1
ATOM 2742 O O . TYR B 1 172 ? 17.189 31.880 42.656 1.00 22.11 172 TYR B O 1
ATOM 2751 N N . VAL B 1 173 ? 16.400 30.441 44.192 1.00 22.24 173 VAL B N 1
ATOM 2752 C CA . VAL B 1 173 ? 17.113 29.284 43.659 1.00 22.26 173 VAL B CA 1
ATOM 2753 C C . VAL B 1 173 ? 16.756 29.026 42.186 1.00 29.06 173 VAL B C 1
ATOM 2754 O O . VAL B 1 173 ? 17.653 28.937 41.352 1.00 26.28 173 VAL B O 1
ATOM 2758 N N . GLN B 1 174 ? 15.463 29.051 41.850 1.00 25.98 174 GLN B N 1
ATOM 2759 C CA . GLN B 1 174 ? 15.056 28.791 40.469 1.00 29.72 174 GLN B CA 1
ATOM 2760 C C . GLN B 1 174 ? 15.498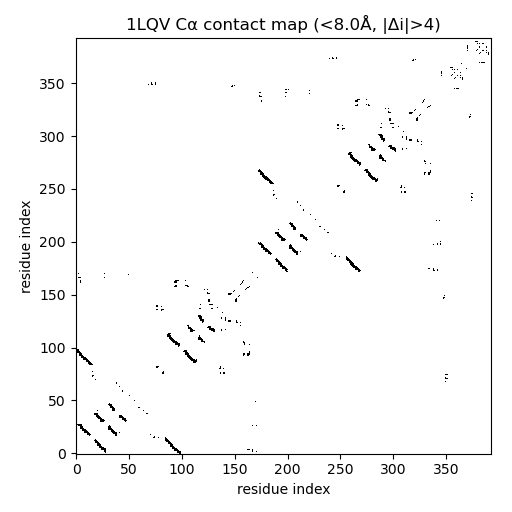 29.846 39.476 1.00 29.74 174 GLN B C 1
ATOM 2761 O O . GLN B 1 174 ? 15.859 29.519 38.342 1.00 31.81 174 GLN B O 1
ATOM 2767 N N . LYS B 1 175 ? 15.571 31.081 39.919 1.00 25.00 175 LYS B N 1
ATOM 2768 C CA . LYS B 1 175 ? 16.015 32.193 39.095 1.00 30.71 175 LYS B CA 1
ATOM 2769 C C . LYS B 1 175 ? 17.525 32.244 38.907 1.00 34.63 175 LYS B C 1
ATOM 2770 O O . LYS B 1 175 ? 18.008 32.530 37.811 1.00 34.64 175 LYS B O 1
ATOM 2776 N N . HIS B 1 176 ? 18.288 31.976 39.990 1.00 33.32 176 HIS B N 1
ATOM 2777 C CA . HIS B 1 176 ? 19.754 32.152 39.969 1.00 32.66 176 HIS B CA 1
ATOM 2778 C C . HIS B 1 176 ? 20.669 30.883 39.925 1.00 33.20 176 HIS B C 1
ATOM 2779 O O . HIS B 1 176 ? 21.885 31.031 39.736 1.00 38.56 176 HIS B O 1
ATOM 2786 N N . ILE B 1 177 ? 20.170 29.618 40.094 1.00 36.50 177 ILE B N 1
ATOM 2787 C CA . ILE B 1 177 ? 21.088 28.448 40.157 1.00 43.56 177 ILE B CA 1
ATOM 2788 C C . ILE B 1 177 ? 21.995 28.287 38.932 1.00 48.20 177 ILE B C 1
ATOM 2789 O O . ILE B 1 177 ? 23.136 27.831 39.052 1.00 47.68 177 ILE B O 1
ATOM 2794 N N . SER B 1 178 ? 21.488 28.668 37.755 1.00 50.19 178 SER B N 1
ATOM 2795 C CA . SER B 1 178 ? 22.199 28.546 36.476 1.00 55.98 178 SER B CA 1
ATOM 2796 C C . SER B 1 178 ? 23.519 29.313 36.417 1.00 56.09 178 SER B C 1
ATOM 2797 O O . SER B 1 178 ? 24.435 28.915 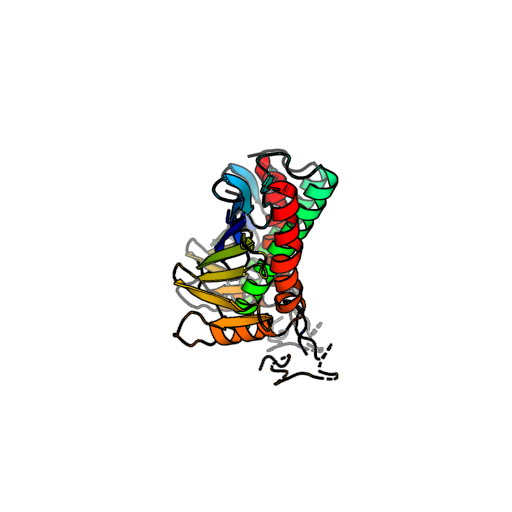35.694 1.00 55.87 178 SER B O 1
ATOM 2800 N N . ALA B 1 179 ? 23.624 30.366 37.233 1.00 55.69 179 ALA B N 1
ATOM 2801 C CA . ALA B 1 179 ? 24.823 31.199 37.318 1.00 59.41 179 ALA B CA 1
ATOM 2802 C C . ALA B 1 179 ? 25.986 30.464 37.998 1.00 61.82 179 ALA B C 1
ATOM 2803 O O . ALA B 1 179 ? 27.127 30.938 37.990 1.00 61.00 179 ALA B O 1
ATOM 2805 N N . GLU B 1 180 ? 25.676 29.300 38.570 1.00 62.76 180 GLU B N 1
ATOM 2806 C CA . GLU B 1 180 ? 26.642 28.445 39.255 1.00 68.15 180 GLU B CA 1
ATOM 2807 C C . GLU B 1 180 ? 27.032 27.217 38.416 1.00 69.57 180 GLU B C 1
ATOM 2808 O O . GLU B 1 180 ? 28.128 26.669 38.654 1.00 71.80 180 GLU B O 1
ATOM 2814 N N . ALA C 2 1 ? -22.882 10.069 41.861 1.00 18.08 1 ALA C N 1
ATOM 2815 C CA . ALA C 2 1 ? -22.642 9.114 40.774 1.00 19.16 1 ALA C CA 1
ATOM 2816 C C . ALA C 2 1 ? -21.267 9.302 40.168 1.00 17.07 1 ALA C C 1
ATOM 2817 O O . ALA C 2 1 ? -20.683 10.369 40.278 1.00 19.57 1 ALA C O 1
ATOM 2819 N N . ASN C 2 2 ? -20.760 8.272 39.514 1.00 18.90 2 ASN C N 1
ATOM 2820 C CA . ASN C 2 2 ? -19.426 8.367 38.925 1.00 17.73 2 ASN C CA 1
ATOM 2821 C C . ASN C 2 2 ? -19.418 8.248 37.414 1.00 20.05 2 ASN C C 1
ATOM 2822 O O . ASN C 2 2 ? -20.110 7.407 36.827 1.00 21.27 2 ASN C O 1
ATOM 2827 N N . SER C 2 3 ? -18.620 9.114 36.811 1.00 18.17 3 SER C N 1
ATOM 2828 C CA . SER C 2 3 ? -18.382 9.182 35.374 1.00 15.74 3 SER C CA 1
ATOM 2829 C C . SER C 2 3 ? -16.865 9.062 35.222 1.00 14.74 3 SER C C 1
ATOM 2830 O O . SER C 2 3 ? -16.135 9.224 36.178 1.00 17.55 3 SER C O 1
ATOM 2833 N N . PHE C 2 4 ? -16.393 8.738 34.016 1.00 14.66 4 PHE C N 1
ATOM 2834 C CA . PHE C 2 4 ? -14.966 8.505 33.782 1.00 15.44 4 PHE C CA 1
ATOM 2835 C C . PHE C 2 4 ? -14.037 9.599 34.266 1.00 17.87 4 PHE C C 1
ATOM 2836 O O . PHE C 2 4 ? -14.102 10.712 33.797 1.00 17.62 4 PHE C O 1
ATOM 2844 N N . LEU C 2 5 ? -13.183 9.215 35.217 1.00 13.89 5 LEU C N 1
ATOM 2845 C CA . LEU C 2 5 ? -12.168 10.061 35.882 1.00 16.71 5 LEU C CA 1
ATOM 2846 C C . LEU C 2 5 ? -12.710 11.188 36.745 1.00 16.26 5 LEU C C 1
ATOM 2847 O O . LEU C 2 5 ? -11.928 12.007 37.267 1.00 18.27 5 LEU C O 1
ATOM 2876 N N . LEU C 2 8 ? -11.205 11.837 40.307 1.00 12.85 8 LEU C N 1
ATOM 2877 C CA . LEU C 2 8 ? -9.953 12.542 40.580 1.00 14.91 8 LEU C CA 1
ATOM 2878 C C . LEU C 2 8 ? -10.300 13.981 41.025 1.00 21.22 8 LEU C C 1
ATOM 2879 O O . LEU C 2 8 ? -9.458 14.685 41.585 1.00 20.04 8 LEU C O 1
ATOM 2884 N N . ARG C 2 9 ? -11.547 14.385 40.800 1.00 17.34 9 ARG C N 1
ATOM 2885 C CA . ARG C 2 9 ? -11.988 15.729 41.257 1.00 15.39 9 ARG C CA 1
ATOM 2886 C C . ARG C 2 9 ? -12.282 15.659 42.742 1.00 20.00 9 ARG C C 1
ATOM 2887 O O . ARG C 2 9 ? -12.711 14.612 43.251 1.00 17.86 9 ARG C O 1
ATOM 2895 N N . HIS C 2 10 ? -12.065 16.771 43.457 1.00 17.13 10 HIS C N 1
ATOM 2896 C CA . HIS C 2 10 ? -12.398 16.785 44.880 1.00 18.40 10 HIS C CA 1
ATOM 2897 C C . HIS C 2 10 ? -13.886 16.474 45.070 1.00 17.68 10 HIS C C 1
ATOM 2898 O O . HIS C 2 10 ? -14.737 16.868 44.257 1.00 18.50 10 HIS C O 1
ATOM 2905 N N . SER C 2 11 ? -14.194 15.761 46.150 1.00 15.92 11 SER C N 1
ATOM 2906 C CA . SER C 2 11 ? -15.580 15.422 46.463 1.00 15.61 11 SER C CA 1
ATOM 2907 C C . SER C 2 11 ? -16.453 16.677 46.624 1.00 18.96 11 SER C C 1
ATOM 2908 O O . SER C 2 11 ? -15.958 17.753 47.000 1.00 19.93 11 SER C O 1
ATOM 2911 N N . SER C 2 12 ? -17.724 16.547 46.304 1.00 18.56 12 SER C N 1
ATOM 2912 C CA . SER C 2 12 ? -18.635 17.690 46.397 1.00 22.16 12 SER C CA 1
ATOM 2913 C C . SER C 2 12 ? -20.040 17.218 46.686 1.00 19.35 12 SER C C 1
ATOM 2914 O O . SER C 2 12 ? -20.659 16.529 45.851 1.00 20.98 12 SER C O 1
ATOM 2917 N N . LEU C 2 13 ? -20.568 17.613 47.843 1.00 19.56 13 LEU C N 1
ATOM 2918 C CA . LEU C 2 13 ? -21.946 17.290 48.232 1.00 19.95 13 LEU C CA 1
ATOM 2919 C C . LEU C 2 13 ? -22.931 17.687 47.128 1.00 21.58 13 LEU C C 1
ATOM 2920 O O . LEU C 2 13 ? -23.718 16.863 46.649 1.00 22.88 13 LEU C O 1
ATOM 2937 N N . ARG C 2 15 ? -22.371 18.431 43.783 1.00 20.96 15 ARG C N 1
ATOM 2938 C CA . ARG C 2 15 ? -22.220 17.765 42.484 1.00 21.14 15 ARG C CA 1
ATOM 2939 C C . ARG C 2 15 ? -22.582 16.306 42.523 1.00 19.42 15 ARG C C 1
ATOM 2940 O O . ARG C 2 15 ? -23.214 15.786 41.612 1.00 21.32 15 ARG C O 1
ATOM 2960 N N . CYS C 2 17 ? -24.208 14.305 45.367 1.00 22.12 17 CYS C N 1
ATOM 2961 C CA . CYS C 2 17 ? -25.337 13.804 46.119 1.00 23.45 17 CYS C CA 1
ATOM 2962 C C . CYS C 2 17 ? -26.655 14.567 45.952 1.00 24.22 17 CYS C C 1
ATOM 2963 O O . CYS C 2 17 ? -27.724 14.037 46.285 1.00 24.13 17 CYS C O 1
ATOM 2966 N N . ILE C 2 18 ? -26.565 15.798 45.447 1.00 22.84 18 ILE C N 1
ATOM 2967 C CA . ILE C 2 18 ? -27.759 16.628 45.221 1.00 25.64 18 ILE C CA 1
ATOM 2968 C C . ILE C 2 18 ? -28.079 16.647 43.717 1.00 28.67 18 ILE C C 1
ATOM 2969 O O . ILE C 2 18 ? -29.208 16.328 43.339 1.00 29.39 18 ILE C O 1
ATOM 2998 N N . ILE C 2 21 ? -27.305 11.139 42.240 1.00 24.94 21 ILE C N 1
ATOM 2999 C CA . ILE C 2 21 ? -27.551 10.201 43.338 1.00 26.80 21 ILE C CA 1
ATOM 3000 C C . ILE C 2 21 ? -26.146 9.679 43.710 1.00 26.29 21 ILE C C 1
ATOM 3001 O O . ILE C 2 21 ? -25.365 9.284 42.814 1.00 23.06 21 ILE C O 1
ATOM 3006 N N . CYS C 2 22 ? -25.828 9.678 44.998 1.00 22.00 22 CYS C N 1
ATOM 3007 C CA . CYS C 2 22 ? -24.539 9.162 45.432 1.00 18.24 22 CYS C CA 1
ATOM 3008 C C . CYS C 2 22 ? -24.678 7.925 46.261 1.00 23.60 22 CYS C C 1
ATOM 3009 O O . CYS C 2 22 ? -25.659 7.782 47.002 1.00 23.61 22 CYS C O 1
ATOM 3012 N N . ASP C 2 23 ? -23.720 7.005 46.109 1.00 18.71 23 ASP C N 1
ATOM 3013 C CA . ASP C 2 23 ? -23.739 5.800 46.932 1.00 20.07 23 ASP C CA 1
ATOM 3014 C C . ASP C 2 23 ? -23.054 6.107 48.273 1.00 19.57 23 ASP C C 1
ATOM 3015 O O . ASP C 2 23 ? -22.513 7.226 48.455 1.00 17.80 23 ASP C O 1
ATOM 3020 N N . PHE C 2 24 ? -23.061 5.143 49.198 1.00 19.20 24 PHE C N 1
ATOM 3021 C CA . PHE C 2 24 ? -22.500 5.390 50.541 1.00 19.79 24 PHE C CA 1
ATOM 3022 C C . PHE C 2 24 ? -21.039 5.781 50.563 1.00 20.50 24 PHE C C 1
ATOM 3023 O O . PHE C 2 24 ? -20.678 6.699 51.312 1.00 17.60 24 PHE C O 1
ATOM 3055 N N . ALA C 2 27 ? -20.625 9.320 49.595 1.00 15.54 27 ALA C N 1
ATOM 3056 C CA . ALA C 2 27 ? -21.025 10.205 50.697 1.00 15.27 27 ALA C CA 1
ATOM 3057 C C . ALA C 2 27 ? -19.922 10.258 51.752 1.00 15.46 27 ALA C C 1
ATOM 3058 O O . ALA C 2 27 ? -19.556 11.341 52.214 1.00 18.84 27 ALA C O 1
ATOM 3060 N N . LYS C 2 28 ? -19.328 9.101 52.087 1.00 15.95 28 LYS C N 1
ATOM 3061 C CA . LYS C 2 28 ? -18.240 9.049 53.080 1.00 16.64 28 LYS C CA 1
ATOM 3062 C C . LYS C 2 28 ? -17.034 9.849 52.614 1.00 18.97 28 LYS C C 1
ATOM 3063 O O . LYS C 2 28 ? -16.320 10.453 53.421 1.00 21.82 28 LYS C O 1
ATOM 3081 N N . ILE C 2 30 ? -17.107 12.561 51.101 1.00 19.08 30 ILE C N 1
ATOM 3082 C CA . ILE C 2 30 ? -17.431 13.961 51.430 1.00 19.75 30 ILE C CA 1
ATOM 3083 C C . ILE C 2 30 ? -17.316 14.185 52.949 1.00 23.30 30 ILE C C 1
ATOM 3084 O O . ILE C 2 30 ? -16.711 15.161 53.381 1.00 23.78 30 ILE C O 1
ATOM 3089 N N . PHE C 2 31 ? -17.870 13.276 53.758 1.00 20.34 31 PHE C N 1
ATOM 3090 C CA . PHE C 2 31 ? -17.855 13.478 55.216 1.00 21.14 31 PHE C CA 1
ATOM 3091 C C . PHE C 2 31 ? -16.493 13.522 55.856 1.00 29.72 31 PHE C C 1
ATOM 3092 O O . PHE C 2 31 ? -16.251 14.330 56.766 1.00 28.51 31 PHE C O 1
ATOM 3100 N N . GLN C 2 32 ? -15.596 12.671 55.352 1.00 26.79 32 GLN C N 1
ATOM 3101 C CA . GLN C 2 32 ? -14.236 12.565 55.858 1.00 31.18 32 GLN C CA 1
ATOM 3102 C C . GLN C 2 32 ? -14.224 12.406 57.376 1.00 34.93 32 GLN C C 1
ATOM 3103 O O . GLN C 2 32 ? -13.549 13.144 58.099 1.00 36.54 32 GLN C O 1
ATOM 3109 N N . ASN C 2 33 ? -15.038 11.469 57.838 1.00 35.62 33 ASN C N 1
ATOM 3110 C CA . ASN C 2 33 ? -15.168 11.179 59.248 1.00 44.41 33 ASN C CA 1
ATOM 3111 C C . ASN C 2 33 ? -14.628 9.769 59.556 1.00 52.08 33 ASN C C 1
ATOM 3112 O O . ASN C 2 33 ? -15.403 8.786 59.433 1.00 56.16 33 ASN C O 1
ATOM 3118 N N . ALA D 2 1 ? -3.689 41.314 75.463 1.00 19.39 1 ALA D N 1
ATOM 3119 C CA . ALA D 2 1 ? -3.334 40.295 74.410 1.00 18.23 1 ALA D CA 1
ATOM 3120 C C . ALA D 2 1 ? -1.995 40.690 73.800 1.00 21.11 1 ALA D C 1
ATOM 3121 O O . ALA D 2 1 ? -1.529 41.852 73.953 1.00 22.91 1 ALA D O 1
ATOM 3123 N N . ASN D 2 2 ? -1.360 39.719 73.138 1.00 21.03 2 ASN D N 1
ATOM 3124 C CA . ASN D 2 2 ? -0.055 39.963 72.542 1.00 22.21 2 ASN D CA 1
ATOM 3125 C C . ASN D 2 2 ? -0.023 39.812 71.028 1.00 23.23 2 ASN D C 1
ATOM 3126 O O . ASN D 2 2 ? -0.667 38.896 70.443 1.00 25.58 2 ASN D O 1
ATOM 3131 N N . SER D 2 3 ? 0.616 40.800 70.413 1.00 21.93 3 SER D N 1
ATOM 3132 C CA . SER D 2 3 ? 0.844 40.840 68.962 1.00 23.14 3 SER D CA 1
ATOM 3133 C C . SER D 2 3 ? 2.378 40.892 68.809 1.00 24.65 3 SER D C 1
ATOM 3134 O O . SER D 2 3 ? 3.110 41.122 69.777 1.00 21.58 3 SER D O 1
ATOM 3137 N N . PHE D 2 4 ? 2.883 40.584 67.619 1.00 21.35 4 PHE D N 1
ATOM 3138 C CA . PHE D 2 4 ? 4.325 40.541 67.392 1.00 21.89 4 PHE D CA 1
ATOM 3139 C C . PHE D 2 4 ? 5.095 41.775 67.836 1.00 18.77 4 PHE D C 1
ATOM 3140 O O . PHE D 2 4 ? 4.863 42.881 67.342 1.00 20.99 4 PHE D O 1
ATOM 3148 N N . LEU D 2 5 ? 6.032 41.526 68.750 1.00 21.12 5 LEU D N 1
ATOM 3149 C CA . LEU D 2 5 ? 6.888 42.520 69.381 1.00 23.73 5 LEU D CA 1
ATOM 3150 C C . LEU D 2 5 ? 6.186 43.600 70.204 1.00 24.67 5 LEU D C 1
ATOM 3151 O O . LEU D 2 5 ? 6.852 44.501 70.734 1.00 20.15 5 LEU D O 1
ATOM 3180 N N . LEU D 2 8 ? 7.543 44.602 73.725 1.00 23.66 8 LEU D N 1
ATOM 3181 C CA . LEU D 2 8 ? 8.683 45.485 73.889 1.00 26.63 8 LEU D CA 1
ATOM 3182 C C . LEU D 2 8 ? 8.163 46.867 74.353 1.00 23.44 8 LEU D C 1
ATOM 3183 O O . LEU D 2 8 ? 8.943 47.706 74.792 1.00 28.68 8 LEU D O 1
ATOM 3188 N N . ARG D 2 9 ? 6.843 47.069 74.272 1.00 25.15 9 ARG D N 1
ATOM 3189 C CA . ARG D 2 9 ? 6.221 48.331 74.677 1.00 21.36 9 ARG D CA 1
ATOM 3190 C C . ARG D 2 9 ? 5.913 48.270 76.163 1.00 25.88 9 ARG D C 1
ATOM 3191 O O . ARG D 2 9 ? 5.678 47.183 76.723 1.00 24.12 9 ARG D O 1
ATOM 3199 N N . HIS D 2 10 ? 5.902 49.443 76.798 1.00 25.08 10 HIS D N 1
ATOM 3200 C CA . HIS D 2 10 ? 5.568 49.551 78.225 1.00 27.01 10 HIS D CA 1
ATOM 3201 C C . HIS D 2 10 ? 4.148 49.028 78.393 1.00 22.71 10 HIS D C 1
ATOM 3202 O O . HIS D 2 10 ? 3.266 49.252 77.533 1.00 23.98 10 HIS D O 1
ATOM 3209 N N . SER D 2 11 ? 3.919 48.402 79.536 1.00 22.42 11 SER D N 1
ATOM 3210 C CA . SER D 2 11 ? 2.597 47.862 79.871 1.00 21.55 11 SER D CA 1
ATOM 3211 C C . SER D 2 11 ? 1.537 48.957 79.962 1.00 26.10 11 SER D C 1
ATOM 3212 O O . SER D 2 11 ? 1.853 50.137 80.201 1.00 26.55 11 SER D O 1
ATOM 3215 N N . SER D 2 12 ? 0.295 48.588 79.677 1.00 25.38 12 SER D N 1
ATOM 3216 C CA . SER D 2 12 ? -0.806 49.529 79.763 1.00 26.06 12 SER D CA 1
ATOM 3217 C C . SER D 2 12 ? -2.096 48.825 80.073 1.00 24.96 12 SER D C 1
ATOM 3218 O O . SER D 2 12 ? -2.580 47.997 79.286 1.00 24.40 12 SER D O 1
ATOM 3221 N N . LEU D 2 13 ? -2.720 49.236 81.178 1.00 22.43 13 LEU D N 1
ATOM 3222 C CA . LEU D 2 13 ? -4.010 48.686 81.573 1.00 22.28 13 LEU D CA 1
ATOM 3223 C C . LEU D 2 13 ? -5.055 48.887 80.467 1.00 21.63 13 LEU D C 1
ATOM 3224 O O . LEU D 2 13 ? -5.724 47.948 80.046 1.00 22.76 13 LEU D O 1
ATOM 3241 N N . ARG D 2 15 ? -4.647 49.611 77.128 1.00 25.84 15 ARG D N 1
ATOM 3242 C CA . ARG D 2 15 ? -4.354 48.924 75.871 1.00 24.07 15 ARG D CA 1
ATOM 3243 C C . ARG D 2 15 ? -4.422 47.414 75.940 1.00 23.42 15 ARG D C 1
ATOM 3244 O O . ARG D 2 15 ? -4.961 46.764 75.038 1.00 27.32 15 ARG D O 1
ATOM 3264 N N . CYS D 2 17 ? -5.738 45.277 78.758 1.00 22.46 17 CYS D N 1
ATOM 3265 C CA . CYS D 2 17 ? -6.769 44.607 79.524 1.00 24.97 17 CYS D CA 1
ATOM 3266 C C . CYS D 2 17 ? -8.185 45.112 79.360 1.00 27.56 17 CYS D C 1
ATOM 3267 O O . CYS D 2 17 ? -9.134 44.431 79.748 1.00 27.79 17 CYS D O 1
ATOM 3270 N N . ILE D 2 18 ? -8.337 46.295 78.784 1.00 27.31 18 ILE D N 1
ATOM 3271 C CA . ILE D 2 18 ? -9.662 46.865 78.586 1.00 31.40 18 ILE D CA 1
ATOM 3272 C C . ILE D 2 18 ? -9.988 46.864 77.107 1.00 28.82 18 ILE D C 1
ATOM 3273 O O . ILE D 2 18 ? -11.064 46.390 76.722 1.00 30.14 18 ILE D O 1
ATOM 3302 N N . ILE D 2 21 ? -8.297 41.598 75.719 1.00 23.80 21 ILE D N 1
ATOM 3303 C CA . ILE D 2 21 ? -8.402 40.660 76.823 1.00 25.23 21 ILE D CA 1
ATOM 3304 C C . ILE D 2 21 ? -6.938 40.347 77.240 1.00 27.44 21 ILE D C 1
ATOM 3305 O O . ILE D 2 21 ? -6.112 40.059 76.375 1.00 23.18 21 ILE D O 1
ATOM 3310 N N . CYS D 2 22 ? -6.618 40.399 78.535 1.00 23.74 22 CYS D N 1
ATOM 3311 C CA . CYS D 2 22 ? -5.264 40.071 78.976 1.00 24.50 22 CYS D CA 1
ATOM 3312 C C . CYS D 2 22 ? -5.191 38.854 79.879 1.00 24.49 22 CYS D C 1
ATOM 3313 O O . CYS D 2 22 ? -6.119 38.595 80.647 1.00 24.74 22 CYS D O 1
ATOM 3316 N N . ASP D 2 23 ? -4.093 38.097 79.772 1.00 23.70 23 ASP D N 1
ATOM 3317 C CA . ASP D 2 23 ? -3.900 36.946 80.658 1.00 21.76 23 ASP D CA 1
ATOM 3318 C C . ASP D 2 23 ? -3.285 37.437 81.995 1.00 24.93 23 ASP D C 1
ATOM 3319 O O . ASP D 2 23 ? -2.943 38.632 82.112 1.00 20.18 23 ASP D O 1
ATOM 3324 N N . PHE D 2 24 ? -3.102 36.524 82.953 1.00 21.44 24 PHE D N 1
ATOM 3325 C CA . PHE D 2 24 ? -2.620 36.882 84.287 1.00 23.64 24 PHE D CA 1
ATOM 3326 C C . PHE D 2 24 ? -1.242 37.521 84.313 1.00 21.47 24 PHE D C 1
ATOM 3327 O O . PHE D 2 24 ? -1.051 38.522 84.999 1.00 21.48 24 PHE D O 1
ATOM 3359 N N . ALA D 2 27 ? -1.350 41.030 83.181 1.00 20.64 27 ALA D N 1
ATOM 3360 C CA . ALA D 2 27 ? -1.916 41.837 84.264 1.00 21.94 27 ALA D CA 1
ATOM 3361 C C . ALA D 2 27 ? -0.827 42.133 85.318 1.00 18.30 27 ALA D C 1
ATOM 3362 O O . ALA D 2 27 ? -0.665 43.284 85.732 1.00 22.93 27 ALA D O 1
ATOM 3364 N N . LYS D 2 28 ? -0.057 41.115 85.703 1.00 18.23 28 LYS D N 1
ATOM 3365 C CA . LYS D 2 28 ? 1.023 41.286 86.680 1.00 21.66 28 LYS D CA 1
ATOM 3366 C C . LYS D 2 28 ? 2.085 42.264 86.198 1.00 25.87 28 LYS D C 1
ATOM 3367 O O . LYS D 2 28 ? 2.649 43.030 86.999 1.00 21.25 28 LYS D O 1
ATOM 3385 N N . ILE D 2 30 ? 1.404 44.863 84.339 1.00 24.05 30 ILE D N 1
ATOM 3386 C CA . ILE D 2 30 ? 0.789 46.197 84.549 1.00 24.19 30 ILE D CA 1
ATOM 3387 C C . ILE D 2 30 ? 0.910 46.628 86.022 1.00 27.10 30 ILE D C 1
ATOM 3388 O O . ILE D 2 30 ? 1.360 47.753 86.300 1.00 27.77 30 ILE D O 1
ATOM 3393 N N . PHE D 2 31 ? 0.596 45.714 86.953 1.00 24.76 31 PHE D N 1
ATOM 3394 C CA . PHE D 2 31 ? 0.605 46.046 88.396 1.00 22.51 31 PHE D CA 1
ATOM 3395 C C . PHE D 2 31 ? 2.006 46.429 88.898 1.00 27.42 31 PHE D C 1
ATOM 3396 O O . PHE D 2 31 ? 2.158 47.385 89.645 1.00 28.93 31 PHE D O 1
ATOM 3404 N N . GLN D 2 32 ? 3.019 45.775 88.329 1.00 29.61 32 GLN D N 1
ATOM 3405 C CA . GLN D 2 32 ? 4.426 45.989 88.673 1.00 37.70 32 GLN D CA 1
ATOM 3406 C C . GLN D 2 32 ? 4.994 47.315 88.127 1.00 42.10 32 GLN D C 1
ATOM 3407 O O . GLN D 2 32 ? 5.793 47.970 88.790 1.00 46.37 32 GLN D O 1
ATOM 3413 N N . ASN D 2 33 ? 4.519 47.732 86.953 1.00 43.82 33 ASN D N 1
ATOM 3414 C CA . ASN D 2 33 ? 5.012 48.933 86.279 1.00 49.77 33 ASN D CA 1
ATOM 3415 C C . ASN D 2 33 ? 4.079 50.148 86.220 1.00 51.94 33 ASN D C 1
ATOM 3416 O O . ASN D 2 33 ? 3.232 50.309 87.128 1.00 54.50 33 ASN D O 1
#

Sequence (393 aa):
GLQRLHMLQISYFRDPYHVWYQGNASLGGHLTHVLEGPDTNTTIIQLQPLQEPESWARTQSGLQSYLLQFHGLVRLVHQERTLAFPLTIRCFLGCELPPEGSRAHVFFEVAVNGSSFVSFRPERALWQADTQVTSGVVTFTLQQLNAYNRTRYELREFLEDTCVQYVQKHISLQRLHMLQISYFRDPYHVWYQGNASLGGHLTHVLEGPDTNTTIIQLQPLQEPESWARTQSGLQSYLLQFHGLVRLVHQERTLAFPLTIRCFLGCELPPEGSRAHVFFEVAVNGSSFVSFRPERALWQADTQVTSGVVTFTLQQLNAYNRTRYELREFLEDTCVQYVQKHISAEANSFLLRHSSLRCIICDFAKIFQNANSFLLRHSSLRCIICDFAKIFQN

CATH classification: 3.30.500.10